Protein AF-A0A4Q4UHA7-F1 (afdb_monomer_lite)

pLDDT: mean 79.54, std 14.09, range [40.78, 98.38]

Secondary structure (DSSP, 8-state):
----GGG--EEEEEEES--HHHHHHHHHHHHH-TTSEEEEEEE-----SSSPPGGGTHHHHHHHHTTS-SHHHHHS-HHHHHHHH--HHHHHHH---GGGGT-HHHHHHHHHHHHHHHHHHHHHHHTTT--GGGEEEEE-GGGGGTSPPSS-GGGT-GGGGTT--HHHHHHHHTTTT--HHHHHHHHHHHHHHHHHHHHHHTT-SSGGGGEEEHHHHHHHHHTTTTT--EEEEESS-SHHHHHHHHHS----SEEEEE---SSTTSSSSSS-HHHHT-HHHHHHHHHHHHHTT--EEEE-GGGT--EEETTEEEE--TT---HHHHHHHHHHTT-HHHHHHHHHHHHHH-S-SS---STTHHHHTTTS-TTS-------HHHHHH-

Radius of gyration: 20.29 Å; chains: 1; bounding box: 49×55×53 Å

Sequence (386 aa):
MIFTLNDIKHVVVCVDTVDLDNIWESLWALVRAPNAHIHITLSPRVLDLRVPTFAELFGKFMAKVGSHYMFDVLEKNVEEVYNLLDDEDLQDYFARNAAFQTDPHTKTHITLYMALSALRFALKFSSKGHASSRYTFYWDPRSMKTIIPGIHHPTHVNNYLYACNNKDRQKSSKYLHLRGQEREKKMVAIMKRTANRLAEQLGYQKPADILHPIKELIELFKGPVAGTQSLVLGGGPFTEMVRLLAETDLVPLTIVTIARTWYADVNIFVNNYNDLMDLDVTMEIENIVKKRAIPTWFFPTECAKAKVKGGKVLRACPWDFATEELITIFKAAGDMESYKQAAAFTRKTITLAKMHIFDVLTVVLLTLPPSLPYRRAVSYWDQVNG

Foldseek 3Di:
DDDDLQQAAEEEEEAEFDDPLSLLLQLLVCVLNVNYAYEYEYFYDAADLQQFACLVVLVVVCVQCPLPDPPCLQPHDLVVVCVSSVDVSVSVQFPQPPCQLPPPVNLVLRLLRLLLRLLLSLVLCVVLVHDPRRYAYEYDSCSSVQFRGTGHPVHQAVSLCVQQDPVLVVQLVVLNPHGDPVSVVSSSVSSLVSQQVSCVVSVHPGSNVRYDYCVVVLVCCAPVCPPRAYEYAEHAACSSVLVSLVSHVDQHQEYFYAFFAPQCQQDSGNTDPNCSRGVPSNVSVVVSCVVSVRHYHYDYPLQFTFHDDPNDGPGDHVPDDDLVRVCVVCVVSVHVVSLVRQQVSCVSSVSGPGDTNRRSVSCVPSPDDPPDDDDDDDPPCNVVVD

Structure (mmCIF, N/CA/C/O backbone):
data_AF-A0A4Q4UHA7-F1
#
_entry.id   AF-A0A4Q4UHA7-F1
#
loop_
_atom_site.group_PDB
_atom_site.id
_atom_site.type_symbol
_atom_site.label_atom_id
_atom_site.label_alt_id
_atom_site.label_comp_id
_atom_site.label_asym_id
_atom_site.label_entity_id
_atom_site.label_seq_id
_atom_site.pdbx_PDB_ins_code
_atom_site.Cartn_x
_atom_site.Cartn_y
_atom_site.Cartn_z
_atom_site.occupancy
_atom_site.B_iso_or_equiv
_atom_site.auth_seq_id
_atom_site.auth_comp_id
_atom_site.auth_asym_id
_atom_site.auth_atom_id
_atom_site.pdbx_PDB_model_num
ATOM 1 N N . MET A 1 1 ? -22.263 -11.331 14.310 1.00 40.78 1 MET A N 1
ATOM 2 C CA . MET A 1 1 ? -22.172 -10.131 15.166 1.00 40.78 1 MET A CA 1
ATOM 3 C C . MET A 1 1 ? -22.159 -8.931 14.230 1.00 40.78 1 MET A C 1
ATOM 5 O O . MET A 1 1 ? -21.295 -8.891 13.366 1.00 40.78 1 MET A O 1
ATOM 9 N N . ILE A 1 2 ? -23.167 -8.056 14.281 1.00 41.66 2 ILE A N 1
ATOM 10 C CA . ILE A 1 2 ? -23.217 -6.841 13.451 1.00 41.66 2 ILE A CA 1
ATOM 11 C C . ILE A 1 2 ? -22.615 -5.732 14.311 1.00 41.66 2 ILE A C 1
ATOM 13 O O . ILE A 1 2 ? -23.267 -5.272 15.242 1.00 41.66 2 ILE A O 1
ATOM 17 N N . PHE A 1 3 ? -21.357 -5.370 14.070 1.00 55.81 3 PHE A N 1
ATOM 18 C CA . PHE A 1 3 ? -20.761 -4.194 14.702 1.00 55.81 3 PHE A CA 1
ATOM 19 C C . PHE A 1 3 ? -21.208 -2.948 13.943 1.00 55.81 3 PHE A C 1
ATOM 21 O O . PHE A 1 3 ? -21.210 -2.932 12.710 1.00 55.81 3 PHE A O 1
ATOM 28 N N . THR A 1 4 ? -21.584 -1.899 14.665 1.00 60.31 4 THR A N 1
ATOM 29 C CA . THR A 1 4 ? -21.772 -0.581 14.069 1.00 60.31 4 THR A CA 1
ATOM 30 C C . THR A 1 4 ? -20.405 0.032 13.799 1.00 60.31 4 THR A C 1
ATOM 32 O O . THR A 1 4 ? -19.581 0.158 14.698 1.00 60.31 4 THR A O 1
ATOM 35 N N . LEU A 1 5 ? -20.155 0.445 12.553 1.00 66.00 5 LEU A N 1
ATOM 36 C CA . LEU A 1 5 ? -18.879 1.047 12.125 1.00 66.00 5 LEU A CA 1
ATOM 37 C C . LEU A 1 5 ? -18.462 2.261 12.971 1.00 66.00 5 LEU A C 1
ATOM 39 O O . LEU A 1 5 ? -17.291 2.625 13.008 1.00 66.00 5 LEU A O 1
ATOM 43 N N . ASN A 1 6 ? -19.424 2.870 13.666 1.00 68.50 6 ASN A N 1
ATOM 44 C CA . ASN A 1 6 ? -19.224 4.000 14.566 1.00 68.50 6 ASN A CA 1
ATOM 45 C C . ASN A 1 6 ? -18.434 3.657 15.839 1.00 68.50 6 ASN A C 1
ATOM 47 O O . ASN A 1 6 ? -17.881 4.571 16.456 1.00 68.50 6 ASN A O 1
ATOM 51 N N . ASP A 1 7 ? -18.364 2.381 16.223 1.00 79.06 7 ASP A N 1
ATOM 52 C CA . ASP A 1 7 ? -17.688 1.950 17.452 1.00 79.06 7 ASP A CA 1
ATOM 53 C C . ASP A 1 7 ? -16.199 1.649 17.235 1.00 79.06 7 ASP A C 1
ATOM 55 O O . ASP A 1 7 ? -15.416 1.625 18.187 1.00 79.06 7 ASP A O 1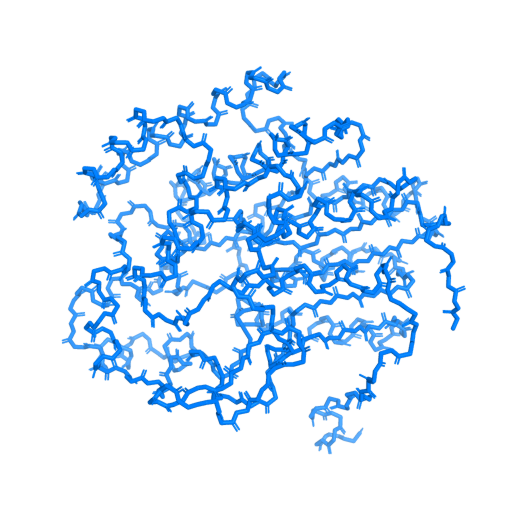
ATOM 59 N N . ILE A 1 8 ? -15.783 1.515 15.972 1.00 87.88 8 ILE A N 1
ATOM 60 C CA . ILE A 1 8 ? -14.387 1.304 15.593 1.00 87.88 8 ILE A CA 1
ATOM 61 C C . ILE A 1 8 ? -13.588 2.567 15.919 1.00 87.88 8 ILE A C 1
ATOM 63 O O . ILE A 1 8 ? -13.877 3.656 15.417 1.00 87.88 8 ILE A O 1
ATOM 67 N N . LYS A 1 9 ? -12.555 2.413 16.751 1.00 92.31 9 LYS A N 1
ATOM 68 C CA . LYS A 1 9 ? -11.651 3.508 17.142 1.00 92.31 9 LYS A CA 1
ATOM 69 C C . LYS A 1 9 ? -10.363 3.516 16.332 1.00 92.31 9 LYS A C 1
ATOM 71 O O . LYS A 1 9 ? -9.808 4.586 16.089 1.00 92.31 9 LYS A O 1
ATOM 76 N N . HIS A 1 10 ? -9.932 2.347 15.869 1.00 95.19 10 HIS A N 1
ATOM 77 C CA . HIS A 1 10 ? -8.695 2.191 15.116 1.00 95.19 10 HIS A CA 1
ATOM 78 C C . HIS A 1 10 ? -8.911 1.295 13.898 1.00 95.19 10 HIS A C 1
ATOM 80 O O . HIS A 1 10 ? -9.541 0.242 13.979 1.00 95.19 10 HIS A O 1
ATOM 86 N N . VAL A 1 11 ? -8.367 1.697 12.756 1.00 95.38 11 VAL A N 1
ATOM 87 C CA . VAL A 1 11 ? -8.260 0.835 11.575 1.00 95.38 11 VAL A CA 1
ATOM 88 C C . VAL A 1 11 ? -6.794 0.767 11.202 1.00 95.38 11 VAL A C 1
ATOM 90 O O . VAL A 1 11 ? -6.172 1.799 10.965 1.00 95.38 11 VAL A O 1
ATOM 93 N N . VAL A 1 12 ? -6.238 -0.436 11.162 1.00 96.88 12 VAL A N 1
ATOM 94 C CA . VAL A 1 12 ? -4.894 -0.689 10.655 1.00 96.88 12 VAL A CA 1
ATOM 95 C C . VAL A 1 12 ? -5.017 -1.123 9.202 1.00 96.88 12 VAL A C 1
ATOM 97 O O . VAL A 1 12 ? -5.763 -2.047 8.899 1.00 96.88 12 VAL A O 1
ATOM 100 N N . VAL A 1 13 ? -4.306 -0.456 8.304 1.00 96.06 13 VAL A N 1
ATOM 101 C CA . VAL A 1 13 ? -4.281 -0.747 6.872 1.00 96.06 13 VAL A CA 1
ATOM 102 C C . VAL A 1 13 ? -2.858 -1.157 6.510 1.00 96.06 13 VAL A C 1
ATOM 104 O O . VAL A 1 13 ? -1.937 -0.339 6.547 1.00 96.06 13 VAL A O 1
ATOM 107 N N . CYS A 1 14 ? -2.670 -2.440 6.222 1.00 94.75 14 CYS A N 1
ATOM 108 C CA . CYS A 1 14 ? -1.396 -3.034 5.849 1.00 94.75 14 CYS A CA 1
ATOM 109 C C . CYS A 1 14 ? -1.315 -3.143 4.332 1.00 94.75 14 CYS A C 1
ATOM 111 O O . CYS A 1 14 ? -1.968 -3.986 3.722 1.00 94.75 14 CYS A O 1
ATOM 113 N N . VAL A 1 15 ? -0.510 -2.277 3.729 1.00 91.88 15 VAL A N 1
ATOM 114 C CA . VAL A 1 15 ? -0.374 -2.164 2.275 1.00 91.88 15 VAL A CA 1
ATOM 115 C C . VAL A 1 15 ? 1.090 -2.200 1.896 1.00 91.88 15 VAL A C 1
ATOM 117 O O . VAL A 1 15 ? 1.971 -2.031 2.741 1.00 91.88 15 VAL A O 1
ATOM 120 N N . ASP A 1 16 ? 1.377 -2.414 0.623 1.00 84.50 16 ASP A N 1
ATOM 121 C CA . ASP A 1 16 ? 2.717 -2.172 0.120 1.00 84.50 16 ASP A CA 1
ATOM 122 C C . ASP A 1 16 ? 2.911 -0.714 -0.332 1.00 84.50 16 ASP A C 1
ATOM 124 O O . ASP A 1 16 ? 2.068 0.168 -0.144 1.00 84.50 16 ASP A O 1
ATOM 128 N N . THR A 1 17 ? 4.111 -0.405 -0.816 1.00 75.75 17 THR A N 1
ATOM 129 C CA . THR A 1 17 ? 4.441 0.918 -1.354 1.00 75.75 17 THR A CA 1
ATOM 130 C C . THR A 1 17 ? 3.540 1.317 -2.518 1.00 75.75 17 THR A C 1
ATOM 132 O O . THR A 1 17 ? 3.285 0.489 -3.379 1.00 75.75 17 THR A O 1
ATOM 135 N N . VAL A 1 18 ? 3.199 2.614 -2.611 1.00 69.88 18 VAL A N 1
ATOM 136 C CA . VAL A 1 18 ? 2.155 3.183 -3.494 1.00 69.88 18 VAL A CA 1
ATOM 137 C C . VAL A 1 18 ? 1.830 2.338 -4.727 1.00 69.88 18 VAL A C 1
ATOM 139 O O . VAL A 1 18 ? 2.533 2.398 -5.740 1.00 69.88 18 VAL A O 1
ATOM 142 N N . ASP A 1 19 ? 0.685 1.667 -4.651 1.00 75.69 19 ASP A N 1
ATOM 143 C CA . ASP A 1 19 ? -0.250 1.458 -5.749 1.00 75.69 19 ASP A CA 1
ATOM 144 C C . ASP A 1 19 ? -1.418 2.453 -5.620 1.00 75.69 19 ASP A C 1
ATOM 146 O O . ASP A 1 19 ? -1.740 2.940 -4.531 1.00 75.69 19 ASP A O 1
ATOM 150 N N . LEU A 1 20 ? -2.051 2.795 -6.742 1.00 76.88 20 LEU A N 1
ATOM 151 C CA . LEU A 1 20 ? -3.287 3.562 -6.713 1.00 76.88 20 LEU A CA 1
ATOM 152 C C . LEU A 1 20 ? -4.374 2.805 -5.940 1.00 76.88 20 LEU A C 1
ATOM 154 O O . LEU A 1 20 ? -5.146 3.437 -5.226 1.00 76.88 20 LEU A O 1
ATOM 158 N N . ASP A 1 21 ? -4.403 1.480 -6.056 1.00 81.69 21 ASP A N 1
ATOM 159 C CA . ASP A 1 21 ? -5.356 0.622 -5.354 1.00 81.69 21 ASP A CA 1
ATOM 160 C C . ASP A 1 21 ? -5.273 0.802 -3.827 1.00 81.69 21 ASP A C 1
ATOM 162 O O . ASP A 1 21 ? -6.247 1.212 -3.196 1.00 81.69 21 ASP A O 1
ATOM 166 N N . ASN A 1 22 ? -4.071 0.701 -3.247 1.00 88.06 22 ASN A N 1
ATOM 167 C CA . ASN A 1 22 ? -3.853 0.911 -1.809 1.00 88.06 22 ASN A CA 1
ATOM 168 C C . ASN A 1 22 ? -4.178 2.336 -1.335 1.00 88.06 22 ASN A C 1
ATOM 170 O O . ASN A 1 22 ? -4.676 2.533 -0.221 1.00 88.06 22 ASN A O 1
ATOM 174 N N . ILE A 1 23 ? -3.907 3.355 -2.165 1.00 88.06 23 ILE A N 1
ATOM 175 C CA . ILE A 1 23 ? -4.308 4.740 -1.865 1.00 88.06 23 ILE A CA 1
ATOM 176 C C . ILE A 1 23 ? -5.829 4.823 -1.727 1.00 88.06 23 ILE A C 1
ATOM 178 O O . ILE A 1 23 ? -6.336 5.500 -0.829 1.00 88.06 23 ILE A O 1
ATOM 182 N N . TRP A 1 24 ? -6.555 4.164 -2.628 1.00 86.25 24 TRP A N 1
ATOM 183 C CA . TRP A 1 24 ? -8.009 4.159 -2.627 1.00 86.25 24 TRP A CA 1
ATOM 184 C C . TRP A 1 24 ? -8.587 3.321 -1.491 1.00 86.25 24 TRP A C 1
ATOM 186 O O . TRP A 1 24 ? -9.517 3.795 -0.843 1.00 86.25 24 TRP A O 1
ATOM 196 N N . GLU A 1 25 ? -8.002 2.164 -1.183 1.00 90.06 25 GLU A N 1
ATOM 197 C CA . GLU A 1 25 ? -8.335 1.359 -0.004 1.00 90.06 25 GLU A CA 1
ATOM 198 C C . GLU A 1 25 ? -8.249 2.219 1.266 1.00 90.06 25 GLU A C 1
ATOM 200 O O . GLU A 1 25 ? -9.221 2.387 2.005 1.00 90.06 25 GLU A O 1
ATOM 205 N N . SER A 1 26 ? -7.108 2.877 1.472 1.00 93.25 26 SER A N 1
ATOM 206 C CA . SER A 1 26 ? -6.881 3.697 2.663 1.00 93.25 26 SER A CA 1
ATOM 207 C C . SER A 1 26 ? -7.768 4.951 2.701 1.00 93.25 26 SER A C 1
ATOM 209 O O . SER A 1 26 ? -8.251 5.346 3.764 1.00 93.25 26 SER A O 1
ATOM 211 N N . LEU A 1 27 ? -8.035 5.575 1.546 1.00 91.38 27 LEU A N 1
ATOM 212 C CA . LEU A 1 27 ? -8.975 6.696 1.445 1.00 91.38 27 LEU A CA 1
ATOM 213 C C . LEU A 1 27 ? -10.400 6.255 1.800 1.00 91.38 27 LEU A C 1
ATOM 215 O O . LEU A 1 27 ? -11.119 6.971 2.491 1.00 91.38 27 LEU A O 1
ATOM 219 N N . TRP A 1 28 ? -10.822 5.077 1.347 1.00 88.69 28 TRP A N 1
ATOM 220 C CA . TRP A 1 28 ? -12.140 4.548 1.673 1.00 88.69 28 TRP A CA 1
ATOM 221 C C . TRP A 1 28 ? -12.243 4.182 3.151 1.00 88.69 28 TRP A C 1
ATOM 223 O O . TRP A 1 28 ? -13.272 4.474 3.756 1.00 88.69 28 TRP A O 1
ATOM 233 N N . ALA A 1 29 ? -11.184 3.646 3.763 1.00 91.12 29 ALA A N 1
ATOM 234 C CA . ALA A 1 29 ? -11.138 3.437 5.208 1.00 91.12 29 ALA A CA 1
ATOM 235 C C . ALA A 1 29 ? -11.351 4.759 5.976 1.00 91.12 29 ALA A C 1
ATOM 237 O O . ALA A 1 29 ? -12.183 4.812 6.882 1.00 91.12 29 ALA A O 1
ATOM 238 N N . LEU A 1 30 ? -10.698 5.853 5.555 1.00 91.81 30 LEU A N 1
ATOM 239 C CA . LEU A 1 30 ? -10.901 7.196 6.127 1.00 91.81 30 LEU A CA 1
ATOM 240 C C . LEU A 1 30 ? -12.352 7.688 6.010 1.00 91.81 30 LEU A C 1
ATOM 242 O O . LEU A 1 30 ? -12.886 8.268 6.958 1.00 91.81 30 LEU A O 1
ATOM 246 N N . VAL A 1 31 ? -12.987 7.470 4.855 1.00 88.31 31 VAL A N 1
ATOM 247 C CA . VAL A 1 31 ? -14.375 7.888 4.593 1.00 88.31 31 VAL A CA 1
ATOM 248 C C . VAL A 1 31 ? -15.377 7.050 5.391 1.00 88.31 31 VAL A C 1
ATOM 250 O O . VAL A 1 31 ? -16.352 7.588 5.912 1.00 88.31 31 VAL A O 1
ATOM 253 N N . ARG A 1 32 ? -15.164 5.733 5.477 1.00 85.94 32 ARG A N 1
ATOM 254 C CA . ARG A 1 32 ? -16.127 4.780 6.055 1.00 85.94 32 ARG A CA 1
ATOM 255 C C . ARG A 1 32 ? -15.996 4.600 7.560 1.00 85.94 32 ARG A C 1
ATOM 257 O O . ARG A 1 32 ? -16.977 4.225 8.194 1.00 85.94 32 ARG A O 1
ATOM 264 N N . ALA A 1 33 ? -14.840 4.920 8.132 1.00 88.56 33 ALA A N 1
ATOM 265 C CA . ALA A 1 33 ? -14.625 4.944 9.573 1.00 88.56 33 ALA A CA 1
ATOM 266 C C . ALA A 1 33 ? -14.376 6.390 10.050 1.00 88.56 33 ALA A C 1
ATOM 268 O O . ALA A 1 33 ? -13.267 6.725 10.470 1.00 88.56 33 ALA A O 1
ATOM 269 N N . PRO A 1 34 ? -15.385 7.288 9.999 1.00 87.50 34 PRO A N 1
ATOM 270 C CA . PRO A 1 34 ? -15.213 8.722 10.246 1.00 87.50 34 PRO A CA 1
ATOM 271 C C . PRO A 1 34 ? -14.832 9.071 11.691 1.00 87.50 34 PRO A C 1
ATOM 273 O O . PRO A 1 34 ? -14.440 10.206 11.930 1.00 87.50 34 PRO A O 1
ATOM 276 N N . ASN A 1 35 ? -14.902 8.130 12.633 1.00 89.50 35 ASN A N 1
ATOM 277 C CA . ASN A 1 35 ? -14.488 8.335 14.024 1.00 89.50 35 ASN A CA 1
ATOM 278 C C . ASN A 1 35 ? -13.204 7.580 14.388 1.00 89.50 35 ASN A C 1
ATOM 280 O O . ASN A 1 35 ? -12.738 7.697 15.519 1.00 89.50 35 ASN A O 1
ATOM 284 N N . ALA A 1 36 ? -12.643 6.811 13.451 1.00 92.81 36 ALA A N 1
ATOM 285 C CA . ALA A 1 36 ? -11.441 6.032 13.687 1.00 92.81 36 ALA A CA 1
ATOM 286 C C . ALA A 1 36 ? -10.177 6.804 13.298 1.00 92.81 36 ALA A C 1
ATOM 288 O O . ALA A 1 36 ? -10.174 7.605 12.348 1.00 92.81 36 ALA A O 1
ATOM 289 N N . HIS A 1 37 ? -9.088 6.498 13.998 1.00 96.94 37 HIS A N 1
ATOM 290 C CA . HIS A 1 37 ? -7.740 6.791 13.528 1.00 96.94 37 HIS A CA 1
ATOM 291 C C . HIS A 1 37 ? -7.277 5.694 12.569 1.00 96.94 37 HIS A C 1
ATOM 293 O O . HIS A 1 37 ? -7.430 4.505 12.861 1.00 96.94 37 HIS A O 1
ATOM 299 N N . ILE A 1 38 ? -6.716 6.085 11.425 1.00 97.38 38 ILE A N 1
ATOM 300 C CA . ILE A 1 38 ? -6.263 5.150 10.391 1.00 97.38 38 ILE A CA 1
ATOM 301 C C . ILE A 1 38 ? -4.739 5.000 10.466 1.00 97.38 38 ILE A C 1
ATOM 303 O O . ILE A 1 38 ? -3.981 5.909 10.131 1.00 97.38 38 ILE A O 1
ATOM 307 N N . HIS A 1 39 ? -4.276 3.840 10.913 1.00 97.81 39 HIS A N 1
ATOM 308 C CA . HIS A 1 39 ? -2.862 3.490 10.988 1.00 97.81 39 HIS A CA 1
ATOM 309 C C . HIS A 1 39 ? -2.462 2.766 9.704 1.00 97.81 39 HIS A C 1
ATOM 311 O O . HIS A 1 39 ? -2.961 1.681 9.440 1.00 97.81 39 HIS A O 1
ATOM 317 N N . ILE A 1 40 ? -1.575 3.340 8.897 1.00 97.62 40 ILE A N 1
ATOM 318 C CA . ILE A 1 40 ? -1.202 2.777 7.594 1.00 97.62 40 ILE A CA 1
ATOM 319 C C . ILE A 1 40 ? 0.226 2.254 7.689 1.00 97.62 40 ILE A C 1
ATOM 321 O O . ILE A 1 40 ? 1.157 3.041 7.846 1.00 97.62 40 ILE A O 1
ATOM 325 N N . THR A 1 41 ? 0.419 0.942 7.602 1.00 95.88 41 THR A N 1
ATOM 326 C CA . THR A 1 41 ? 1.758 0.338 7.566 1.00 95.88 41 THR A CA 1
ATOM 327 C C . THR A 1 41 ? 2.154 0.079 6.121 1.00 95.88 41 THR A C 1
ATOM 329 O O . THR A 1 41 ? 1.375 -0.514 5.375 1.00 95.88 41 THR A O 1
ATOM 332 N N . LEU A 1 42 ? 3.360 0.491 5.736 1.00 93.06 42 LEU A N 1
ATOM 333 C CA . LEU A 1 42 ? 3.874 0.311 4.383 1.00 93.06 42 LEU A CA 1
ATOM 334 C C . LEU A 1 42 ? 4.919 -0.809 4.344 1.00 93.06 42 LEU A C 1
ATOM 336 O O . LEU A 1 42 ? 5.987 -0.680 4.943 1.00 93.06 42 LEU A O 1
ATOM 340 N N . SER A 1 43 ? 4.654 -1.853 3.566 1.00 89.38 43 SER A N 1
ATOM 341 C CA . SER A 1 43 ? 5.621 -2.906 3.250 1.00 89.38 43 SER A CA 1
ATOM 342 C C . SER A 1 43 ? 6.482 -2.493 2.049 1.00 89.38 43 SER A C 1
ATOM 344 O O . SER A 1 43 ? 5.937 -2.019 1.045 1.00 89.38 43 SER A O 1
ATOM 346 N N . PRO A 1 44 ? 7.819 -2.647 2.098 1.00 85.31 44 PRO A N 1
ATOM 347 C CA . PRO A 1 44 ? 8.644 -2.386 0.927 1.00 85.31 44 PRO A CA 1
ATOM 348 C C . PRO A 1 44 ? 8.304 -3.341 -0.226 1.00 85.31 44 PRO A C 1
ATOM 350 O O . PRO A 1 44 ? 7.861 -4.465 -0.025 1.00 85.31 44 PRO A O 1
ATOM 353 N N . ARG A 1 45 ? 8.596 -2.919 -1.454 1.00 78.44 45 ARG A N 1
ATOM 354 C CA . ARG A 1 45 ? 8.778 -3.834 -2.589 1.00 78.44 45 ARG A CA 1
ATOM 355 C C . ARG A 1 45 ? 10.218 -3.723 -3.094 1.00 78.44 45 ARG A C 1
ATOM 357 O O . ARG A 1 45 ? 10.917 -2.752 -2.787 1.00 78.44 45 ARG A O 1
ATOM 364 N N . VAL A 1 46 ? 10.655 -4.685 -3.906 1.00 75.56 46 VAL A N 1
ATOM 365 C CA . VAL A 1 46 ? 12.018 -4.714 -4.459 1.00 75.56 46 VAL A CA 1
ATOM 366 C C . VAL A 1 46 ? 12.249 -3.520 -5.390 1.00 75.56 46 VAL A C 1
ATOM 368 O O . VAL A 1 46 ? 11.804 -3.519 -6.531 1.00 75.56 46 VAL A O 1
ATOM 371 N N . LEU A 1 47 ? 12.935 -2.472 -4.936 1.00 78.56 47 LEU A N 1
ATOM 372 C CA . LEU A 1 47 ? 13.183 -1.272 -5.740 1.00 78.56 47 LEU A CA 1
ATOM 373 C C . LEU A 1 47 ? 14.561 -1.337 -6.402 1.00 78.56 47 LEU A C 1
ATOM 375 O O . LEU A 1 47 ? 15.567 -1.108 -5.739 1.00 78.56 47 LEU A O 1
ATOM 379 N N . ASP A 1 48 ? 14.603 -1.565 -7.717 1.00 77.88 48 ASP A N 1
ATOM 380 C CA . ASP A 1 48 ? 15.828 -1.404 -8.509 1.00 77.88 48 ASP A CA 1
ATOM 381 C C . ASP A 1 48 ? 15.653 -0.344 -9.600 1.00 77.88 48 ASP A C 1
ATOM 383 O O . ASP A 1 48 ? 14.960 -0.527 -10.601 1.00 77.88 48 ASP A O 1
ATOM 387 N N . LEU A 1 49 ? 16.285 0.809 -9.393 1.00 80.62 49 LEU A N 1
ATOM 388 C CA . LEU A 1 49 ? 16.196 1.939 -10.311 1.00 80.62 49 LEU A CA 1
ATOM 389 C C . LEU A 1 49 ? 17.175 1.841 -11.490 1.00 80.62 49 LEU A C 1
ATOM 391 O O . LEU A 1 49 ? 17.198 2.761 -12.310 1.00 80.62 49 LEU A O 1
ATOM 395 N N . ARG A 1 50 ? 17.938 0.753 -11.611 1.00 79.62 50 ARG A N 1
ATOM 396 C CA . ARG A 1 50 ? 18.882 0.496 -12.709 1.00 79.62 50 ARG A CA 1
ATOM 397 C C . ARG A 1 50 ? 18.226 -0.248 -13.871 1.00 79.62 50 ARG A C 1
ATOM 399 O O . ARG A 1 50 ? 18.631 -0.046 -15.011 1.00 79.62 50 ARG A O 1
ATOM 406 N N . VAL A 1 51 ? 17.194 -1.044 -13.597 1.00 74.62 51 VAL A N 1
ATOM 407 C CA . VAL A 1 51 ? 16.477 -1.858 -14.593 1.00 74.62 51 VAL A CA 1
ATOM 408 C C . VAL A 1 51 ? 15.418 -1.006 -15.320 1.00 74.62 51 VAL A C 1
ATOM 410 O O . VAL A 1 51 ? 14.734 -0.208 -14.664 1.00 74.62 51 VAL A O 1
ATOM 413 N N . PRO A 1 52 ? 15.278 -1.108 -16.659 1.00 71.06 52 PRO A N 1
ATOM 414 C CA . PRO A 1 52 ? 14.288 -0.352 -17.432 1.00 71.06 52 PRO A CA 1
ATOM 415 C C . PRO A 1 52 ? 12.846 -0.801 -17.135 1.00 71.06 52 PRO A C 1
ATOM 417 O O . PRO A 1 52 ? 12.592 -1.750 -16.395 1.00 71.06 52 PRO A O 1
ATOM 420 N N . THR A 1 53 ? 11.857 -0.084 -17.676 1.00 67.94 53 THR A N 1
ATOM 421 C CA . THR A 1 53 ? 10.441 -0.430 -17.454 1.00 67.94 53 THR A CA 1
ATOM 422 C C . THR A 1 53 ? 10.018 -1.696 -18.198 1.00 67.94 53 THR A C 1
ATOM 424 O O . THR A 1 53 ? 10.287 -1.826 -19.388 1.00 67.94 53 THR A O 1
ATOM 427 N N . PHE A 1 54 ? 9.239 -2.561 -17.539 1.00 63.66 54 PHE A N 1
ATOM 428 C CA . PHE A 1 54 ? 8.799 -3.853 -18.085 1.00 63.66 54 PHE A CA 1
ATOM 429 C C . PHE A 1 54 ? 7.958 -3.779 -19.350 1.00 63.66 54 PHE A C 1
ATOM 431 O O . PHE A 1 54 ? 7.926 -4.740 -20.103 1.00 63.66 54 PHE A O 1
ATOM 438 N N . ALA A 1 55 ? 7.249 -2.670 -19.580 1.00 62.91 55 ALA A N 1
ATOM 439 C CA . ALA A 1 55 ? 6.282 -2.571 -20.673 1.00 62.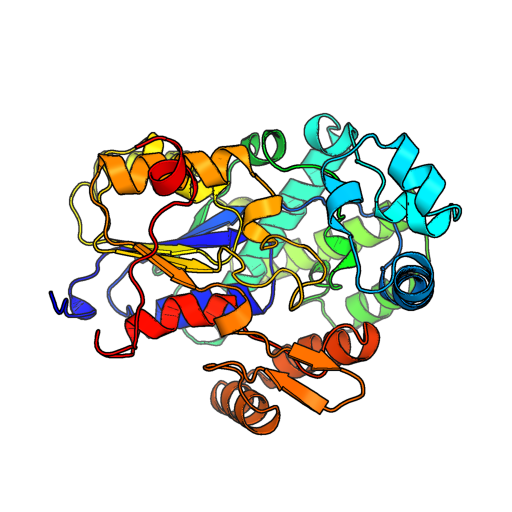91 55 ALA A CA 1
ATOM 440 C C . ALA A 1 55 ? 6.894 -2.914 -22.045 1.00 62.91 55 ALA A C 1
ATOM 442 O O . ALA A 1 55 ? 6.222 -3.512 -22.877 1.00 62.91 55 ALA A O 1
ATOM 443 N N . GLU A 1 56 ? 8.170 -2.587 -22.262 1.00 62.09 56 GLU A N 1
ATOM 444 C CA . GLU A 1 56 ? 8.887 -2.890 -23.509 1.00 62.09 56 GLU A CA 1
ATOM 445 C C . GLU A 1 56 ? 9.316 -4.364 -23.606 1.00 62.09 56 GLU A C 1
ATOM 447 O O . GLU A 1 56 ? 9.434 -4.910 -24.701 1.00 62.09 56 GLU A O 1
ATOM 452 N N . LEU A 1 57 ? 9.499 -5.028 -22.463 1.00 65.06 57 LEU A N 1
ATOM 453 C CA . LEU A 1 57 ? 9.936 -6.420 -22.358 1.00 65.06 57 LEU A CA 1
ATOM 454 C C . LEU A 1 57 ? 8.768 -7.400 -22.191 1.00 65.06 57 LEU A C 1
ATOM 456 O O . LEU A 1 57 ? 8.926 -8.592 -22.436 1.00 65.06 57 LEU A O 1
ATOM 460 N N . PHE A 1 58 ? 7.578 -6.912 -21.840 1.00 67.69 58 PHE A N 1
ATOM 461 C CA . PHE A 1 58 ? 6.424 -7.747 -21.522 1.00 67.69 58 PHE A CA 1
ATOM 462 C C . PHE A 1 58 ? 5.958 -8.612 -22.699 1.00 67.69 58 PHE A C 1
ATOM 464 O O . PHE A 1 58 ? 5.640 -9.784 -22.520 1.00 67.69 58 PHE A O 1
ATOM 471 N N . GLY A 1 59 ? 5.940 -8.059 -23.916 1.00 65.69 59 GLY A N 1
ATOM 472 C CA . GLY A 1 59 ? 5.576 -8.824 -25.112 1.00 65.69 59 GLY A CA 1
ATOM 473 C C . GLY A 1 59 ? 6.535 -9.992 -25.363 1.00 65.69 59 GLY A C 1
ATOM 474 O O . GLY A 1 59 ? 6.085 -11.111 -25.605 1.00 65.69 59 GLY A O 1
ATOM 475 N N . LYS A 1 60 ? 7.848 -9.746 -25.229 1.00 69.00 60 LYS A N 1
ATOM 476 C CA . LYS A 1 60 ? 8.883 -10.790 -25.311 1.00 69.00 60 LYS A CA 1
ATOM 477 C C . LYS A 1 60 ? 8.700 -11.829 -24.204 1.00 69.00 60 LYS A C 1
ATOM 479 O O . LYS A 1 60 ? 8.741 -13.027 -24.462 1.00 69.00 60 LYS A O 1
ATOM 484 N N . PHE A 1 61 ? 8.435 -11.358 -22.990 1.00 67.56 61 PHE A N 1
ATOM 485 C CA . PHE A 1 61 ? 8.229 -12.195 -21.822 1.00 67.56 61 PHE A CA 1
ATOM 486 C C . PHE A 1 61 ? 7.040 -13.155 -21.989 1.00 67.56 61 PHE A C 1
ATOM 488 O O . PHE A 1 61 ? 7.200 -14.368 -21.870 1.00 67.56 61 PHE A O 1
ATOM 495 N N . MET A 1 62 ? 5.860 -12.636 -22.342 1.00 66.06 62 MET A N 1
ATOM 496 C CA . MET A 1 62 ? 4.663 -13.455 -22.569 1.00 66.06 62 MET A CA 1
ATOM 497 C C . MET A 1 62 ? 4.831 -14.435 -23.728 1.00 66.06 62 MET A C 1
ATOM 499 O O . MET A 1 62 ? 4.249 -15.515 -23.689 1.00 66.06 62 MET A O 1
ATOM 503 N N . ALA A 1 63 ? 5.611 -14.083 -24.753 1.00 69.44 63 ALA A N 1
ATOM 504 C CA . ALA A 1 63 ? 5.916 -14.998 -25.848 1.00 69.44 63 ALA A CA 1
ATOM 505 C C . ALA A 1 63 ? 6.780 -16.185 -25.393 1.00 69.44 63 ALA A C 1
ATOM 507 O O . ALA A 1 63 ? 6.640 -17.274 -25.945 1.00 69.44 63 ALA A O 1
ATOM 508 N N . LYS A 1 64 ? 7.649 -15.981 -24.394 1.00 67.38 64 LYS A N 1
ATOM 509 C CA . LYS A 1 64 ? 8.619 -16.983 -23.939 1.00 67.38 64 LYS A CA 1
ATOM 510 C C . LYS A 1 64 ? 8.091 -17.872 -22.816 1.00 67.38 64 LYS A C 1
ATOM 512 O O . LYS A 1 64 ? 8.239 -19.085 -22.884 1.00 67.38 64 LYS A O 1
ATOM 517 N N . VAL A 1 65 ? 7.434 -17.284 -21.818 1.00 59.19 65 VAL A N 1
ATOM 518 C CA . VAL A 1 65 ? 6.931 -18.012 -20.635 1.00 59.19 65 VAL A CA 1
ATOM 519 C C . VAL A 1 65 ? 5.445 -18.374 -20.778 1.00 59.19 65 VAL A C 1
ATOM 521 O O . VAL A 1 65 ? 4.917 -19.233 -20.075 1.00 59.19 65 VAL A O 1
ATOM 524 N N . GLY A 1 66 ? 4.737 -17.751 -21.727 1.00 59.00 66 GLY A N 1
ATOM 525 C CA . GLY A 1 66 ? 3.293 -17.911 -21.852 1.00 59.00 66 GLY A CA 1
ATOM 526 C C . GLY A 1 66 ? 2.554 -17.455 -20.590 1.00 59.00 66 GLY A C 1
ATOM 527 O O . GLY A 1 66 ? 3.087 -16.769 -19.723 1.00 59.00 66 GLY A O 1
ATOM 528 N N . SER A 1 67 ? 1.291 -17.859 -20.463 1.00 53.56 67 SER A N 1
ATOM 529 C CA . SER A 1 67 ? 0.530 -17.717 -19.213 1.00 53.56 67 SER A CA 1
ATOM 530 C C . SER A 1 67 ? 0.794 -18.859 -18.223 1.00 53.56 67 SER A C 1
ATOM 532 O O . SER A 1 67 ? 0.030 -19.023 -17.274 1.00 53.56 67 SER A O 1
ATOM 534 N N . HIS A 1 68 ? 1.758 -19.743 -18.492 1.00 52.59 68 HIS A N 1
ATOM 535 C CA . HIS A 1 68 ? 1.960 -20.973 -17.730 1.00 52.59 68 HIS A CA 1
ATOM 536 C C . HIS A 1 68 ? 3.345 -20.956 -17.082 1.00 52.59 68 HIS A C 1
ATOM 538 O O . HIS A 1 68 ? 4.349 -21.219 -17.726 1.00 52.59 68 HIS A O 1
ATOM 544 N N . TYR A 1 69 ? 3.314 -20.684 -15.773 1.00 54.53 69 TYR A N 1
ATOM 545 C CA . TYR A 1 69 ? 4.390 -20.795 -14.784 1.00 54.53 69 TYR A CA 1
ATOM 546 C C . TYR A 1 69 ? 5.437 -19.670 -14.751 1.00 54.53 69 TYR A C 1
ATOM 548 O O . TYR A 1 69 ? 6.596 -19.851 -15.093 1.00 54.53 69 TYR A O 1
ATOM 556 N N . MET A 1 70 ? 5.047 -18.535 -14.153 1.00 53.38 70 MET A N 1
ATOM 557 C CA . MET A 1 70 ? 5.994 -17.589 -13.528 1.00 53.38 70 MET A CA 1
ATOM 558 C C . MET A 1 70 ? 6.445 -17.997 -12.119 1.00 53.38 70 MET A C 1
ATOM 560 O O . MET A 1 70 ? 7.314 -17.364 -11.531 1.00 53.38 70 MET A O 1
ATOM 564 N N . PHE A 1 71 ? 5.830 -19.036 -11.560 1.00 46.59 71 PHE A N 1
ATOM 565 C CA . PHE A 1 71 ? 6.045 -19.482 -10.187 1.00 46.59 71 PHE A CA 1
ATOM 566 C C . PHE A 1 71 ? 7.436 -20.094 -9.972 1.00 46.59 71 PHE A C 1
ATOM 568 O O . PHE A 1 71 ? 8.113 -19.767 -8.999 1.00 46.59 71 PHE A O 1
ATOM 575 N N . ASP A 1 72 ? 7.912 -20.871 -10.948 1.00 47.09 72 ASP A N 1
ATOM 576 C CA . ASP A 1 72 ? 9.244 -21.482 -10.918 1.00 47.09 72 ASP A CA 1
ATOM 577 C C . ASP A 1 72 ? 10.359 -20.428 -10.844 1.00 47.09 72 ASP A C 1
ATOM 579 O O . ASP A 1 72 ? 11.427 -20.694 -10.305 1.00 47.09 72 ASP A O 1
ATOM 583 N N . VAL A 1 73 ? 10.088 -19.198 -11.288 1.00 49.56 73 VAL A N 1
ATOM 584 C CA . VAL A 1 73 ? 11.064 -18.108 -11.284 1.00 49.56 73 VAL A CA 1
ATOM 585 C C . VAL A 1 73 ? 11.313 -17.495 -9.907 1.00 49.56 73 VAL A C 1
ATOM 587 O O . VAL A 1 73 ? 12.421 -17.056 -9.601 1.00 49.56 73 VAL A O 1
ATOM 590 N N . LEU A 1 74 ? 10.289 -17.476 -9.057 1.00 51.44 74 LEU A N 1
ATOM 591 C CA . LEU A 1 74 ? 10.392 -16.920 -7.711 1.00 51.44 74 LEU A CA 1
ATOM 592 C C . LEU A 1 74 ? 10.872 -17.963 -6.701 1.00 51.44 74 LEU A C 1
ATOM 594 O O . LEU A 1 74 ? 11.596 -17.605 -5.771 1.00 51.44 74 LEU A O 1
ATOM 598 N N . GLU A 1 75 ? 10.537 -19.240 -6.904 1.00 46.88 75 GLU A N 1
ATOM 599 C CA . GLU A 1 75 ? 10.829 -20.314 -5.948 1.00 46.88 75 GLU A CA 1
ATOM 600 C C . GLU A 1 75 ? 12.041 -21.194 -6.315 1.00 46.88 75 GLU A C 1
ATOM 602 O O . GLU A 1 75 ? 12.743 -21.631 -5.399 1.00 46.88 75 GLU A O 1
ATOM 607 N N . LYS A 1 76 ? 12.360 -21.423 -7.603 1.00 45.50 76 LYS A N 1
ATOM 608 C CA . LYS A 1 76 ? 13.456 -22.327 -8.020 1.00 45.50 76 LYS A CA 1
ATOM 609 C C . LYS A 1 76 ? 14.782 -21.610 -8.300 1.00 45.50 76 LYS A C 1
ATOM 611 O O . LYS A 1 76 ? 14.877 -20.384 -8.333 1.00 45.50 76 LYS A O 1
ATOM 616 N N . ASN A 1 77 ? 15.835 -22.423 -8.425 1.00 53.16 77 ASN A N 1
ATOM 617 C CA . ASN A 1 77 ? 17.225 -22.025 -8.647 1.00 53.16 77 ASN A CA 1
ATOM 618 C C . ASN A 1 77 ? 17.335 -20.975 -9.764 1.00 53.16 77 ASN A C 1
ATOM 620 O O . ASN A 1 77 ? 16.815 -21.179 -10.859 1.00 53.16 77 ASN A O 1
ATOM 624 N N . VAL A 1 78 ? 18.062 -19.884 -9.499 1.00 54.22 78 VAL A N 1
ATOM 625 C CA . VAL A 1 78 ? 18.312 -18.777 -10.444 1.00 54.22 78 VAL A CA 1
ATOM 626 C C . VAL A 1 78 ? 18.759 -19.298 -11.818 1.00 54.22 78 VAL A C 1
ATOM 628 O O . VAL A 1 78 ? 18.355 -18.765 -12.842 1.00 54.22 78 VAL A O 1
ATOM 631 N N . GLU A 1 79 ? 19.512 -20.395 -11.864 1.00 58.88 79 GLU A N 1
ATOM 632 C CA . GLU A 1 79 ? 19.966 -21.019 -13.111 1.00 58.88 79 GLU A CA 1
ATOM 633 C C . GLU A 1 79 ? 18.831 -21.568 -13.993 1.00 58.88 79 GLU A C 1
ATOM 635 O O . GLU A 1 79 ? 18.877 -21.393 -15.208 1.00 58.88 79 GLU A O 1
ATOM 640 N N . GLU A 1 80 ? 17.785 -22.182 -13.429 1.00 56.47 80 GLU A N 1
ATOM 641 C CA . GLU A 1 80 ? 16.656 -22.704 -14.220 1.00 56.47 80 GLU A CA 1
ATOM 642 C C . GLU A 1 80 ? 15.865 -21.570 -14.876 1.00 56.47 80 GLU A C 1
ATOM 644 O O . GLU A 1 80 ? 15.449 -21.677 -16.028 1.00 56.47 80 GLU A O 1
ATOM 649 N N . VAL A 1 81 ? 15.730 -20.450 -14.167 1.00 57.25 81 VAL A N 1
ATOM 650 C CA . VAL A 1 81 ? 15.120 -19.214 -14.670 1.00 57.25 81 VAL A CA 1
ATOM 651 C C . VAL A 1 81 ? 15.938 -18.629 -15.804 1.00 57.25 81 VAL A C 1
ATOM 653 O O . VAL A 1 81 ? 15.392 -18.269 -16.843 1.00 57.25 81 VAL A O 1
ATOM 656 N N . TYR A 1 82 ? 17.251 -18.527 -15.611 1.00 62.84 82 TYR A N 1
ATOM 657 C CA . TYR A 1 82 ? 18.144 -17.947 -16.604 1.00 62.84 82 TYR A CA 1
ATOM 658 C C . TYR A 1 82 ? 18.152 -18.787 -17.885 1.00 62.84 82 TYR A C 1
ATOM 660 O O . TYR A 1 82 ? 18.070 -18.218 -18.975 1.00 62.84 82 TYR A O 1
ATOM 668 N N . ASN A 1 83 ? 18.139 -20.117 -17.746 1.00 64.81 83 ASN A N 1
ATOM 669 C CA . ASN A 1 83 ? 18.036 -21.065 -18.854 1.00 64.81 83 ASN A CA 1
ATOM 670 C C . ASN A 1 83 ? 16.663 -21.024 -19.548 1.00 64.81 83 ASN A C 1
ATOM 672 O O . ASN A 1 83 ? 16.595 -21.133 -20.769 1.00 64.81 83 ASN A O 1
ATOM 676 N N . LEU A 1 84 ? 15.569 -20.849 -18.796 1.00 61.47 84 LEU A N 1
ATOM 677 C CA . LEU A 1 84 ? 14.216 -20.722 -19.351 1.00 61.47 84 LEU A CA 1
ATOM 678 C C . LEU A 1 84 ? 14.050 -19.416 -20.140 1.00 61.47 84 LEU A C 1
ATOM 680 O O . LEU A 1 84 ? 13.413 -19.384 -21.196 1.00 61.47 84 LEU A O 1
ATOM 684 N N . LEU A 1 85 ? 14.600 -18.325 -19.605 1.00 67.44 85 LEU A N 1
ATOM 685 C CA . LEU A 1 85 ? 14.455 -16.997 -20.182 1.00 67.44 85 LEU A CA 1
ATOM 686 C C . LEU A 1 85 ? 15.372 -16.764 -21.369 1.00 67.44 85 LEU A C 1
ATOM 688 O O . LEU A 1 85 ? 14.939 -16.022 -22.240 1.00 67.44 85 LEU A O 1
ATOM 692 N N . ASP A 1 86 ? 16.577 -17.352 -21.419 1.00 69.75 86 ASP A N 1
ATOM 693 C CA . ASP A 1 86 ? 17.530 -17.309 -22.550 1.00 69.75 86 ASP A CA 1
ATOM 694 C C . ASP A 1 86 ? 17.519 -15.955 -23.311 1.00 69.75 86 ASP A C 1
ATOM 696 O O . ASP A 1 86 ? 17.346 -15.878 -24.526 1.00 69.75 86 ASP A O 1
ATOM 700 N N . ASP A 1 87 ? 17.484 -14.860 -22.550 1.00 69.56 87 ASP A N 1
ATOM 701 C CA . ASP A 1 87 ? 17.341 -13.472 -23.001 1.00 69.56 87 ASP A CA 1
ATOM 702 C C . ASP A 1 87 ? 17.843 -12.590 -21.853 1.00 69.56 87 ASP A C 1
ATOM 704 O O . ASP A 1 87 ? 17.211 -12.515 -20.794 1.00 69.56 87 ASP A O 1
ATOM 708 N N . GLU A 1 88 ? 18.996 -11.952 -22.052 1.00 71.75 88 GLU A N 1
ATOM 709 C CA . GLU A 1 88 ? 19.659 -11.123 -21.039 1.00 71.75 88 GLU A CA 1
ATOM 710 C C . GLU A 1 88 ? 18.755 -9.978 -20.542 1.00 71.75 88 GLU A C 1
ATOM 712 O O . GLU A 1 88 ? 18.765 -9.651 -19.355 1.00 71.75 88 GLU A O 1
ATOM 717 N N . ASP A 1 89 ? 17.900 -9.415 -21.409 1.00 66.75 89 ASP A N 1
ATOM 718 C CA . ASP A 1 89 ? 16.980 -8.339 -21.024 1.00 66.75 89 ASP A CA 1
ATOM 719 C C . ASP A 1 89 ? 15.912 -8.832 -20.038 1.00 66.75 89 ASP A C 1
ATOM 721 O O . ASP A 1 89 ? 15.485 -8.090 -19.150 1.00 66.75 89 ASP A O 1
ATOM 725 N N . LEU A 1 90 ? 15.443 -10.072 -20.213 1.00 65.62 90 LEU A N 1
ATOM 726 C CA . LEU A 1 90 ? 14.468 -10.699 -19.321 1.00 65.62 90 LEU A CA 1
ATOM 727 C C . LEU A 1 90 ? 15.129 -11.223 -18.046 1.00 65.62 90 LEU A C 1
ATOM 729 O O . LEU A 1 90 ? 14.515 -11.172 -16.982 1.00 65.62 90 LEU A O 1
ATOM 733 N N . GLN A 1 91 ? 16.373 -11.688 -18.130 1.00 67.75 91 GLN A N 1
ATOM 734 C CA . GLN A 1 91 ? 17.139 -12.117 -16.963 1.00 67.75 91 GLN A CA 1
ATOM 735 C C . GLN A 1 91 ? 17.324 -10.967 -15.969 1.00 67.75 91 GLN A C 1
ATOM 737 O O . GLN A 1 91 ? 17.056 -11.159 -14.787 1.00 67.75 91 GLN A O 1
ATOM 742 N N . ASP A 1 92 ? 17.639 -9.752 -16.431 1.00 64.81 92 ASP A N 1
ATOM 743 C CA . ASP A 1 92 ? 17.729 -8.554 -15.578 1.00 64.81 92 ASP A CA 1
ATOM 744 C C . ASP A 1 92 ? 16.418 -8.233 -14.826 1.00 64.81 92 ASP A C 1
ATOM 746 O O . ASP A 1 92 ? 16.440 -7.600 -13.770 1.00 64.81 92 ASP A O 1
ATOM 750 N N . TYR A 1 93 ? 15.261 -8.649 -15.355 1.00 64.44 93 TYR A N 1
ATOM 751 C CA . TYR A 1 93 ? 13.957 -8.425 -14.724 1.00 64.44 93 TYR A CA 1
ATOM 752 C C . TYR A 1 93 ? 13.679 -9.394 -13.569 1.00 64.44 93 TYR A C 1
ATOM 754 O O . TYR A 1 93 ? 13.035 -9.008 -12.592 1.00 64.44 93 TYR A O 1
ATOM 762 N N . PHE A 1 94 ? 14.123 -10.643 -13.709 1.00 62.72 94 PHE A N 1
ATOM 763 C CA . PHE A 1 94 ? 13.876 -11.729 -12.755 1.00 62.72 94 PHE A CA 1
ATOM 764 C C . PHE A 1 94 ? 15.089 -12.069 -11.896 1.00 62.72 94 PHE A C 1
ATOM 766 O O . PHE A 1 94 ? 15.009 -12.941 -11.027 1.00 62.72 94 PHE A O 1
ATOM 773 N N . ALA A 1 95 ? 16.213 -11.393 -12.130 1.00 61.41 95 ALA A N 1
ATOM 774 C CA . ALA A 1 95 ? 17.400 -11.521 -11.320 1.00 61.41 95 ALA A CA 1
ATOM 775 C C . ALA A 1 95 ? 17.019 -11.267 -9.862 1.00 61.41 95 ALA A C 1
ATOM 777 O O . ALA A 1 95 ? 16.585 -10.176 -9.479 1.00 61.41 95 ALA A O 1
ATOM 778 N N . ARG A 1 96 ? 17.206 -12.280 -9.011 1.00 61.72 96 ARG A N 1
ATOM 779 C CA . ARG A 1 96 ? 17.146 -12.070 -7.568 1.00 61.72 96 ARG A CA 1
ATOM 780 C C . ARG A 1 96 ? 18.201 -11.024 -7.236 1.00 61.72 96 ARG A C 1
ATOM 782 O O . ARG A 1 96 ? 19.396 -11.314 -7.257 1.00 61.72 96 ARG A O 1
ATOM 789 N N . ASN A 1 97 ? 17.780 -9.803 -6.922 1.00 63.94 97 ASN A N 1
ATOM 790 C CA . ASN A 1 97 ? 18.704 -8.791 -6.436 1.00 63.94 97 ASN A CA 1
ATOM 791 C C . ASN A 1 97 ? 19.119 -9.168 -5.014 1.00 63.94 97 ASN A C 1
ATOM 793 O O . ASN A 1 97 ? 18.547 -8.687 -4.043 1.00 63.94 97 ASN A O 1
ATOM 797 N N . ALA A 1 98 ? 20.111 -10.051 -4.896 1.00 61.06 98 ALA A N 1
ATOM 798 C CA . ALA A 1 98 ? 20.673 -10.497 -3.622 1.00 61.06 98 ALA A CA 1
ATOM 799 C C . ALA A 1 98 ? 21.204 -9.317 -2.788 1.00 61.06 98 ALA A C 1
ATOM 801 O O . ALA A 1 98 ? 21.237 -9.367 -1.558 1.00 61.06 98 ALA A O 1
ATOM 802 N N . ALA A 1 99 ? 21.557 -8.217 -3.459 1.00 65.12 99 ALA A N 1
ATOM 803 C CA . ALA A 1 99 ? 21.964 -6.980 -2.820 1.00 65.12 99 ALA A CA 1
ATOM 804 C C . ALA A 1 99 ? 20.775 -6.194 -2.227 1.00 65.12 99 ALA A C 1
ATOM 806 O O . ALA A 1 99 ? 20.995 -5.340 -1.380 1.00 65.12 99 ALA A O 1
ATOM 807 N N . PHE A 1 100 ? 19.516 -6.502 -2.567 1.00 72.12 100 PHE A N 1
ATOM 808 C CA . PHE A 1 100 ? 18.329 -5.828 -2.015 1.00 72.12 100 PHE A CA 1
ATOM 809 C C . PHE A 1 100 ? 18.319 -5.806 -0.482 1.00 72.12 100 PHE A C 1
ATOM 811 O O . PHE A 1 100 ? 17.984 -4.792 0.129 1.00 72.12 100 PHE A O 1
ATOM 818 N N . GLN A 1 101 ? 18.731 -6.914 0.136 1.00 72.62 101 GLN A N 1
ATOM 819 C CA . GLN A 1 101 ? 18.710 -7.079 1.587 1.00 72.62 101 GLN A CA 1
ATOM 820 C C . GLN A 1 101 ? 19.956 -6.503 2.283 1.00 72.62 101 GLN A C 1
ATOM 822 O O . GLN A 1 101 ? 19.934 -6.289 3.497 1.00 72.62 101 GLN A O 1
ATOM 827 N N . THR A 1 102 ? 21.045 -6.263 1.544 1.00 72.50 102 THR A N 1
ATOM 828 C CA . THR A 1 102 ? 22.382 -6.018 2.118 1.00 72.50 102 THR A CA 1
ATOM 829 C C . THR A 1 102 ? 23.061 -4.733 1.637 1.00 72.50 102 THR A C 1
ATOM 831 O O . THR A 1 102 ? 23.913 -4.210 2.353 1.00 72.50 102 THR A O 1
ATOM 834 N N . ASP A 1 103 ? 22.674 -4.172 0.490 1.00 79.31 103 ASP A N 1
ATOM 835 C CA . ASP A 1 103 ? 23.294 -2.984 -0.099 1.00 79.31 103 ASP A CA 1
ATOM 836 C C . ASP A 1 103 ? 22.813 -1.675 0.566 1.00 79.31 103 ASP A C 1
ATOM 838 O O . ASP A 1 103 ? 21.620 -1.333 0.520 1.00 79.31 103 ASP A O 1
ATOM 842 N N . PRO A 1 104 ? 23.733 -0.879 1.146 1.00 79.12 104 PRO A N 1
ATOM 843 C CA . PRO A 1 104 ? 23.409 0.420 1.732 1.00 79.12 104 PRO A CA 1
ATOM 844 C C . PRO A 1 104 ? 22.773 1.417 0.748 1.00 79.12 104 PRO A C 1
ATOM 846 O O . PRO A 1 104 ? 21.938 2.238 1.157 1.00 79.12 104 PRO A O 1
ATOM 849 N N . HIS A 1 105 ? 23.134 1.364 -0.540 1.00 80.62 105 HIS A N 1
ATOM 850 C CA . HIS A 1 105 ? 22.552 2.248 -1.554 1.00 80.62 105 HIS A CA 1
ATOM 851 C C . HIS A 1 105 ? 21.078 1.912 -1.791 1.00 80.62 105 HIS A C 1
ATOM 853 O O . HIS A 1 105 ? 20.219 2.797 -1.704 1.00 80.62 105 HIS A O 1
ATOM 859 N N . THR A 1 106 ? 20.770 0.629 -1.969 1.00 79.62 106 THR A N 1
ATOM 860 C CA . THR A 1 106 ? 19.402 0.118 -2.100 1.00 79.62 106 THR A CA 1
ATOM 861 C C . THR A 1 106 ? 18.538 0.502 -0.896 1.00 79.62 106 THR A C 1
ATOM 863 O O . THR A 1 106 ? 17.458 1.074 -1.072 1.00 79.62 106 THR A O 1
ATOM 866 N N . LYS A 1 107 ? 19.044 0.338 0.334 1.00 84.12 107 LYS A N 1
ATOM 867 C CA . LYS A 1 107 ? 18.344 0.770 1.559 1.00 84.12 107 LYS A CA 1
ATOM 868 C C . LYS A 1 107 ? 17.993 2.261 1.552 1.00 84.12 107 LYS A C 1
ATOM 870 O O . LYS A 1 107 ? 16.890 2.647 1.951 1.00 84.12 107 LYS A O 1
ATOM 875 N N . THR A 1 108 ? 18.907 3.108 1.083 1.00 88.12 108 THR A N 1
ATOM 876 C CA . THR A 1 108 ? 18.681 4.559 0.993 1.00 88.12 108 THR A CA 1
ATOM 877 C C . THR A 1 108 ? 17.584 4.888 -0.023 1.00 88.12 108 THR A C 1
ATOM 879 O O . THR A 1 108 ? 16.719 5.730 0.238 1.00 88.12 108 THR A O 1
ATOM 882 N N . HIS A 1 109 ? 17.583 4.215 -1.174 1.00 88.31 109 HIS A N 1
ATOM 883 C CA . HIS A 1 109 ? 16.578 4.419 -2.218 1.00 88.31 109 HIS A CA 1
ATOM 884 C C . HIS A 1 109 ? 15.192 3.935 -1.790 1.00 88.31 109 HIS A C 1
ATOM 886 O O . HIS A 1 109 ? 14.214 4.653 -2.001 1.00 88.31 109 HIS A O 1
ATOM 892 N N . ILE A 1 110 ? 15.112 2.782 -1.124 1.00 87.50 110 ILE A N 1
ATOM 893 C CA . ILE A 1 110 ? 13.868 2.267 -0.541 1.00 87.50 110 ILE A CA 1
ATOM 894 C C . ILE A 1 110 ? 13.337 3.245 0.499 1.00 87.50 110 ILE A C 1
ATOM 896 O O . ILE A 1 110 ? 12.187 3.645 0.399 1.00 87.50 110 ILE A O 1
ATOM 900 N N . THR A 1 111 ? 14.173 3.718 1.428 1.00 90.94 111 THR A N 1
ATOM 901 C CA . THR A 1 111 ? 13.774 4.717 2.438 1.00 90.94 111 THR A CA 1
ATOM 902 C C . THR A 1 111 ? 13.125 5.949 1.802 1.00 90.94 111 THR A C 1
ATOM 904 O O . THR A 1 111 ? 12.033 6.366 2.189 1.00 90.94 111 THR A O 1
ATOM 907 N N . LEU A 1 112 ? 13.773 6.514 0.777 1.00 92.31 112 LEU A N 1
ATOM 908 C CA . LEU A 1 112 ? 13.221 7.634 0.015 1.00 92.31 112 LEU A CA 1
ATOM 909 C C . LEU A 1 112 ? 11.879 7.268 -0.631 1.00 92.31 112 LEU A C 1
ATOM 911 O O . LEU A 1 112 ? 10.970 8.095 -0.683 1.00 92.31 112 LEU A O 1
ATOM 915 N N . TYR A 1 113 ? 11.761 6.050 -1.145 1.00 90.38 113 TYR A N 1
ATOM 916 C CA . TYR A 1 113 ? 10.558 5.583 -1.808 1.00 90.38 113 TYR A CA 1
ATOM 917 C C . TYR A 1 113 ? 9.391 5.330 -0.850 1.00 90.38 113 TYR A C 1
ATOM 919 O O . TYR A 1 113 ? 8.262 5.687 -1.186 1.00 90.38 113 TYR A O 1
ATOM 927 N N . MET A 1 114 ? 9.647 4.808 0.352 1.00 92.12 114 MET A N 1
ATOM 928 C CA . MET A 1 114 ? 8.649 4.695 1.420 1.00 92.12 114 MET A CA 1
ATOM 929 C C . MET A 1 114 ? 8.120 6.080 1.805 1.00 92.12 114 MET A C 1
ATOM 931 O O . MET A 1 114 ? 6.912 6.288 1.887 1.00 92.12 114 MET A O 1
ATOM 935 N N . ALA A 1 115 ? 9.018 7.058 1.969 1.00 94.69 115 ALA A N 1
ATOM 936 C CA . ALA A 1 115 ? 8.642 8.422 2.337 1.00 94.69 115 ALA A CA 1
ATOM 937 C C . ALA A 1 115 ? 7.822 9.091 1.227 1.00 94.69 115 ALA A C 1
ATOM 939 O O . ALA A 1 115 ? 6.749 9.642 1.468 1.00 94.69 115 ALA A O 1
ATOM 940 N N . LEU A 1 116 ? 8.288 8.980 -0.021 1.00 93.31 116 LEU A N 1
ATOM 941 C CA . LEU A 1 116 ? 7.547 9.442 -1.191 1.00 93.31 116 LEU A CA 1
ATOM 942 C C . LEU A 1 116 ? 6.175 8.760 -1.296 1.00 93.31 116 LEU A C 1
ATOM 944 O O . LEU A 1 116 ? 5.208 9.403 -1.700 1.00 93.31 116 LEU A O 1
ATOM 948 N N . SER A 1 117 ? 6.090 7.482 -0.926 1.00 92.12 117 SER A N 1
ATOM 949 C CA . SER A 1 117 ? 4.844 6.726 -0.899 1.00 92.12 117 SER A CA 1
ATOM 950 C C . SER A 1 117 ? 3.856 7.322 0.101 1.00 92.12 117 SER A C 1
ATOM 952 O O . SER A 1 117 ? 2.792 7.779 -0.310 1.00 92.12 117 SER A O 1
ATOM 954 N N . ALA A 1 118 ? 4.234 7.449 1.373 1.00 95.50 118 ALA A N 1
ATOM 955 C CA . ALA A 1 118 ? 3.399 8.073 2.402 1.00 95.50 118 ALA A CA 1
ATOM 956 C C . ALA A 1 118 ? 2.950 9.500 2.027 1.00 95.50 118 ALA A C 1
ATOM 958 O O . ALA A 1 118 ? 1.775 9.844 2.155 1.00 95.50 118 ALA A O 1
ATOM 959 N N . LEU A 1 119 ? 3.850 10.314 1.459 1.00 95.62 119 LEU A N 1
ATOM 960 C CA . LEU A 1 119 ? 3.529 11.676 1.005 1.00 95.62 119 LEU A CA 1
ATOM 961 C C . LEU A 1 119 ? 2.430 11.706 -0.063 1.00 95.62 119 LEU A C 1
ATOM 963 O O . LEU A 1 119 ? 1.654 12.656 -0.133 1.00 95.62 119 LEU A O 1
ATOM 967 N N . ARG A 1 120 ? 2.331 10.675 -0.904 1.00 91.94 120 ARG A N 1
ATOM 968 C CA . ARG A 1 120 ? 1.294 10.581 -1.942 1.00 91.94 120 ARG A CA 1
ATOM 969 C C . ARG A 1 120 ? -0.064 10.206 -1.383 1.00 91.94 120 ARG A C 1
ATOM 971 O O . ARG A 1 120 ? -1.058 10.771 -1.837 1.00 91.94 120 ARG A O 1
ATOM 978 N N . PHE A 1 121 ? -0.098 9.296 -0.413 1.00 93.69 121 PHE A N 1
ATOM 979 C CA . PHE A 1 121 ? -1.315 9.007 0.339 1.00 93.69 121 PHE A CA 1
ATOM 980 C C . PHE A 1 121 ? -1.789 10.282 1.047 1.00 93.69 121 PHE A C 1
ATOM 982 O O . PHE A 1 121 ? -2.912 10.721 0.821 1.00 93.69 121 PHE A O 1
ATOM 989 N N . ALA A 1 122 ? -0.908 10.957 1.793 1.00 95.81 122 ALA A N 1
ATOM 990 C CA . ALA A 1 122 ? -1.237 12.204 2.484 1.00 95.81 122 ALA A CA 1
ATOM 991 C C . ALA A 1 122 ? -1.718 13.313 1.536 1.00 95.81 122 ALA A C 1
ATOM 993 O O . ALA A 1 122 ? -2.740 13.944 1.801 1.00 95.81 122 ALA A O 1
ATOM 994 N N . LEU A 1 123 ? -1.044 13.518 0.396 1.00 93.31 123 LEU A N 1
ATOM 995 C CA . LEU A 1 123 ? -1.497 14.453 -0.639 1.00 93.31 123 LEU A CA 1
ATOM 996 C C . LEU A 1 123 ? -2.912 14.109 -1.103 1.00 93.31 123 LEU A C 1
ATOM 998 O O . LEU A 1 123 ? -3.759 14.995 -1.243 1.00 93.31 123 LEU A O 1
ATOM 1002 N N . LYS A 1 124 ? -3.176 12.820 -1.342 1.00 90.50 124 LYS A N 1
ATOM 1003 C CA . LYS A 1 124 ? -4.487 12.366 -1.781 1.00 90.50 124 LYS A CA 1
ATOM 1004 C C . LYS A 1 124 ? -5.552 12.634 -0.721 1.00 90.50 124 LYS A C 1
ATOM 1006 O O . LYS A 1 124 ? -6.593 13.194 -1.059 1.00 90.50 124 LYS A O 1
ATOM 1011 N N . PHE A 1 125 ? -5.290 12.282 0.530 1.00 94.19 125 PHE A N 1
ATOM 1012 C CA . PHE A 1 125 ? -6.214 12.464 1.648 1.00 94.19 125 PHE A CA 1
ATOM 1013 C C . PHE A 1 125 ? -6.519 13.941 1.892 1.00 94.19 125 PHE A C 1
ATOM 1015 O O . PHE A 1 125 ? -7.687 14.328 1.948 1.00 94.19 125 PHE A O 1
ATOM 1022 N N . SER A 1 126 ? -5.480 14.779 1.908 1.00 94.38 126 SER A N 1
ATOM 1023 C CA . SER A 1 126 ? -5.603 16.232 2.021 1.00 94.38 126 SER A CA 1
ATOM 1024 C C . SER A 1 126 ? -6.443 16.818 0.880 1.00 94.38 126 SER A C 1
ATOM 1026 O O . SER A 1 126 ? -7.369 17.587 1.132 1.00 94.38 126 SER A O 1
ATOM 1028 N N . SER A 1 127 ? -6.234 16.371 -0.368 1.00 90.69 127 SER A N 1
ATOM 1029 C CA . SER A 1 127 ? -7.043 16.807 -1.524 1.00 90.69 127 SER A CA 1
ATOM 1030 C C . SER A 1 127 ? -8.532 16.437 -1.434 1.00 90.69 127 SER A C 1
ATOM 1032 O O . SER A 1 127 ? -9.341 16.941 -2.213 1.00 90.69 127 SER A O 1
ATOM 1034 N N . LYS A 1 128 ? -8.894 15.534 -0.515 1.00 90.50 128 LYS A N 1
ATOM 1035 C CA . LYS A 1 128 ? -10.270 15.110 -0.224 1.00 90.50 128 LYS A CA 1
ATOM 1036 C C . LYS A 1 128 ? -10.787 15.642 1.114 1.00 90.50 128 LYS A C 1
ATOM 1038 O O . LYS A 1 128 ? -11.866 15.251 1.537 1.00 90.50 128 LYS A O 1
ATOM 1043 N N . GLY A 1 129 ? -10.056 16.562 1.744 1.00 93.19 129 GLY A N 1
ATOM 1044 C CA . GLY A 1 129 ? -10.477 17.231 2.974 1.00 93.19 129 GLY A CA 1
ATOM 1045 C C . GLY A 1 129 ? -10.249 16.418 4.249 1.00 93.19 129 GLY A C 1
ATOM 1046 O O . GLY A 1 129 ? -10.760 16.793 5.301 1.00 93.19 129 GLY A O 1
ATOM 1047 N N . HIS A 1 130 ? -9.484 15.324 4.194 1.00 95.19 130 HIS A N 1
ATOM 1048 C CA . HIS A 1 130 ? -9.129 14.576 5.398 1.00 95.19 130 HIS A CA 1
ATOM 1049 C C . HIS A 1 130 ? -7.936 15.231 6.102 1.00 95.19 130 HIS A C 1
ATOM 1051 O O . HIS A 1 130 ? -6.876 15.424 5.505 1.00 95.19 130 HIS A O 1
ATOM 1057 N N . ALA A 1 131 ? -8.118 15.563 7.381 1.00 95.06 131 ALA A N 1
ATOM 1058 C CA . ALA A 1 131 ? -7.075 16.147 8.216 1.00 95.06 131 ALA A CA 1
ATOM 1059 C C . ALA A 1 131 ? -5.945 15.143 8.495 1.00 95.06 131 ALA A C 1
ATOM 1061 O O . ALA A 1 131 ? -6.202 13.956 8.694 1.00 95.06 131 ALA A O 1
ATOM 1062 N N . SER A 1 132 ? -4.705 15.629 8.588 1.00 95.94 132 SER A N 1
ATOM 1063 C CA . SER A 1 132 ? -3.532 14.800 8.906 1.00 95.94 132 SER A CA 1
ATOM 1064 C C . SER A 1 132 ? -3.606 14.139 10.282 1.00 95.94 132 SER A C 1
ATOM 1066 O O . SER A 1 132 ? -3.020 13.084 10.482 1.00 95.94 132 SER A O 1
ATOM 1068 N N . SER A 1 133 ? -4.386 14.694 11.212 1.00 96.56 133 SER A N 1
ATOM 1069 C CA . SER A 1 133 ? -4.644 14.096 12.527 1.00 96.56 133 SER A CA 1
ATOM 1070 C C . SER A 1 133 ? -5.444 12.791 12.477 1.00 96.56 133 SER A C 1
ATOM 1072 O O . SER A 1 133 ? -5.552 12.118 13.494 1.00 96.56 133 SER A O 1
ATOM 1074 N N . ARG A 1 134 ? -6.025 12.430 11.325 1.00 96.31 134 ARG A N 1
ATOM 1075 C CA . ARG A 1 134 ? -6.843 11.219 11.155 1.00 96.31 134 ARG A CA 1
ATOM 1076 C C . ARG A 1 134 ? -6.051 9.984 10.753 1.00 96.31 134 ARG A C 1
ATOM 1078 O O . ARG A 1 134 ? -6.636 8.901 10.712 1.00 96.31 134 ARG A O 1
ATOM 1085 N N . TYR A 1 135 ? -4.775 10.135 10.409 1.00 98.12 135 TYR A N 1
ATOM 1086 C CA . TYR A 1 135 ? -3.965 9.027 9.931 1.00 98.12 135 TYR A CA 1
ATOM 1087 C C . TYR A 1 135 ? -2.501 9.141 10.346 1.00 98.12 135 TYR A C 1
ATOM 1089 O O . TYR A 1 135 ? -1.983 10.223 10.610 1.00 98.12 135 TYR A O 1
ATOM 1097 N N . THR A 1 136 ? -1.810 8.005 10.373 1.00 98.38 136 THR A N 1
ATOM 1098 C CA . THR A 1 136 ? -0.364 7.945 10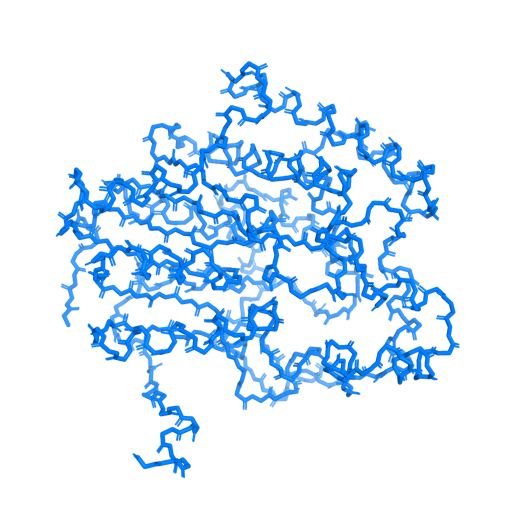.623 1.00 98.38 136 THR A CA 1
ATOM 1099 C C . THR A 1 136 ? 0.258 6.854 9.766 1.00 98.38 136 THR A C 1
ATOM 1101 O O . THR A 1 136 ? -0.316 5.772 9.650 1.00 98.38 136 THR A O 1
ATOM 1104 N N . PHE A 1 137 ? 1.415 7.137 9.163 1.00 98.00 137 PHE A N 1
ATOM 1105 C CA . PHE A 1 137 ? 2.149 6.168 8.350 1.00 98.00 137 PHE A CA 1
ATOM 1106 C C . PHE A 1 137 ? 3.269 5.528 9.151 1.00 98.00 137 PHE A C 1
ATOM 1108 O O . PHE A 1 137 ? 4.049 6.228 9.794 1.00 98.00 137 PHE A O 1
ATOM 1115 N N . TYR A 1 138 ? 3.385 4.211 9.045 1.00 97.06 138 TYR A N 1
ATOM 1116 C CA . TYR A 1 138 ? 4.391 3.417 9.729 1.00 97.06 138 TYR A CA 1
ATOM 1117 C C . TYR A 1 138 ? 5.197 2.581 8.743 1.00 97.06 138 TYR A C 1
ATOM 1119 O O . TYR A 1 138 ? 4.677 2.109 7.731 1.00 97.06 138 TYR A O 1
ATOM 1127 N N . TRP A 1 139 ? 6.468 2.367 9.058 1.00 93.25 139 TRP A N 1
ATOM 1128 C CA . TRP A 1 139 ? 7.349 1.484 8.303 1.00 93.25 139 TRP A CA 1
ATOM 1129 C C . TRP A 1 139 ? 8.444 0.907 9.208 1.00 93.25 139 TRP A C 1
ATOM 1131 O O . TRP A 1 139 ? 8.848 1.539 10.188 1.00 93.25 139 TRP A O 1
ATOM 1141 N N . ASP A 1 140 ? 8.954 -0.280 8.874 1.00 89.94 140 ASP A N 1
ATOM 1142 C CA . ASP A 1 140 ? 10.181 -0.812 9.458 1.00 89.94 140 ASP A CA 1
ATOM 1143 C C . ASP A 1 140 ? 11.225 -1.199 8.397 1.00 89.94 140 ASP A C 1
ATOM 1145 O O . ASP A 1 140 ? 10.967 -2.024 7.517 1.00 89.94 140 ASP A O 1
ATOM 1149 N N . PRO A 1 141 ? 12.462 -0.689 8.502 1.00 87.06 141 PRO A N 1
ATOM 1150 C CA . PRO A 1 141 ? 13.558 -1.129 7.646 1.00 87.06 141 PRO A CA 1
ATOM 1151 C C . PRO A 1 141 ? 13.872 -2.635 7.730 1.00 87.06 141 PRO A C 1
ATOM 1153 O O . PRO A 1 141 ? 14.496 -3.168 6.814 1.00 87.06 141 PRO A O 1
ATOM 1156 N N . ARG A 1 142 ? 13.490 -3.335 8.808 1.00 86.56 142 ARG A N 1
ATOM 1157 C CA . ARG A 1 142 ? 13.683 -4.789 8.950 1.00 86.56 142 ARG A CA 1
ATOM 1158 C C . ARG A 1 142 ? 12.873 -5.599 7.949 1.00 86.56 142 ARG A C 1
ATOM 1160 O O . ARG A 1 142 ? 13.332 -6.676 7.586 1.00 86.56 142 ARG A O 1
ATOM 1167 N N . SER A 1 143 ? 11.752 -5.079 7.464 1.00 84.06 143 SER A N 1
ATOM 1168 C CA . SER A 1 143 ? 10.864 -5.777 6.527 1.00 84.06 143 SER A CA 1
ATOM 1169 C C . SER A 1 143 ? 11.545 -6.076 5.188 1.00 84.06 143 SER A C 1
ATOM 1171 O O . SER A 1 143 ? 11.189 -7.020 4.497 1.00 84.06 143 SER A O 1
ATOM 1173 N N . MET A 1 144 ? 12.621 -5.355 4.852 1.00 81.12 144 MET A N 1
ATOM 1174 C CA . MET A 1 144 ? 13.457 -5.679 3.690 1.00 81.12 144 MET A CA 1
ATOM 1175 C C . MET A 1 144 ? 14.142 -7.051 3.793 1.00 81.12 144 MET A C 1
ATOM 1177 O O . MET A 1 144 ? 14.555 -7.584 2.771 1.00 81.12 144 MET A O 1
ATOM 1181 N N . LYS A 1 145 ? 14.304 -7.611 5.001 1.00 78.31 145 LYS A N 1
ATOM 1182 C CA . LYS A 1 145 ? 14.973 -8.904 5.215 1.00 78.31 145 LYS A CA 1
ATOM 1183 C C . LYS A 1 145 ? 14.079 -10.109 4.922 1.00 78.31 145 LYS A C 1
ATOM 1185 O O . LYS A 1 145 ? 14.618 -11.186 4.707 1.00 78.31 145 LYS A O 1
ATOM 1190 N N . THR A 1 146 ? 12.758 -9.941 4.964 1.00 75.31 146 THR A N 1
ATOM 1191 C CA . THR A 1 146 ? 11.799 -11.047 4.790 1.00 75.31 146 THR A CA 1
ATOM 1192 C C . THR A 1 146 ? 11.220 -11.082 3.381 1.00 75.31 146 THR A C 1
ATOM 1194 O O . THR A 1 146 ? 10.922 -12.150 2.865 1.00 75.31 146 THR A O 1
ATOM 1197 N N . ILE A 1 147 ? 11.150 -9.925 2.717 1.00 73.94 147 ILE A N 1
ATOM 1198 C CA . ILE A 1 147 ? 10.701 -9.826 1.329 1.00 73.94 147 ILE A CA 1
ATOM 1199 C C . ILE A 1 147 ? 11.606 -10.640 0.404 1.00 73.94 147 ILE A C 1
ATOM 1201 O O . ILE A 1 147 ? 12.820 -10.404 0.343 1.00 73.94 147 ILE A O 1
ATOM 1205 N N . ILE A 1 148 ? 10.984 -11.531 -0.370 1.00 68.88 148 ILE A N 1
ATOM 1206 C CA . ILE A 1 148 ? 11.649 -12.341 -1.391 1.00 68.88 148 ILE A CA 1
ATOM 1207 C C . ILE A 1 148 ? 12.084 -11.433 -2.559 1.00 68.88 148 ILE A C 1
ATOM 1209 O O . ILE A 1 148 ? 11.240 -10.824 -3.226 1.00 68.88 148 ILE A O 1
ATOM 1213 N N . PRO A 1 149 ? 13.397 -11.314 -2.844 1.00 62.59 149 PRO A N 1
ATOM 1214 C CA . PRO A 1 149 ? 13.881 -10.593 -4.016 1.00 62.59 149 PRO A CA 1
ATOM 1215 C C . PRO A 1 149 ? 13.563 -11.386 -5.288 1.00 62.59 149 PRO A C 1
ATOM 1217 O O . PRO A 1 149 ? 13.867 -12.573 -5.350 1.00 62.59 149 PRO A O 1
ATOM 1220 N N . GLY A 1 150 ? 13.016 -10.747 -6.323 1.00 61.00 150 GLY A N 1
ATOM 1221 C CA . GLY A 1 150 ? 12.802 -11.419 -7.612 1.00 61.00 150 GLY A CA 1
ATOM 1222 C C . GLY A 1 150 ? 12.066 -10.573 -8.643 1.00 61.00 150 GLY A C 1
ATOM 1223 O O . GLY A 1 150 ? 12.562 -10.397 -9.745 1.00 61.00 150 GLY A O 1
ATOM 1224 N N . ILE A 1 151 ? 10.923 -9.979 -8.280 1.00 60.84 151 ILE A N 1
ATOM 1225 C CA . ILE A 1 151 ? 10.203 -9.053 -9.171 1.00 60.84 151 ILE A CA 1
ATOM 1226 C C . ILE A 1 151 ? 10.389 -7.625 -8.686 1.00 60.84 151 ILE A C 1
ATOM 1228 O O . ILE A 1 151 ? 9.921 -7.218 -7.621 1.00 60.84 151 ILE A O 1
ATOM 1232 N N . HIS A 1 152 ? 11.085 -6.840 -9.496 1.00 63.62 152 HIS A N 1
ATOM 1233 C CA . HIS A 1 152 ? 11.392 -5.456 -9.188 1.00 63.62 152 HIS A CA 1
ATOM 1234 C C . HIS A 1 152 ? 10.145 -4.559 -9.292 1.00 63.62 152 HIS A C 1
ATOM 1236 O O . HIS A 1 152 ? 9.562 -4.392 -10.352 1.00 63.62 152 HIS A O 1
ATOM 1242 N N . HIS A 1 153 ? 9.754 -3.864 -8.230 1.00 54.34 153 HIS A N 1
ATOM 1243 C CA . HIS A 1 153 ? 8.638 -2.913 -8.200 1.00 54.34 153 HIS A CA 1
ATOM 1244 C C . HIS A 1 153 ? 8.595 -1.852 -9.319 1.00 54.34 153 HIS A C 1
ATOM 1246 O O . HIS A 1 153 ? 7.504 -1.640 -9.863 1.00 54.34 153 HIS A O 1
ATOM 1252 N N . PRO A 1 154 ? 9.697 -1.167 -9.710 1.00 47.69 154 PRO A N 1
ATOM 1253 C CA . PRO A 1 154 ? 9.641 -0.140 -10.761 1.00 47.69 154 PRO A CA 1
ATOM 1254 C C . PRO A 1 154 ? 9.251 -0.699 -12.134 1.00 47.69 154 PRO A C 1
ATOM 1256 O O . PRO A 1 154 ? 9.096 0.058 -13.094 1.00 47.69 154 PRO A O 1
ATOM 1259 N N . THR A 1 155 ? 9.081 -2.012 -12.218 1.00 51.28 155 THR A N 1
ATOM 1260 C CA . THR A 1 155 ? 8.697 -2.739 -13.408 1.00 51.28 155 THR A CA 1
ATOM 1261 C C . THR A 1 155 ? 7.187 -3.016 -13.480 1.00 51.28 155 THR A C 1
ATOM 1263 O O . THR A 1 155 ? 6.680 -3.308 -14.557 1.00 51.28 155 THR A O 1
ATOM 1266 N N . HIS A 1 156 ? 6.438 -2.826 -12.386 1.00 53.78 156 HIS A N 1
ATOM 1267 C CA . HIS A 1 156 ? 4.985 -3.002 -12.385 1.00 53.78 156 HIS A CA 1
ATOM 1268 C C . HIS A 1 156 ? 4.225 -1.754 -12.807 1.00 53.78 156 HIS A C 1
ATOM 1270 O O . HIS A 1 156 ? 3.241 -1.906 -13.488 1.00 53.78 156 HIS A O 1
ATOM 1276 N N . VAL A 1 157 ? 4.651 -0.537 -12.467 1.00 56.44 157 VAL A N 1
ATOM 1277 C CA . VAL A 1 157 ? 4.052 0.731 -12.926 1.00 56.44 157 VAL A CA 1
ATOM 1278 C C . VAL A 1 157 ? 5.105 1.814 -12.693 1.00 56.44 157 VAL A C 1
ATOM 1280 O O . VAL A 1 157 ? 5.923 1.714 -11.776 1.00 56.44 157 VAL A O 1
ATOM 1283 N N . ASN A 1 158 ? 5.046 2.922 -13.426 1.00 60.16 158 ASN A N 1
ATOM 1284 C CA . ASN A 1 158 ? 5.714 4.154 -13.011 1.00 60.16 158 ASN A CA 1
ATOM 1285 C C . ASN A 1 158 ? 5.033 4.770 -11.765 1.00 60.16 158 ASN A C 1
ATOM 1287 O O . ASN A 1 158 ? 4.768 5.970 -11.740 1.00 60.16 158 ASN A O 1
ATOM 1291 N N . ASN A 1 159 ? 4.734 3.982 -10.727 1.00 64.19 159 ASN A N 1
ATOM 1292 C CA . ASN A 1 159 ? 4.135 4.465 -9.483 1.00 64.19 159 ASN A CA 1
ATOM 1293 C C . ASN A 1 159 ? 5.054 5.485 -8.816 1.00 64.19 159 ASN A C 1
ATOM 1295 O O . ASN A 1 159 ? 4.583 6.470 -8.259 1.00 64.19 159 ASN A O 1
ATOM 1299 N N . TYR A 1 160 ? 6.375 5.371 -8.990 1.00 63.03 160 TYR A N 1
ATOM 1300 C CA . TYR A 1 160 ? 7.339 6.415 -8.629 1.00 63.03 160 TYR A CA 1
ATOM 1301 C C . TYR A 1 160 ? 7.177 7.737 -9.414 1.00 63.03 160 TYR A C 1
ATOM 1303 O O . TYR A 1 160 ? 7.783 8.727 -9.010 1.00 63.03 160 TYR A O 1
ATOM 1311 N N . LEU A 1 161 ? 6.345 7.812 -10.460 1.00 69.81 161 LEU A N 1
ATOM 1312 C CA . LEU A 1 161 ? 5.942 9.054 -11.141 1.00 69.81 161 LEU A CA 1
ATOM 1313 C C . LEU A 1 161 ? 4.572 9.587 -10.714 1.00 69.81 161 LEU A C 1
ATOM 1315 O O . LEU A 1 161 ? 4.215 10.706 -11.096 1.00 69.81 161 LEU A O 1
ATOM 1319 N N . TYR A 1 162 ? 3.801 8.833 -9.928 1.00 74.56 162 TYR A N 1
ATOM 1320 C CA . TYR A 1 162 ? 2.538 9.329 -9.395 1.00 74.56 162 TYR A CA 1
ATOM 1321 C C . TYR A 1 162 ? 2.776 10.632 -8.615 1.00 74.56 162 TYR A C 1
ATOM 1323 O O . TYR A 1 162 ? 3.780 10.791 -7.913 1.00 74.56 162 TYR A O 1
ATOM 1331 N N . ALA A 1 163 ? 1.887 11.609 -8.786 1.00 75.25 163 ALA A N 1
ATOM 1332 C CA . ALA A 1 163 ? 2.029 12.959 -8.232 1.00 75.25 163 ALA A CA 1
ATOM 1333 C C . ALA A 1 163 ? 3.327 13.721 -8.611 1.00 75.25 163 ALA A C 1
ATOM 1335 O O . ALA A 1 163 ? 3.584 14.794 -8.056 1.00 75.25 163 ALA A O 1
ATOM 1336 N N . CYS A 1 164 ? 4.135 13.251 -9.575 1.00 81.38 164 CYS A N 1
ATOM 1337 C CA . CYS A 1 164 ? 5.145 14.100 -10.211 1.00 81.38 164 CYS A CA 1
ATOM 1338 C C . CYS A 1 164 ? 4.451 15.220 -10.992 1.00 81.38 164 CYS A C 1
ATOM 1340 O O . CYS A 1 164 ? 3.399 15.002 -11.601 1.00 81.38 164 CYS A O 1
ATOM 1342 N N . ASN A 1 165 ? 5.061 16.406 -11.009 1.00 82.06 165 ASN A N 1
ATOM 1343 C CA . ASN A 1 165 ? 4.613 17.501 -11.867 1.00 82.06 165 ASN A CA 1
ATOM 1344 C C . ASN A 1 165 ? 4.874 17.167 -13.353 1.00 82.06 165 ASN A C 1
ATOM 1346 O O . ASN A 1 165 ? 5.643 16.258 -13.678 1.00 82.06 165 ASN A O 1
ATOM 1350 N N . ASN A 1 166 ? 4.264 17.929 -14.263 1.00 82.69 166 ASN A N 1
ATOM 1351 C CA . ASN A 1 166 ? 4.378 17.690 -15.706 1.00 82.69 166 ASN A CA 1
ATOM 1352 C C . ASN A 1 166 ? 5.832 17.693 -16.203 1.00 82.69 166 ASN A C 1
ATOM 1354 O O . ASN A 1 166 ? 6.197 16.857 -17.026 1.00 82.69 166 ASN A O 1
ATOM 1358 N N . LYS A 1 167 ? 6.678 18.580 -15.668 1.00 86.19 167 LYS A N 1
ATOM 1359 C CA . LYS A 1 167 ? 8.095 18.685 -16.045 1.00 86.19 167 LYS A CA 1
ATOM 1360 C C . LYS A 1 167 ? 8.881 17.432 -15.657 1.00 86.19 167 LYS A C 1
ATOM 1362 O O . LYS A 1 167 ? 9.639 16.909 -16.467 1.00 86.19 167 LYS A O 1
ATOM 1367 N N . ASP A 1 168 ? 8.696 16.933 -14.439 1.00 85.31 168 ASP A N 1
ATOM 1368 C CA . ASP A 1 168 ? 9.350 15.721 -13.950 1.00 85.31 168 ASP A CA 1
ATOM 1369 C C . ASP A 1 168 ? 8.827 14.473 -14.674 1.00 85.31 168 ASP A C 1
ATOM 1371 O O . ASP A 1 168 ? 9.631 13.600 -14.991 1.00 85.31 168 ASP A O 1
ATOM 1375 N N . ARG A 1 169 ? 7.534 14.420 -15.036 1.00 81.69 169 ARG A N 1
ATOM 1376 C CA . ARG A 1 169 ? 6.973 13.345 -15.882 1.00 81.69 169 ARG A CA 1
ATOM 1377 C C . ARG A 1 169 ? 7.545 13.349 -17.304 1.00 81.69 169 ARG A C 1
ATOM 1379 O O . ARG A 1 169 ? 7.908 12.303 -17.827 1.00 81.69 169 ARG A O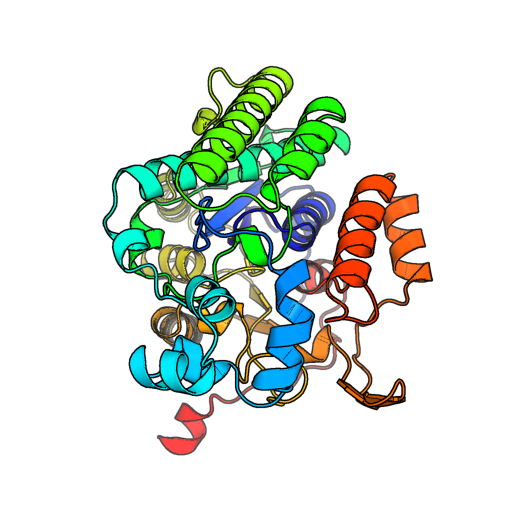 1
ATOM 1386 N N . GLN A 1 170 ? 7.653 14.518 -17.935 1.00 83.69 170 GLN A N 1
ATOM 1387 C CA . GLN A 1 170 ? 8.278 14.648 -19.260 1.00 83.69 170 GLN A CA 1
ATOM 1388 C C . GLN A 1 170 ? 9.774 14.328 -19.224 1.00 83.69 170 GLN A C 1
ATOM 1390 O O . GLN A 1 170 ? 10.354 13.869 -20.204 1.00 83.69 170 GLN A O 1
ATOM 1395 N N . LYS A 1 171 ? 10.433 14.613 -18.100 1.00 85.81 171 LYS A N 1
ATOM 1396 C CA . LYS A 1 171 ? 11.848 14.310 -17.921 1.00 85.81 171 LYS A CA 1
ATOM 1397 C C . LYS A 1 171 ? 12.065 12.818 -17.676 1.00 85.81 171 LYS A C 1
ATOM 1399 O O . LYS A 1 171 ? 12.976 12.256 -18.271 1.00 85.81 171 LYS A O 1
ATOM 1404 N N . SER A 1 172 ? 11.229 12.174 -16.860 1.00 82.81 172 SER A N 1
ATOM 1405 C CA . SER A 1 172 ? 11.331 10.735 -16.606 1.00 82.81 172 SER A CA 1
ATOM 1406 C C . SER A 1 172 ? 11.059 9.900 -17.847 1.00 82.81 172 SER A C 1
ATOM 1408 O O . SER A 1 172 ? 11.743 8.901 -18.029 1.00 82.81 172 SER A O 1
ATOM 1410 N N . SER A 1 173 ? 10.141 10.314 -18.731 1.00 80.00 173 SER A N 1
ATOM 1411 C CA . SER A 1 173 ? 9.867 9.585 -19.978 1.00 80.00 173 SER A CA 1
ATOM 1412 C C . SER A 1 173 ? 11.109 9.445 -20.864 1.00 80.00 173 SER A C 1
ATOM 1414 O O . SER A 1 173 ? 11.245 8.451 -21.567 1.00 80.00 173 SER A O 1
ATOM 1416 N N . LYS A 1 174 ? 12.051 10.396 -20.781 1.00 85.12 174 LYS A N 1
ATOM 1417 C CA . LYS A 1 174 ? 13.346 10.341 -21.481 1.00 85.12 174 LYS A CA 1
ATOM 1418 C C . LYS A 1 174 ? 14.341 9.363 -20.854 1.00 85.12 174 LYS A C 1
ATOM 1420 O O . LYS A 1 174 ? 15.376 9.122 -21.451 1.00 85.12 174 LYS A O 1
ATOM 1425 N N . TYR A 1 175 ? 14.071 8.853 -19.654 1.00 85.38 175 TYR A N 1
ATOM 1426 C CA . TYR A 1 175 ? 14.982 7.986 -18.901 1.00 85.38 175 TYR A CA 1
ATOM 1427 C C . TYR A 1 175 ? 14.468 6.553 -18.754 1.00 85.38 175 TYR A C 1
ATOM 1429 O O . TYR A 1 175 ? 15.195 5.711 -18.240 1.00 85.38 175 TYR A O 1
ATOM 1437 N N . LEU A 1 176 ? 13.235 6.262 -19.189 1.00 76.19 176 LEU A N 1
ATOM 1438 C CA . LEU A 1 176 ? 12.610 4.948 -18.985 1.00 76.19 176 LEU A CA 1
ATOM 1439 C C . LEU A 1 176 ? 13.374 3.800 -19.665 1.00 76.19 176 LEU A C 1
ATOM 1441 O O . LEU A 1 176 ? 13.374 2.699 -19.119 1.00 76.19 176 LEU A O 1
ATOM 1445 N N . HIS A 1 177 ? 14.043 4.091 -20.786 1.00 77.75 177 HIS A N 1
ATOM 1446 C CA . HIS A 1 177 ? 14.837 3.148 -21.582 1.00 77.75 177 HIS A CA 1
ATOM 1447 C C . HIS A 1 177 ? 16.306 3.044 -21.144 1.00 77.75 177 HIS A C 1
ATOM 1449 O O . HIS A 1 177 ? 17.015 2.145 -21.591 1.00 77.75 177 HIS A O 1
ATOM 1455 N N . LEU A 1 178 ? 16.797 3.978 -20.316 1.00 82.69 178 LEU A N 1
ATOM 1456 C CA . LEU A 1 178 ? 18.172 3.916 -19.814 1.00 82.69 178 LEU A CA 1
ATOM 1457 C C . LEU A 1 178 ? 18.340 2.678 -18.928 1.00 82.69 178 LEU A C 1
ATOM 1459 O O . LEU A 1 178 ? 17.355 2.155 -18.411 1.00 82.69 178 LEU A O 1
ATOM 1463 N N . ARG A 1 179 ? 19.583 2.239 -18.714 1.00 82.81 179 ARG A N 1
ATOM 1464 C CA . ARG A 1 179 ? 19.927 1.142 -17.797 1.00 82.81 179 ARG A CA 1
ATOM 1465 C C . ARG A 1 179 ? 21.062 1.538 -16.852 1.00 82.81 179 ARG A C 1
ATOM 1467 O O . ARG A 1 179 ? 21.728 2.556 -17.049 1.00 82.81 179 ARG A O 1
ATOM 1474 N N . GLY A 1 180 ? 21.282 0.732 -15.819 1.00 81.81 180 GLY A N 1
ATOM 1475 C CA . GLY A 1 180 ? 22.436 0.855 -14.933 1.00 81.81 180 GLY A CA 1
ATOM 1476 C C . GLY A 1 180 ? 22.431 2.116 -14.061 1.00 81.81 180 GLY A C 1
ATOM 1477 O O . GLY A 1 180 ? 21.393 2.723 -13.779 1.00 81.81 180 GLY A O 1
ATOM 1478 N N . GLN A 1 181 ? 23.625 2.515 -13.621 1.00 87.06 181 GLN A N 1
ATOM 1479 C CA . GLN A 1 181 ? 23.827 3.632 -12.688 1.00 87.06 181 GLN A CA 1
ATOM 1480 C C . GLN A 1 181 ? 23.339 4.979 -13.235 1.00 87.06 181 GLN A C 1
ATOM 1482 O O . GLN A 1 181 ? 22.903 5.844 -12.470 1.00 87.06 181 GLN A O 1
ATOM 1487 N N . GLU A 1 182 ? 23.395 5.184 -14.557 1.00 89.75 182 GLU A N 1
ATOM 1488 C CA . GLU A 1 182 ? 22.901 6.426 -15.148 1.00 89.75 182 GLU A CA 1
ATOM 1489 C C . GLU A 1 182 ? 21.399 6.572 -14.906 1.00 89.75 182 GLU A C 1
ATOM 1491 O O . GLU A 1 182 ? 20.958 7.609 -14.396 1.00 89.75 182 GLU A O 1
ATOM 1496 N N . ARG A 1 183 ? 20.623 5.524 -15.213 1.00 86.38 183 ARG A N 1
ATOM 1497 C CA . ARG A 1 183 ? 19.182 5.500 -14.959 1.00 86.38 183 ARG A CA 1
ATOM 1498 C C . ARG A 1 183 ? 18.903 5.774 -13.489 1.00 86.38 183 ARG A C 1
ATOM 1500 O O . ARG A 1 183 ? 18.176 6.718 -13.173 1.00 86.38 183 ARG A O 1
ATOM 1507 N N . GLU A 1 184 ? 19.534 5.011 -12.602 1.00 87.25 184 GLU A N 1
ATOM 1508 C CA . GLU A 1 184 ? 19.362 5.141 -11.157 1.00 87.25 184 GLU A CA 1
ATOM 1509 C C . GLU A 1 184 ? 19.556 6.589 -10.696 1.00 87.25 184 GLU A C 1
ATOM 1511 O O . GLU A 1 184 ? 18.650 7.180 -10.103 1.00 87.25 184 GLU A O 1
ATOM 1516 N N . LYS A 1 185 ? 20.680 7.219 -11.057 1.00 91.06 185 LYS A N 1
ATOM 1517 C CA . LYS A 1 185 ? 20.985 8.608 -10.690 1.00 91.06 185 LYS A CA 1
ATOM 1518 C C . LYS A 1 185 ? 19.890 9.580 -11.136 1.00 91.06 185 LYS A C 1
ATOM 1520 O O . LYS A 1 185 ? 19.508 10.482 -10.381 1.00 91.06 185 LYS A O 1
ATOM 1525 N N . LYS A 1 186 ? 19.375 9.430 -12.361 1.00 91.06 186 LYS A N 1
ATOM 1526 C CA . LYS A 1 186 ? 18.317 10.302 -12.897 1.00 91.06 186 LYS A CA 1
ATOM 1527 C C . LYS A 1 186 ? 16.982 10.076 -12.182 1.00 91.06 186 LYS A C 1
ATOM 1529 O O . LYS A 1 186 ? 16.304 11.056 -11.856 1.00 91.06 186 LYS A O 1
ATOM 1534 N N . MET A 1 187 ? 16.628 8.820 -11.912 1.00 87.81 187 MET A N 1
ATOM 1535 C CA . MET A 1 187 ? 15.375 8.442 -11.256 1.00 87.81 187 MET A CA 1
ATOM 1536 C C . MET A 1 187 ? 15.351 8.864 -9.787 1.00 87.81 187 MET A C 1
ATOM 1538 O O . MET A 1 187 ? 14.402 9.523 -9.357 1.00 87.81 187 MET A O 1
ATOM 1542 N N . VAL A 1 188 ? 16.437 8.624 -9.049 1.00 90.31 188 VAL A N 1
ATOM 1543 C CA . VAL A 1 188 ? 16.610 9.094 -7.667 1.00 90.31 188 VAL A CA 1
ATOM 1544 C C . VAL A 1 188 ? 16.482 10.614 -7.592 1.00 90.31 188 VAL A C 1
ATOM 1546 O O . VAL A 1 188 ? 15.813 11.137 -6.703 1.00 90.31 188 VAL A O 1
ATOM 1549 N N . ALA A 1 189 ? 17.061 11.355 -8.543 1.00 92.50 189 ALA A N 1
ATOM 1550 C CA . ALA A 1 189 ? 16.941 12.810 -8.564 1.00 92.50 189 ALA A CA 1
ATOM 1551 C C . ALA A 1 189 ? 15.486 13.286 -8.757 1.00 92.50 189 ALA A C 1
ATOM 1553 O O . ALA A 1 189 ? 15.099 14.306 -8.186 1.00 92.50 189 ALA A O 1
ATOM 1554 N N . ILE A 1 190 ? 14.679 12.580 -9.557 1.00 90.88 190 ILE A N 1
ATOM 1555 C CA . ILE A 1 190 ? 13.245 12.873 -9.732 1.00 90.88 190 ILE A CA 1
ATOM 1556 C C . ILE A 1 190 ? 12.467 12.554 -8.452 1.00 90.88 190 ILE A C 1
ATOM 1558 O O . ILE A 1 190 ? 11.670 13.382 -8.003 1.00 90.88 190 ILE A O 1
ATOM 1562 N N . MET A 1 191 ? 12.735 11.400 -7.834 1.00 91.12 191 MET A N 1
ATOM 1563 C CA . MET A 1 191 ? 12.110 10.998 -6.573 1.00 91.12 191 MET A CA 1
ATOM 1564 C C . MET A 1 191 ? 12.414 11.995 -5.455 1.00 91.12 191 MET A C 1
ATOM 1566 O O . MET A 1 191 ? 11.484 12.464 -4.810 1.00 91.12 191 MET A O 1
ATOM 1570 N N . LYS A 1 192 ? 13.680 12.403 -5.285 1.00 94.75 192 LYS A N 1
ATOM 1571 C CA . LYS A 1 192 ? 14.093 13.398 -4.279 1.00 94.75 192 LYS A CA 1
ATOM 1572 C C . LYS A 1 192 ? 13.386 14.739 -4.470 1.00 94.75 192 LYS A C 1
ATOM 1574 O O . LYS A 1 192 ? 12.815 15.263 -3.521 1.00 94.75 192 LYS A O 1
ATOM 1579 N N . ARG A 1 193 ? 13.367 15.277 -5.698 1.00 94.50 193 ARG A N 1
ATOM 1580 C CA . ARG A 1 193 ? 12.656 16.538 -5.990 1.00 94.50 193 ARG A CA 1
ATOM 1581 C C . ARG A 1 193 ? 11.160 16.432 -5.710 1.00 94.50 193 ARG A C 1
ATOM 1583 O O . ARG A 1 193 ? 10.578 17.354 -5.150 1.00 94.50 193 ARG A O 1
ATOM 1590 N N . THR A 1 194 ? 10.546 15.315 -6.095 1.00 92.75 194 THR A N 1
ATOM 1591 C CA . THR A 1 194 ? 9.115 15.081 -5.869 1.00 92.75 194 THR A CA 1
ATOM 1592 C C . THR A 1 194 ? 8.815 14.979 -4.379 1.00 92.75 194 THR A C 1
ATOM 1594 O O . THR A 1 194 ? 7.918 15.665 -3.909 1.00 92.75 194 THR A O 1
ATOM 1597 N N . ALA A 1 195 ? 9.590 14.187 -3.639 1.00 95.25 195 ALA A N 1
ATOM 1598 C CA . ALA A 1 195 ? 9.422 13.997 -2.206 1.00 95.25 195 ALA A CA 1
ATOM 1599 C C . ALA A 1 195 ? 9.588 15.317 -1.440 1.00 95.25 195 ALA A C 1
ATOM 1601 O O . ALA A 1 195 ? 8.718 15.661 -0.653 1.00 95.25 195 ALA A O 1
ATOM 1602 N N . ASN A 1 196 ? 10.634 16.098 -1.730 1.00 97.06 196 ASN A N 1
ATOM 1603 C CA . ASN A 1 196 ? 10.853 17.394 -1.078 1.00 97.06 196 ASN A CA 1
ATOM 1604 C C . ASN A 1 196 ? 9.696 18.367 -1.329 1.00 97.06 196 ASN A C 1
ATOM 1606 O O . ASN A 1 196 ? 9.186 18.961 -0.388 1.00 97.06 196 ASN A O 1
ATOM 1610 N N . ARG A 1 197 ? 9.230 18.478 -2.580 1.00 95.88 197 ARG A N 1
ATOM 1611 C CA . ARG A 1 197 ? 8.086 19.336 -2.920 1.00 95.88 197 ARG A CA 1
ATOM 1612 C C . ARG A 1 197 ? 6.805 18.904 -2.202 1.00 95.88 197 ARG A C 1
ATOM 1614 O O . ARG A 1 197 ? 6.041 19.754 -1.766 1.00 95.88 197 ARG A O 1
ATOM 1621 N N . LEU A 1 198 ? 6.533 17.598 -2.131 1.00 95.44 198 LEU A N 1
ATOM 1622 C CA . LEU A 1 198 ? 5.341 17.095 -1.442 1.00 95.44 198 LEU A CA 1
ATOM 1623 C C . LEU A 1 198 ? 5.438 17.288 0.074 1.00 95.44 198 LEU A C 1
ATOM 1625 O O . LEU A 1 198 ? 4.436 17.631 0.687 1.00 95.44 198 LEU A O 1
ATOM 1629 N N . ALA A 1 199 ? 6.623 17.098 0.658 1.00 97.62 199 ALA A N 1
ATOM 1630 C CA . ALA A 1 199 ? 6.874 17.354 2.072 1.00 97.62 199 ALA A CA 1
ATOM 1631 C C . ALA A 1 199 ? 6.592 18.822 2.415 1.00 97.62 199 ALA A C 1
ATOM 1633 O O . ALA A 1 199 ? 5.773 19.084 3.288 1.00 97.62 199 ALA A O 1
ATOM 1634 N N . GLU A 1 200 ? 7.165 19.755 1.650 1.00 97.38 200 GLU A N 1
ATOM 1635 C CA . GLU A 1 200 ? 6.928 21.196 1.795 1.00 97.38 200 GLU A CA 1
ATOM 1636 C C . GLU A 1 200 ? 5.437 21.543 1.667 1.00 97.38 200 GLU A C 1
ATOM 1638 O O . GLU A 1 200 ? 4.873 22.194 2.542 1.00 97.38 200 GLU A O 1
ATOM 1643 N N . GLN A 1 201 ? 4.770 21.045 0.619 1.00 96.12 201 GLN A N 1
ATOM 1644 C CA . GLN A 1 201 ? 3.342 21.285 0.387 1.00 96.12 201 GLN A CA 1
ATOM 1645 C C . GLN A 1 201 ? 2.454 20.784 1.540 1.00 96.12 201 GLN A C 1
ATOM 1647 O O . GLN A 1 201 ? 1.395 21.357 1.791 1.00 96.12 201 GLN A O 1
ATOM 1652 N N . LEU A 1 202 ? 2.858 19.705 2.210 1.00 96.69 202 LEU A N 1
ATOM 1653 C CA . LEU A 1 202 ? 2.125 19.090 3.316 1.00 96.69 202 LEU A CA 1
ATOM 1654 C C . LEU A 1 202 ? 2.597 19.573 4.699 1.00 96.69 202 LEU A C 1
ATOM 1656 O O . LEU A 1 202 ? 2.060 19.116 5.705 1.00 96.69 202 LEU A O 1
ATOM 1660 N N . GLY A 1 203 ? 3.566 20.494 4.760 1.00 96.69 203 GLY A N 1
ATOM 1661 C CA . GLY A 1 203 ? 4.056 21.089 6.006 1.00 96.69 203 GLY A CA 1
ATOM 1662 C C . GLY A 1 203 ? 5.115 20.274 6.763 1.00 96.69 203 GLY A C 1
ATOM 1663 O O . GLY A 1 203 ? 5.325 20.517 7.948 1.00 96.69 203 GLY A O 1
ATOM 1664 N N . TYR A 1 204 ? 5.793 19.326 6.111 1.00 97.62 204 TYR A N 1
ATOM 1665 C CA . TYR A 1 204 ? 6.909 18.561 6.686 1.00 97.62 204 TYR A CA 1
ATOM 1666 C C . TYR A 1 204 ? 8.264 19.217 6.372 1.00 97.62 204 TYR A C 1
ATOM 1668 O O . TYR A 1 204 ? 8.463 19.737 5.273 1.00 97.62 204 TYR A O 1
ATOM 1676 N N . GLN A 1 205 ? 9.229 19.149 7.301 1.00 96.62 205 GLN A N 1
ATOM 1677 C CA . GLN A 1 205 ? 10.566 19.736 7.105 1.00 96.62 205 GLN A CA 1
ATOM 1678 C C . GLN A 1 205 ? 11.429 18.904 6.151 1.00 96.62 205 GLN A C 1
ATOM 1680 O O . GLN A 1 205 ? 12.141 19.447 5.305 1.00 96.62 205 GLN A O 1
ATOM 1685 N N . LYS A 1 206 ? 11.364 17.576 6.266 1.00 97.12 206 LYS A N 1
ATOM 1686 C CA . LYS A 1 206 ? 12.004 16.629 5.345 1.00 97.12 206 LYS A CA 1
ATOM 1687 C C . LYS A 1 206 ? 11.038 15.494 4.993 1.00 97.12 206 LYS A C 1
ATOM 1689 O O . LYS A 1 206 ? 10.183 15.143 5.801 1.00 97.12 206 LYS A O 1
ATOM 1694 N N . PRO A 1 207 ? 11.196 14.841 3.824 1.00 97.00 207 PRO A N 1
ATOM 1695 C CA . PRO A 1 207 ? 10.290 13.770 3.410 1.00 97.00 207 PRO A CA 1
ATOM 1696 C C . PRO A 1 207 ? 10.133 12.631 4.411 1.00 97.00 207 PRO A C 1
ATOM 1698 O O . PRO A 1 207 ? 9.061 12.053 4.494 1.00 97.00 207 PRO A O 1
ATOM 1701 N N . ALA A 1 208 ? 11.191 12.296 5.152 1.00 95.88 208 ALA A N 1
ATOM 1702 C CA . ALA A 1 208 ? 11.169 11.196 6.109 1.00 95.88 208 ALA A CA 1
ATOM 1703 C C . ALA A 1 208 ? 10.299 11.474 7.349 1.00 95.88 208 ALA A C 1
ATOM 1705 O O . ALA A 1 208 ? 9.918 10.517 8.009 1.00 95.88 208 ALA A O 1
ATOM 1706 N N . ASP A 1 209 ? 9.957 12.735 7.644 1.00 96.62 209 ASP A N 1
ATOM 1707 C CA . ASP A 1 209 ? 9.181 13.105 8.842 1.00 96.62 209 ASP A CA 1
ATOM 1708 C C . ASP A 1 209 ? 7.744 12.578 8.822 1.00 96.62 209 ASP A C 1
ATOM 1710 O O . ASP A 1 209 ? 7.088 12.531 9.855 1.00 96.62 209 ASP A O 1
ATOM 1714 N N . ILE A 1 210 ? 7.237 12.192 7.650 1.00 97.38 210 ILE A N 1
ATOM 1715 C CA . ILE A 1 210 ? 5.908 11.588 7.529 1.00 97.38 210 ILE A CA 1
ATOM 1716 C C . ILE A 1 210 ? 5.864 10.137 8.032 1.00 97.38 210 ILE A C 1
ATOM 1718 O O . ILE A 1 210 ? 4.781 9.607 8.274 1.00 97.38 210 ILE A O 1
ATOM 1722 N N . LEU A 1 211 ? 7.018 9.467 8.112 1.00 96.50 211 LEU A N 1
ATOM 1723 C CA . LEU A 1 211 ? 7.108 8.054 8.456 1.00 96.50 211 LEU A CA 1
ATOM 1724 C C . LEU A 1 211 ? 7.458 7.882 9.927 1.00 96.50 211 LEU A C 1
ATOM 1726 O O . LEU A 1 211 ? 8.486 8.368 10.394 1.00 96.50 211 LEU A O 1
ATOM 1730 N N . HIS A 1 212 ? 6.656 7.076 10.606 1.00 97.38 212 HIS A N 1
ATOM 1731 C CA . HIS A 1 212 ? 6.916 6.623 11.959 1.00 97.38 212 HIS A CA 1
ATOM 1732 C C . HIS A 1 212 ? 7.486 5.196 11.946 1.00 97.38 212 HIS A C 1
ATOM 1734 O O . HIS A 1 212 ? 7.143 4.388 11.076 1.00 97.38 212 HIS A O 1
ATOM 1740 N N . PRO A 1 213 ? 8.355 4.829 12.897 1.00 95.88 213 PRO A N 1
ATOM 1741 C CA . PRO A 1 213 ? 8.741 3.439 13.084 1.00 95.88 213 PRO A CA 1
ATOM 1742 C C . PRO A 1 213 ? 7.526 2.611 13.522 1.00 95.88 213 PRO A C 1
ATOM 1744 O O . PRO A 1 213 ? 6.786 3.012 14.418 1.00 95.88 213 PRO A O 1
ATOM 1747 N N . ILE A 1 214 ? 7.348 1.402 12.976 1.00 94.62 214 ILE A N 1
ATOM 1748 C CA . ILE A 1 214 ? 6.234 0.520 13.391 1.00 94.62 214 ILE A CA 1
ATOM 1749 C C . ILE A 1 214 ? 6.259 0.173 14.890 1.00 94.62 214 ILE A C 1
ATOM 1751 O O . ILE A 1 214 ? 5.235 -0.183 15.465 1.00 94.62 214 ILE A O 1
ATOM 1755 N N . LYS A 1 215 ? 7.416 0.312 15.552 1.00 95.69 215 LYS A N 1
ATOM 1756 C CA . LYS A 1 215 ? 7.531 0.149 17.005 1.00 95.69 215 LYS A CA 1
ATOM 1757 C C . LYS A 1 215 ? 6.560 1.068 17.759 1.00 95.69 215 LYS A C 1
ATOM 1759 O O . LYS A 1 215 ? 5.964 0.611 18.725 1.00 95.69 215 LYS A O 1
ATOM 1764 N N . GLU A 1 216 ? 6.347 2.297 17.286 1.00 97.44 216 GLU A N 1
ATOM 1765 C CA . GLU A 1 216 ? 5.380 3.225 17.891 1.00 97.44 216 GLU A CA 1
ATOM 1766 C C . GLU A 1 216 ? 3.944 2.692 17.789 1.00 97.44 216 GLU A C 1
ATOM 1768 O O . GLU A 1 216 ? 3.181 2.796 18.745 1.00 97.44 216 GLU A O 1
ATOM 1773 N N . LEU A 1 217 ? 3.577 2.058 16.666 1.00 96.94 217 LEU A N 1
ATOM 1774 C CA . LEU A 1 217 ? 2.271 1.407 16.509 1.00 96.94 217 LEU A CA 1
ATOM 1775 C C . LEU A 1 217 ? 2.114 0.224 17.474 1.00 96.94 217 LEU A C 1
ATOM 1777 O O . LEU A 1 217 ? 1.082 0.077 18.123 1.00 96.94 217 LEU A O 1
ATOM 1781 N N . ILE A 1 218 ? 3.151 -0.605 17.592 1.00 96.69 218 ILE A N 1
ATOM 1782 C CA . ILE A 1 218 ? 3.170 -1.760 18.499 1.00 96.69 218 ILE A CA 1
ATOM 1783 C C . ILE A 1 218 ? 3.043 -1.300 19.957 1.00 96.69 218 ILE A C 1
ATOM 1785 O O . ILE A 1 218 ? 2.250 -1.859 20.710 1.00 96.69 218 ILE A O 1
ATOM 1789 N N . GLU A 1 219 ? 3.789 -0.271 20.362 1.00 97.25 219 GLU A N 1
ATOM 1790 C CA . GLU A 1 219 ? 3.712 0.315 21.707 1.00 97.25 219 GLU A CA 1
ATOM 1791 C C . GLU A 1 219 ? 2.333 0.930 21.980 1.00 97.25 219 GLU A C 1
ATOM 1793 O O . GLU A 1 219 ? 1.794 0.757 23.075 1.00 97.25 219 GLU A O 1
ATOM 1798 N N . LEU A 1 220 ? 1.715 1.560 20.974 1.00 96.56 220 LEU A N 1
ATOM 1799 C CA . LEU A 1 220 ? 0.354 2.081 21.075 1.00 96.56 220 LEU A CA 1
ATOM 1800 C C . LEU A 1 220 ? -0.647 0.962 21.411 1.00 96.56 220 LEU A C 1
ATOM 1802 O O . LEU A 1 220 ? -1.408 1.085 22.374 1.00 96.56 220 LEU A O 1
ATOM 1806 N N . PHE A 1 221 ? -0.606 -0.149 20.667 1.00 96.00 221 PHE A N 1
ATOM 1807 C CA . PHE A 1 221 ? -1.495 -1.303 20.859 1.00 96.00 221 PHE A CA 1
ATOM 1808 C C . PHE A 1 221 ? -1.168 -2.161 22.091 1.00 96.00 221 PHE A C 1
ATOM 1810 O O . PHE A 1 221 ? -2.037 -2.893 22.560 1.00 96.00 221 PHE A O 1
ATOM 1817 N N . LYS A 1 222 ? 0.047 -2.057 22.646 1.00 95.62 222 LYS A N 1
ATOM 1818 C CA . LYS A 1 222 ? 0.409 -2.646 23.949 1.00 95.62 222 LYS A CA 1
ATOM 1819 C C . LYS A 1 222 ? -0.055 -1.826 25.145 1.00 95.62 222 LYS A C 1
ATOM 1821 O O . LYS A 1 222 ? -0.176 -2.374 26.234 1.00 95.62 222 LYS A O 1
ATOM 1826 N N . GLY A 1 223 ? -0.241 -0.522 24.967 1.00 93.19 223 GLY A N 1
ATOM 1827 C CA . GLY A 1 223 ? -0.542 0.392 26.060 1.00 93.19 223 GLY A CA 1
ATOM 1828 C C . GLY A 1 223 ? -1.805 1.204 25.792 1.00 93.19 223 GLY A C 1
ATOM 1829 O O . GLY A 1 223 ? -2.896 0.687 26.027 1.00 93.19 223 GLY A O 1
ATOM 1830 N N . PRO A 1 224 ? -1.691 2.464 25.330 1.00 91.81 224 PRO A N 1
ATOM 1831 C CA . PRO A 1 224 ? -2.796 3.427 25.344 1.00 91.81 224 PRO A CA 1
ATOM 1832 C C . PRO A 1 224 ? -4.088 2.986 24.650 1.00 91.81 224 PRO A C 1
ATOM 1834 O O . PRO A 1 224 ? -5.158 3.445 25.042 1.00 91.81 224 PRO A O 1
ATOM 1837 N N . VAL A 1 225 ? -4.005 2.135 23.622 1.00 91.44 225 VAL A N 1
ATOM 1838 C CA . VAL A 1 225 ? -5.183 1.676 22.861 1.00 91.44 225 VAL A CA 1
ATOM 1839 C C . VAL A 1 225 ? -5.395 0.164 22.960 1.00 91.44 225 VAL A C 1
ATOM 1841 O O . VAL A 1 225 ? -6.169 -0.412 22.191 1.00 91.44 225 VAL A O 1
ATOM 1844 N N . ALA A 1 226 ? -4.738 -0.496 23.915 1.00 90.50 226 ALA A N 1
ATOM 1845 C CA . ALA A 1 226 ? -4.950 -1.914 24.178 1.00 90.50 226 ALA A CA 1
ATOM 1846 C C . ALA A 1 226 ? -6.439 -2.203 24.458 1.00 90.50 226 ALA A C 1
ATOM 1848 O O . ALA A 1 226 ? -7.111 -1.466 25.179 1.00 90.50 226 ALA A O 1
ATOM 1849 N N . GLY A 1 227 ? -6.974 -3.265 23.850 1.00 85.69 227 GLY A N 1
ATOM 1850 C CA . GLY A 1 227 ? -8.380 -3.667 23.994 1.00 85.69 227 GLY A CA 1
ATOM 1851 C C . GLY A 1 227 ? -9.404 -2.785 23.262 1.00 85.69 227 GLY A C 1
ATOM 1852 O O . GLY A 1 227 ? -10.600 -3.070 23.323 1.00 85.69 227 GLY A O 1
ATOM 1853 N N . THR A 1 228 ? -8.976 -1.736 22.553 1.00 88.06 228 THR A N 1
ATOM 1854 C CA . THR A 1 228 ? -9.892 -0.923 21.741 1.00 88.06 228 THR A CA 1
ATOM 1855 C C . THR A 1 228 ? -10.405 -1.688 20.521 1.00 88.06 228 THR A C 1
ATOM 1857 O O . THR A 1 228 ? -9.709 -2.511 19.919 1.00 88.06 228 THR A O 1
ATOM 1860 N N . GLN A 1 229 ? -11.641 -1.385 20.117 1.00 88.06 229 GLN A N 1
ATOM 1861 C CA . GLN A 1 229 ? -12.239 -1.973 18.924 1.00 88.06 229 GLN A CA 1
ATOM 1862 C C . GLN A 1 229 ? -11.493 -1.531 17.667 1.00 88.06 229 GLN A C 1
ATOM 1864 O O . GLN A 1 229 ? -11.500 -0.350 17.299 1.00 88.06 229 GLN A O 1
ATOM 1869 N N . SER A 1 230 ? -10.873 -2.515 17.018 1.00 91.62 230 SER A N 1
ATOM 1870 C CA . SER A 1 230 ? -9.967 -2.296 15.899 1.00 91.62 230 SER A CA 1
ATOM 1871 C C . SER A 1 230 ? -10.289 -3.197 14.715 1.00 91.62 230 SER A C 1
ATOM 1873 O O . SER A 1 230 ? -10.725 -4.336 14.895 1.00 91.62 230 SER A O 1
ATOM 1875 N N . LEU A 1 231 ? -10.036 -2.696 13.509 1.00 92.62 231 LEU A N 1
ATOM 1876 C CA . LEU A 1 231 ? -10.049 -3.472 12.270 1.00 92.62 231 LEU A CA 1
ATOM 1877 C C . LEU A 1 231 ? -8.659 -3.546 11.662 1.00 92.62 231 LEU A C 1
ATOM 1879 O O . LEU A 1 231 ? -7.870 -2.618 11.818 1.00 92.62 231 LEU A O 1
ATOM 1883 N N . VAL A 1 232 ? -8.390 -4.626 10.934 1.00 94.44 232 VAL A N 1
ATOM 1884 C CA . VAL A 1 232 ? -7.157 -4.784 10.160 1.00 94.44 232 VAL A CA 1
ATOM 1885 C C . VAL A 1 232 ? -7.523 -5.088 8.710 1.00 94.44 232 VAL A C 1
ATOM 1887 O O . VAL A 1 232 ? -8.240 -6.052 8.442 1.00 94.44 232 VAL A O 1
ATOM 1890 N N . LEU A 1 233 ? -7.041 -4.261 7.787 1.00 94.00 233 LEU A N 1
ATOM 1891 C CA . LEU A 1 233 ? -7.241 -4.374 6.343 1.00 94.00 233 LEU A CA 1
ATOM 1892 C C . LEU A 1 233 ? -5.899 -4.689 5.670 1.00 94.00 233 LEU A C 1
ATOM 1894 O O . LEU A 1 233 ? -4.877 -4.134 6.073 1.00 94.00 233 LEU A O 1
ATOM 1898 N N . GLY A 1 234 ? -5.886 -5.592 4.693 1.00 92.06 234 GLY A N 1
ATOM 1899 C CA . GLY A 1 234 ? -4.680 -6.047 4.003 1.00 92.06 234 GLY A CA 1
ATOM 1900 C C . GLY A 1 234 ? -4.774 -5.907 2.486 1.00 92.06 234 GLY A C 1
ATOM 1901 O O . GLY A 1 234 ? -5.423 -6.726 1.835 1.00 92.06 234 GLY A O 1
ATOM 1902 N N . GLY A 1 235 ? -4.075 -4.916 1.939 1.00 87.81 235 GLY A N 1
ATOM 1903 C CA . GLY A 1 235 ? -3.871 -4.722 0.499 1.00 87.81 235 GLY A CA 1
ATOM 1904 C C . GLY A 1 235 ? -2.439 -5.018 0.037 1.00 87.81 235 GLY A C 1
ATOM 1905 O O . GLY A 1 235 ? -2.089 -4.781 -1.111 1.00 87.81 235 GLY A O 1
ATOM 1906 N N . GLY A 1 236 ? -1.573 -5.503 0.929 1.00 87.44 236 GLY A N 1
ATOM 1907 C CA . GLY A 1 236 ? -0.187 -5.857 0.615 1.00 87.44 236 GLY A CA 1
ATOM 1908 C C . GLY A 1 236 ? 0.268 -7.147 1.303 1.00 87.44 236 GLY A C 1
ATOM 1909 O O . GLY A 1 236 ? -0.550 -7.861 1.888 1.00 87.44 236 GLY A O 1
ATOM 1910 N N . PRO A 1 237 ? 1.580 -7.447 1.268 1.00 87.69 237 PRO A N 1
ATOM 1911 C CA . PRO A 1 237 ? 2.159 -8.593 1.959 1.00 87.69 237 PRO A CA 1
ATOM 1912 C C . PRO A 1 237 ? 1.869 -8.579 3.463 1.00 87.69 237 PRO A C 1
ATOM 1914 O O . PRO A 1 237 ? 1.723 -7.526 4.091 1.00 87.69 237 PRO A O 1
ATOM 1917 N N . PHE A 1 238 ? 1.852 -9.765 4.066 1.00 90.94 238 PHE A N 1
ATOM 1918 C CA . PHE A 1 238 ? 1.472 -9.946 5.466 1.00 90.94 238 PHE A CA 1
ATOM 1919 C C . PHE A 1 238 ? 2.530 -9.515 6.491 1.00 90.94 238 PHE A C 1
ATOM 1921 O O . PHE A 1 238 ? 2.247 -9.550 7.687 1.00 90.94 238 PHE A O 1
ATOM 1928 N N . THR A 1 239 ? 3.725 -9.098 6.061 1.00 90.44 239 THR A N 1
ATOM 1929 C CA . THR A 1 239 ? 4.896 -8.865 6.925 1.00 90.44 239 THR A CA 1
ATOM 1930 C C . THR A 1 239 ? 4.591 -7.931 8.097 1.00 90.44 239 THR A C 1
ATOM 1932 O O . THR A 1 239 ? 4.809 -8.290 9.254 1.00 90.44 239 THR A O 1
ATOM 1935 N N . GLU A 1 240 ? 4.023 -6.753 7.829 1.00 92.31 240 GLU A N 1
ATOM 1936 C CA . GLU A 1 240 ? 3.704 -5.791 8.894 1.00 92.31 240 GLU A CA 1
ATOM 1937 C C . GLU A 1 240 ? 2.492 -6.228 9.730 1.00 92.31 240 GLU A C 1
ATOM 1939 O O . GLU A 1 240 ? 2.441 -5.974 10.935 1.00 92.31 240 GLU A O 1
ATOM 1944 N N . MET A 1 241 ? 1.535 -6.928 9.110 1.00 94.00 241 MET A N 1
ATOM 1945 C CA . MET A 1 241 ? 0.333 -7.432 9.778 1.00 94.00 241 MET A CA 1
ATOM 1946 C C . MET A 1 241 ? 0.680 -8.501 10.815 1.00 94.00 241 MET A C 1
ATOM 1948 O O . MET A 1 241 ? 0.300 -8.382 11.980 1.00 94.00 241 MET A O 1
ATOM 1952 N N . VAL A 1 242 ? 1.421 -9.532 10.403 1.00 93.62 242 VAL A N 1
ATOM 1953 C CA . VAL A 1 242 ? 1.898 -10.597 11.292 1.00 93.62 242 VAL A CA 1
ATOM 1954 C C . VAL A 1 242 ? 2.731 -10.006 12.394 1.00 93.62 242 VAL A C 1
ATOM 1956 O O . VAL A 1 242 ? 2.539 -10.364 13.544 1.00 93.62 242 VAL A O 1
ATOM 1959 N N . ARG A 1 243 ? 3.602 -9.054 12.080 1.00 92.31 243 ARG A N 1
ATOM 1960 C CA . ARG A 1 243 ? 4.443 -8.446 13.091 1.00 92.31 243 ARG A CA 1
ATOM 1961 C C . ARG A 1 243 ? 3.656 -7.678 14.147 1.00 92.31 243 ARG A C 1
ATOM 1963 O O . ARG A 1 243 ? 3.916 -7.854 15.336 1.00 92.31 243 ARG A O 1
ATOM 1970 N N . LEU A 1 244 ? 2.678 -6.870 13.735 1.00 94.44 244 LEU A N 1
ATOM 1971 C CA . LEU A 1 244 ? 1.771 -6.205 14.668 1.00 94.44 244 LEU A CA 1
ATOM 1972 C C . LEU A 1 244 ? 1.058 -7.231 15.554 1.00 94.44 244 LEU A C 1
ATOM 1974 O O . LEU A 1 244 ? 1.038 -7.076 16.772 1.00 94.44 244 LEU A O 1
ATOM 1978 N N . LEU A 1 245 ? 0.492 -8.285 14.965 1.00 94.69 245 LEU A N 1
ATOM 1979 C CA . LEU A 1 245 ? -0.248 -9.295 15.718 1.00 94.69 245 LEU A CA 1
ATOM 1980 C C . LEU A 1 245 ? 0.673 -10.133 16.614 1.00 94.69 245 LEU A C 1
ATOM 1982 O O . LEU A 1 245 ? 0.349 -10.359 17.769 1.00 94.69 245 LEU A O 1
ATOM 1986 N N . ALA A 1 246 ? 1.829 -10.577 16.138 1.00 92.94 246 ALA A N 1
ATOM 1987 C CA . ALA A 1 246 ? 2.771 -11.403 16.886 1.00 92.94 246 ALA A CA 1
ATOM 1988 C C . ALA A 1 246 ? 3.370 -10.644 18.072 1.00 92.94 246 ALA A C 1
ATOM 1990 O O . ALA A 1 246 ? 3.499 -11.205 19.158 1.00 92.94 246 ALA A O 1
ATOM 1991 N N . GLU A 1 247 ? 3.700 -9.364 17.883 1.00 93.94 247 GLU A N 1
ATOM 1992 C CA . GLU A 1 247 ? 4.297 -8.556 18.938 1.00 93.94 247 GLU A CA 1
ATOM 1993 C C . GLU A 1 247 ? 3.265 -7.964 19.903 1.00 93.94 247 GLU A C 1
ATOM 1995 O O . GLU A 1 247 ? 3.693 -7.443 20.925 1.00 93.94 247 GLU A O 1
ATOM 2000 N N . THR A 1 248 ? 1.953 -8.030 19.645 1.00 93.25 248 THR A N 1
ATOM 2001 C CA . THR A 1 248 ? 0.904 -7.463 20.517 1.00 93.25 248 THR A CA 1
ATOM 2002 C C . THR A 1 248 ? -0.147 -8.498 20.930 1.00 93.25 248 THR A C 1
ATOM 2004 O O . THR A 1 248 ? -0.305 -9.541 20.297 1.00 93.25 248 THR A O 1
ATOM 2007 N N . ASP A 1 249 ? -0.942 -8.173 21.951 1.00 89.19 249 ASP A N 1
ATOM 2008 C CA . ASP A 1 249 ? -2.145 -8.937 22.314 1.00 89.19 249 ASP A CA 1
ATOM 2009 C C . ASP A 1 249 ? -3.394 -8.452 21.553 1.00 89.19 249 ASP A C 1
ATOM 2011 O O . ASP A 1 249 ? -4.528 -8.684 21.973 1.00 89.19 249 ASP A O 1
ATOM 2015 N N . LEU A 1 250 ? -3.206 -7.754 20.424 1.00 92.06 250 LEU A N 1
ATOM 2016 C CA . LEU A 1 250 ? -4.305 -7.274 19.597 1.00 92.06 250 LEU A CA 1
ATOM 2017 C C . LEU A 1 250 ? -5.146 -8.455 19.087 1.00 92.06 250 LEU A C 1
ATOM 2019 O O . LEU A 1 250 ? -4.652 -9.351 18.395 1.00 92.06 250 LEU A O 1
ATOM 2023 N N . VAL A 1 251 ? -6.442 -8.402 19.390 1.00 92.31 251 VAL A N 1
ATOM 2024 C CA . VAL A 1 251 ? -7.485 -9.255 18.814 1.00 92.31 251 VAL A CA 1
ATOM 2025 C C . VAL A 1 251 ? -8.456 -8.321 18.088 1.00 92.31 251 VAL A C 1
ATOM 2027 O O . VAL A 1 251 ? -9.333 -7.737 18.729 1.00 92.31 251 VAL A O 1
ATOM 2030 N N . PRO A 1 252 ? -8.269 -8.084 16.776 1.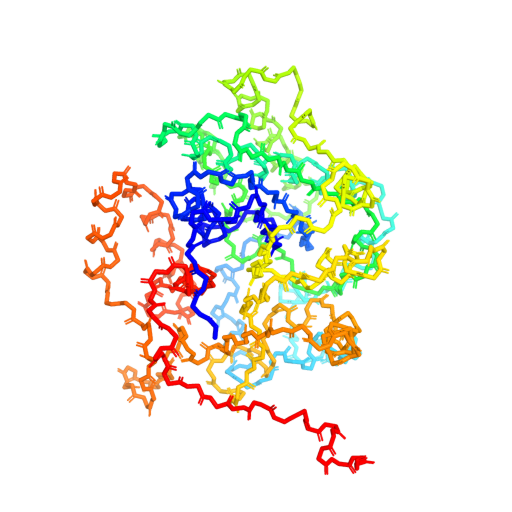00 92.06 252 PRO A N 1
ATOM 2031 C CA . PRO A 1 252 ? -9.141 -7.181 16.039 1.00 92.06 252 PRO A CA 1
ATOM 2032 C C . PRO A 1 252 ? -10.540 -7.790 15.898 1.00 92.06 252 PRO A C 1
ATOM 2034 O O . PRO A 1 252 ? -10.710 -9.009 15.942 1.00 92.06 252 PRO A O 1
ATOM 2037 N N . LEU A 1 253 ? -11.546 -6.940 15.673 1.00 90.56 253 LEU A N 1
ATOM 2038 C CA . LEU A 1 253 ? -12.919 -7.389 15.416 1.00 90.56 253 LEU A CA 1
ATOM 2039 C C . LEU A 1 253 ? -12.981 -8.291 14.181 1.00 90.56 253 LEU A C 1
ATOM 2041 O O . LEU A 1 253 ? -13.717 -9.275 14.160 1.00 90.56 253 LEU A O 1
ATOM 2045 N N . THR A 1 254 ? -12.217 -7.934 13.148 1.00 90.94 254 THR A N 1
ATOM 2046 C CA . THR A 1 254 ? -11.969 -8.786 11.992 1.00 90.94 254 THR A CA 1
ATOM 2047 C C . THR A 1 254 ? -10.689 -8.364 11.274 1.00 90.94 254 THR A C 1
ATOM 2049 O O . THR A 1 254 ? -10.291 -7.196 11.317 1.00 90.94 254 THR A O 1
ATOM 2052 N N . ILE A 1 255 ? -10.085 -9.321 10.578 1.00 92.88 255 ILE A N 1
ATOM 2053 C CA . ILE A 1 255 ? -9.089 -9.095 9.531 1.00 92.88 255 ILE A CA 1
ATOM 2054 C C . ILE A 1 255 ? -9.784 -9.241 8.174 1.00 92.88 255 ILE A C 1
ATOM 2056 O O . ILE A 1 255 ? -10.597 -10.150 7.990 1.00 92.88 255 ILE A O 1
ATOM 2060 N N . VAL A 1 256 ? -9.481 -8.357 7.228 1.00 91.69 256 VAL A N 1
ATOM 2061 C CA . VAL A 1 256 ? -9.957 -8.445 5.843 1.00 91.69 256 VAL A CA 1
ATOM 2062 C C . VAL A 1 256 ? -8.788 -8.228 4.902 1.00 91.69 256 VAL A C 1
ATOM 2064 O O . VAL A 1 256 ? -8.131 -7.201 4.991 1.00 91.69 256 VAL A O 1
ATOM 2067 N N . THR A 1 257 ? -8.508 -9.165 4.002 1.00 91.56 257 THR A N 1
ATOM 2068 C CA . THR A 1 257 ? -7.301 -9.079 3.169 1.00 91.56 257 THR A CA 1
ATOM 2069 C C . THR A 1 257 ? -7.475 -9.725 1.800 1.00 91.56 257 THR A C 1
ATOM 2071 O O . THR A 1 257 ? -8.191 -10.723 1.670 1.00 91.56 257 THR A O 1
ATOM 2074 N N . ILE A 1 258 ? -6.810 -9.167 0.785 1.00 88.19 258 ILE A N 1
ATOM 2075 C CA . ILE A 1 258 ? -6.653 -9.792 -0.532 1.00 88.19 258 ILE A CA 1
ATOM 2076 C C . ILE A 1 258 ? -5.511 -10.798 -0.457 1.00 88.19 258 ILE A C 1
ATOM 2078 O O . ILE A 1 258 ? -4.343 -10.433 -0.330 1.00 88.19 258 ILE A O 1
ATOM 2082 N N . ALA A 1 259 ? -5.855 -12.076 -0.556 1.00 88.31 259 ALA A N 1
ATOM 2083 C CA . ALA A 1 259 ? -4.902 -13.169 -0.435 1.00 88.31 259 ALA A CA 1
ATOM 2084 C C . ALA A 1 259 ? -5.483 -14.453 -1.001 1.00 88.31 259 ALA A C 1
ATOM 2086 O O . ALA A 1 259 ? -6.701 -14.587 -1.119 1.00 88.31 259 ALA A O 1
ATOM 2087 N N . ARG A 1 260 ? -4.615 -15.432 -1.258 1.00 85.44 260 ARG A N 1
ATOM 2088 C CA . ARG A 1 260 ? -4.962 -16.734 -1.831 1.00 85.44 260 ARG A CA 1
ATOM 2089 C C . ARG A 1 260 ? -5.446 -16.649 -3.282 1.00 85.44 260 ARG A C 1
ATOM 2091 O O . ARG A 1 260 ? -5.808 -15.606 -3.837 1.00 85.44 260 ARG A O 1
ATOM 2098 N N . THR A 1 261 ? -5.411 -17.802 -3.925 1.00 79.94 261 THR A N 1
ATOM 2099 C CA . THR A 1 261 ? -5.897 -18.035 -5.283 1.00 79.94 261 THR A CA 1
ATOM 2100 C C . THR A 1 261 ? -6.536 -19.417 -5.278 1.00 79.94 261 THR A C 1
ATOM 2102 O O . THR A 1 261 ? -5.957 -20.362 -4.745 1.00 79.94 261 THR A O 1
ATOM 2105 N N . TRP A 1 262 ? -7.759 -19.539 -5.790 1.00 76.94 262 TRP A N 1
ATOM 2106 C CA . TRP A 1 262 ? -8.454 -20.834 -5.853 1.00 76.94 262 TRP A CA 1
ATOM 2107 C C . TRP A 1 262 ? -8.160 -21.590 -7.142 1.00 76.94 262 TRP A C 1
ATOM 2109 O O . TRP A 1 262 ? -8.237 -22.815 -7.184 1.00 76.94 262 TRP A O 1
ATOM 2119 N N . TYR A 1 263 ? -7.823 -20.859 -8.194 1.00 72.19 263 TYR A N 1
ATOM 2120 C CA . TYR A 1 263 ? -7.527 -21.377 -9.507 1.00 72.19 263 TYR A CA 1
ATOM 2121 C C . TYR A 1 263 ? -6.279 -20.675 -10.028 1.00 72.19 263 TYR A C 1
ATOM 2123 O O . TYR A 1 263 ? -6.285 -19.480 -10.318 1.00 72.19 263 TYR A O 1
ATOM 2131 N N . ALA A 1 264 ? -5.216 -21.446 -10.217 1.00 66.06 264 ALA A N 1
ATOM 2132 C CA . ALA A 1 264 ? -3.903 -20.978 -10.662 1.00 66.06 264 ALA A CA 1
ATOM 2133 C C . ALA A 1 264 ? -3.874 -20.310 -12.059 1.00 66.06 264 ALA A C 1
ATOM 2135 O O . ALA A 1 264 ? -2.806 -20.026 -12.586 1.00 66.06 264 ALA A O 1
ATOM 2136 N N . ASP A 1 265 ? -5.029 -20.101 -12.696 1.00 68.12 265 ASP A N 1
ATOM 2137 C CA . ASP A 1 265 ? -5.183 -19.710 -14.095 1.00 68.12 265 ASP A CA 1
ATOM 2138 C C . ASP A 1 265 ? -5.772 -18.305 -14.312 1.00 68.12 265 ASP A C 1
ATOM 2140 O O . ASP A 1 265 ? -5.976 -17.900 -15.459 1.00 68.12 265 ASP A O 1
ATOM 2144 N N . VAL A 1 266 ? -6.070 -17.563 -13.239 1.00 69.25 266 VAL A N 1
ATOM 2145 C CA . VAL A 1 266 ? -6.458 -16.139 -13.325 1.00 69.25 266 VAL A CA 1
ATOM 2146 C C . VAL A 1 266 ? -5.291 -15.193 -13.154 1.00 69.25 266 VAL A C 1
ATOM 2148 O O . VAL A 1 266 ? -5.335 -14.063 -13.647 1.00 69.25 266 VAL A O 1
ATOM 2151 N N . ASN A 1 267 ? -4.252 -15.630 -12.460 1.00 66.56 267 ASN A N 1
ATOM 2152 C CA . ASN A 1 267 ? -3.061 -14.844 -12.241 1.00 66.56 267 ASN A CA 1
ATOM 2153 C C . ASN A 1 267 ? -1.926 -15.299 -13.131 1.00 66.56 267 ASN A C 1
ATOM 2155 O O . ASN A 1 267 ? -1.907 -16.385 -13.694 1.00 66.56 267 ASN A O 1
ATOM 2159 N N . ILE A 1 268 ? -0.983 -14.380 -13.252 1.00 63.41 268 ILE A N 1
ATOM 2160 C CA . ILE A 1 268 ? 0.312 -14.642 -13.847 1.00 63.41 268 ILE A CA 1
ATOM 2161 C C . ILE A 1 268 ? 1.083 -15.676 -12.994 1.00 63.41 268 ILE A C 1
ATOM 2163 O O . ILE A 1 268 ? 1.815 -16.510 -13.526 1.00 63.41 268 ILE A O 1
ATOM 2167 N N . PHE A 1 269 ? 0.868 -15.651 -11.676 1.00 67.31 269 PHE A N 1
ATOM 2168 C CA . PHE A 1 269 ? 1.392 -16.617 -10.717 1.00 67.31 269 PHE A CA 1
ATOM 2169 C C . PHE A 1 269 ? 0.318 -17.605 -10.263 1.00 67.31 269 PHE A C 1
ATOM 2171 O O . PHE A 1 269 ? -0.869 -17.286 -10.259 1.00 67.31 269 PHE A O 1
ATOM 2178 N N . VAL A 1 270 ? 0.763 -18.784 -9.825 1.00 69.38 270 VAL A N 1
ATOM 2179 C CA . VAL A 1 270 ? -0.101 -19.817 -9.232 1.00 69.38 270 VAL A CA 1
ATOM 2180 C C . VAL A 1 270 ? -0.731 -19.320 -7.926 1.00 69.38 270 VAL A C 1
ATOM 2182 O O . VAL A 1 270 ? -1.924 -19.518 -7.709 1.00 69.38 270 VAL A O 1
ATOM 2185 N N . ASN A 1 271 ? 0.061 -18.637 -7.096 1.00 74.00 271 ASN A N 1
ATOM 2186 C CA . ASN A 1 271 ? -0.380 -18.031 -5.842 1.00 74.00 271 ASN A CA 1
ATOM 2187 C C . ASN A 1 271 ? -0.704 -16.540 -6.016 1.00 74.00 271 ASN A C 1
ATOM 2189 O O . ASN A 1 271 ? -0.325 -15.903 -7.001 1.00 74.00 271 ASN A O 1
ATOM 2193 N N . ASN A 1 272 ? -1.391 -15.965 -5.029 1.00 80.12 272 ASN A N 1
ATOM 2194 C CA . ASN A 1 272 ? -1.597 -14.522 -4.964 1.00 80.12 272 ASN A CA 1
ATOM 2195 C C . ASN A 1 272 ? -0.245 -13.807 -4.806 1.00 80.12 272 ASN A C 1
ATOM 2197 O O . ASN A 1 272 ? 0.653 -14.312 -4.135 1.00 80.12 272 ASN A O 1
ATOM 2201 N N . TYR A 1 273 ? -0.101 -12.621 -5.398 1.00 79.06 273 TYR A N 1
ATOM 2202 C CA . TYR A 1 273 ? 1.137 -11.849 -5.299 1.00 79.06 273 TYR A CA 1
ATOM 2203 C C . TYR A 1 273 ? 1.499 -11.500 -3.845 1.00 79.06 273 TYR A C 1
ATOM 2205 O O . TYR A 1 273 ? 2.651 -11.663 -3.462 1.00 79.06 273 TYR A O 1
ATOM 2213 N N . ASN A 1 274 ? 0.527 -11.105 -3.015 1.00 82.38 274 ASN A N 1
ATOM 2214 C CA . ASN A 1 274 ? 0.761 -10.781 -1.602 1.00 82.38 274 ASN A CA 1
ATOM 2215 C C . ASN A 1 274 ? 1.269 -11.992 -0.808 1.00 82.38 274 ASN A C 1
ATOM 2217 O O . ASN A 1 274 ? 2.118 -11.825 0.066 1.00 82.38 274 ASN A O 1
ATOM 2221 N N . ASP A 1 275 ? 0.805 -13.198 -1.156 1.00 81.56 275 ASP A N 1
ATOM 2222 C CA . ASP A 1 275 ? 1.273 -14.453 -0.553 1.00 81.56 275 ASP A CA 1
ATOM 2223 C C . ASP A 1 275 ? 2.729 -14.742 -0.952 1.00 81.56 275 ASP A C 1
ATOM 2225 O O . ASP A 1 275 ? 3.553 -15.139 -0.134 1.00 81.56 275 ASP A O 1
ATOM 2229 N N . LEU A 1 276 ? 3.053 -14.510 -2.227 1.00 77.19 276 LEU A N 1
ATOM 2230 C CA . LEU A 1 276 ? 4.363 -14.802 -2.812 1.00 77.19 276 LEU A CA 1
ATOM 2231 C C . LEU A 1 276 ? 5.484 -13.898 -2.322 1.00 77.19 276 LEU A C 1
ATOM 2233 O O . LEU A 1 276 ? 6.644 -14.294 -2.372 1.00 77.19 276 LEU A O 1
ATOM 2237 N N . MET A 1 277 ? 5.165 -12.679 -1.897 1.00 78.06 277 MET A N 1
ATOM 2238 C CA . MET A 1 277 ? 6.184 -11.742 -1.431 1.00 78.06 277 MET A CA 1
ATOM 2239 C C . MET A 1 277 ? 6.834 -12.189 -0.115 1.00 78.06 277 MET A C 1
ATOM 2241 O O . MET A 1 277 ? 7.976 -11.802 0.142 1.00 78.06 277 MET A O 1
ATOM 2245 N N . ASP A 1 278 ? 6.115 -12.972 0.700 1.00 79.44 278 ASP A N 1
ATOM 2246 C CA . ASP A 1 278 ? 6.561 -13.456 2.010 1.00 79.44 278 ASP A CA 1
ATOM 2247 C C . ASP A 1 278 ? 5.781 -14.733 2.412 1.00 79.44 278 ASP A C 1
ATOM 2249 O O . ASP A 1 278 ? 4.776 -14.690 3.133 1.00 79.44 278 ASP A O 1
ATOM 2253 N N . LEU A 1 279 ? 6.201 -15.888 1.879 1.00 77.69 279 LEU A N 1
ATOM 2254 C CA . LEU A 1 279 ? 5.501 -17.171 2.059 1.00 77.69 279 LEU A CA 1
ATOM 2255 C C . LEU A 1 279 ? 5.518 -17.661 3.513 1.00 77.69 279 LEU A C 1
ATOM 2257 O O . LEU A 1 279 ? 4.511 -18.179 4.000 1.00 77.69 279 LEU A O 1
ATOM 2261 N N . ASP A 1 280 ? 6.630 -17.461 4.222 1.00 81.44 280 ASP A N 1
ATOM 2262 C CA . ASP A 1 280 ? 6.767 -17.865 5.625 1.00 81.44 280 ASP A CA 1
ATOM 2263 C C . ASP A 1 280 ? 5.774 -17.102 6.505 1.00 81.44 280 ASP A C 1
ATOM 2265 O O . ASP A 1 280 ? 4.997 -17.693 7.261 1.00 81.44 280 ASP A O 1
ATOM 2269 N N . VAL A 1 281 ? 5.711 -15.782 6.327 1.00 86.62 281 VAL A N 1
ATOM 2270 C CA . VAL A 1 281 ? 4.752 -14.925 7.029 1.00 86.62 281 VAL A CA 1
ATOM 2271 C C . VAL A 1 281 ? 3.312 -15.251 6.626 1.00 86.62 281 VAL A C 1
ATOM 2273 O O . VAL A 1 281 ? 2.393 -15.186 7.446 1.00 86.62 281 VAL A O 1
ATOM 2276 N N . THR A 1 282 ? 3.093 -15.662 5.379 1.00 85.81 282 THR A N 1
ATOM 2277 C CA . THR A 1 282 ? 1.780 -16.097 4.897 1.00 85.81 282 THR A CA 1
ATOM 2278 C C . THR A 1 282 ? 1.257 -17.343 5.624 1.00 85.81 282 THR A C 1
ATOM 2280 O O . THR A 1 282 ? 0.042 -17.488 5.798 1.00 85.81 282 THR A O 1
ATOM 2283 N N . MET A 1 283 ? 2.141 -18.231 6.083 1.00 85.12 283 MET A N 1
ATOM 2284 C CA . MET A 1 283 ? 1.771 -19.341 6.969 1.00 85.12 283 MET A CA 1
ATOM 2285 C C . MET A 1 283 ? 1.592 -18.871 8.416 1.00 85.12 283 MET A C 1
ATOM 2287 O O . MET A 1 283 ? 0.675 -19.310 9.114 1.00 85.12 283 MET A O 1
ATOM 2291 N N . GLU A 1 284 ? 2.441 -17.953 8.875 1.00 90.94 284 GLU A N 1
ATOM 2292 C CA . GLU A 1 284 ? 2.384 -17.428 10.238 1.00 90.94 284 GLU A CA 1
ATOM 2293 C C . GLU A 1 284 ? 1.062 -16.707 10.533 1.00 90.94 284 GLU A C 1
ATOM 2295 O O . GLU A 1 284 ? 0.480 -16.911 11.604 1.00 90.94 284 GLU A O 1
ATOM 2300 N N . ILE A 1 285 ? 0.525 -15.939 9.576 1.00 91.31 285 ILE A N 1
ATOM 2301 C CA . ILE A 1 285 ? -0.778 -15.289 9.756 1.00 91.31 285 ILE A CA 1
ATOM 2302 C C . ILE A 1 285 ? -1.892 -16.317 9.986 1.00 91.31 285 ILE A C 1
ATOM 2304 O O . ILE A 1 285 ? -2.704 -16.118 10.888 1.00 91.31 285 ILE A O 1
ATOM 2308 N N . GLU A 1 286 ? -1.905 -17.445 9.261 1.00 88.50 286 GLU A N 1
ATOM 2309 C CA . GLU A 1 286 ? -2.892 -18.516 9.476 1.00 88.50 286 GLU A CA 1
ATOM 2310 C C . GLU A 1 286 ? -2.801 -19.087 10.895 1.00 88.50 286 GLU A C 1
ATOM 2312 O O . GLU A 1 286 ? -3.822 -19.284 11.560 1.00 88.50 286 GLU A O 1
ATOM 2317 N N . ASN A 1 287 ? -1.581 -19.302 11.386 1.00 90.88 287 ASN A N 1
ATOM 2318 C CA . ASN A 1 287 ? -1.349 -19.812 12.733 1.00 90.88 287 ASN A CA 1
ATOM 2319 C C . ASN A 1 287 ? -1.849 -18.838 13.804 1.00 90.88 287 ASN A C 1
ATOM 2321 O O . ASN A 1 287 ? -2.510 -19.254 14.759 1.00 90.88 287 ASN A O 1
ATOM 2325 N N . ILE A 1 288 ? -1.580 -17.540 13.639 1.00 93.50 288 ILE A N 1
ATOM 2326 C CA . ILE A 1 288 ? -2.033 -16.501 14.570 1.00 93.50 288 ILE A CA 1
ATOM 2327 C C . ILE A 1 288 ? -3.561 -16.435 14.602 1.00 93.50 288 ILE A C 1
ATOM 2329 O O . ILE A 1 288 ? -4.145 -16.490 15.690 1.00 93.50 288 ILE A O 1
ATOM 2333 N N . VAL A 1 289 ? -4.221 -16.345 13.440 1.00 92.31 289 VAL A N 1
ATOM 2334 C CA . VAL A 1 289 ? -5.685 -16.188 13.391 1.00 92.31 289 VAL A CA 1
ATOM 2335 C C . VAL A 1 289 ? -6.409 -17.418 13.926 1.00 92.31 289 VAL A C 1
ATOM 2337 O O . VAL A 1 289 ? -7.397 -17.264 14.641 1.00 92.31 289 VAL A O 1
ATOM 2340 N N . LYS A 1 290 ? -5.887 -18.627 13.671 1.00 90.50 290 LYS A N 1
ATOM 2341 C CA . LYS A 1 290 ? -6.413 -19.875 14.242 1.00 90.50 290 LYS A CA 1
ATOM 2342 C C . LYS A 1 290 ? -6.235 -19.911 15.757 1.00 90.50 290 LYS A C 1
ATOM 2344 O O . LYS A 1 290 ? -7.214 -20.072 16.481 1.00 90.50 290 LYS A O 1
ATOM 2349 N N . LYS A 1 291 ? -5.003 -19.714 16.243 1.00 93.06 291 LYS A N 1
ATOM 2350 C CA . LYS A 1 291 ? -4.665 -19.789 17.675 1.00 93.06 291 LYS A CA 1
ATOM 2351 C C . LYS A 1 291 ? -5.455 -18.783 18.511 1.00 93.06 291 LYS A C 1
ATOM 2353 O O . LYS A 1 291 ? -5.828 -19.088 19.638 1.00 93.06 291 LYS A O 1
ATOM 2358 N N . ARG A 1 292 ? -5.687 -17.585 17.971 1.00 93.50 292 ARG A N 1
ATOM 2359 C CA . ARG A 1 292 ? -6.391 -16.490 18.658 1.00 93.50 292 ARG A CA 1
ATOM 2360 C C . ARG A 1 292 ? -7.875 -16.388 18.293 1.00 93.50 292 ARG A C 1
ATOM 2362 O O . ARG A 1 292 ? -8.540 -15.483 18.781 1.00 93.50 292 ARG A O 1
ATOM 2369 N N . ALA A 1 293 ? -8.383 -17.285 17.444 1.00 92.19 293 ALA A N 1
ATOM 2370 C CA . ALA A 1 293 ? -9.756 -17.277 16.936 1.00 92.19 293 ALA A CA 1
ATOM 2371 C C . ALA A 1 293 ? -10.202 -15.914 16.357 1.00 92.19 293 ALA A C 1
ATOM 2373 O O . ALA A 1 293 ? -11.330 -15.472 16.577 1.00 92.19 293 ALA A O 1
ATOM 2374 N N . ILE A 1 294 ? -9.317 -15.241 15.613 1.00 91.81 294 ILE A N 1
ATOM 2375 C CA . ILE A 1 294 ? -9.598 -13.925 15.023 1.00 91.81 294 ILE A CA 1
ATOM 2376 C C . ILE A 1 294 ? -10.499 -14.101 13.788 1.00 91.81 294 ILE A C 1
ATOM 2378 O O . ILE A 1 294 ? -10.101 -14.796 12.844 1.00 91.81 294 ILE A O 1
ATOM 2382 N N . PRO A 1 295 ? -11.683 -13.456 13.729 1.00 90.25 295 PRO A N 1
ATOM 2383 C CA . PRO A 1 295 ? -12.510 -13.462 12.526 1.00 90.25 295 PRO A CA 1
ATOM 2384 C C . PRO A 1 295 ? -11.726 -12.914 11.330 1.00 90.25 295 PRO A C 1
ATOM 2386 O O . PRO A 1 295 ? -11.149 -11.833 11.411 1.00 90.25 295 PRO A O 1
ATOM 2389 N N . THR A 1 296 ? -11.669 -13.664 10.229 1.00 89.56 296 THR A N 1
ATOM 2390 C CA . THR A 1 296 ? -10.813 -13.314 9.088 1.00 89.56 296 THR A CA 1
ATOM 2391 C C . THR A 1 296 ? -11.512 -13.596 7.765 1.00 89.56 296 THR A C 1
ATOM 2393 O O . THR A 1 296 ? -12.080 -14.671 7.572 1.00 89.56 296 THR A O 1
ATOM 2396 N N . TRP A 1 297 ? -11.446 -12.627 6.852 1.00 88.56 297 TRP A N 1
ATOM 2397 C CA . TRP A 1 297 ? -11.987 -12.700 5.499 1.00 88.56 297 TRP A CA 1
ATOM 2398 C C . TRP A 1 297 ? -10.850 -12.606 4.489 1.00 88.56 297 TRP A C 1
ATOM 2400 O O . TRP A 1 297 ? -10.196 -11.570 4.369 1.00 88.56 297 TRP A O 1
ATOM 2410 N N . PHE A 1 298 ? -10.645 -13.695 3.753 1.00 87.56 298 PHE A N 1
ATOM 2411 C CA . PHE A 1 298 ? -9.718 -13.742 2.631 1.00 87.56 298 PHE A CA 1
ATOM 2412 C C . PHE A 1 298 ? -10.492 -13.527 1.334 1.00 87.56 298 PHE A C 1
ATOM 2414 O O . PHE A 1 298 ? -11.401 -14.295 1.016 1.00 87.56 298 PHE A O 1
ATOM 2421 N N . PHE A 1 299 ? -10.122 -12.486 0.597 1.00 86.88 299 PHE A N 1
ATOM 2422 C CA . PHE A 1 299 ? -10.603 -12.216 -0.748 1.00 86.88 299 PHE A CA 1
ATOM 2423 C C . PHE A 1 299 ? -9.600 -12.807 -1.751 1.00 86.88 299 PHE A C 1
ATOM 2425 O O . PHE A 1 299 ? -8.543 -12.214 -1.977 1.00 86.88 299 PHE A O 1
ATOM 2432 N N . PRO A 1 300 ? -9.892 -13.975 -2.350 1.00 86.75 300 PRO A N 1
ATOM 2433 C CA . PRO A 1 300 ? -9.018 -14.572 -3.351 1.00 86.75 300 PRO A CA 1
ATOM 2434 C C . PRO A 1 300 ? -9.002 -13.739 -4.631 1.00 86.75 300 PRO A C 1
ATOM 2436 O O . PRO A 1 300 ? -9.933 -12.989 -4.912 1.00 86.75 300 PRO A O 1
ATOM 2439 N N . THR A 1 301 ? -7.962 -13.865 -5.452 1.00 83.44 301 THR A N 1
ATOM 2440 C CA . THR A 1 301 ? -7.827 -13.058 -6.682 1.00 83.44 301 THR A CA 1
ATOM 2441 C C . THR A 1 301 ? -9.059 -13.131 -7.596 1.00 83.44 301 THR A C 1
ATOM 2443 O O . THR A 1 301 ? -9.449 -12.136 -8.207 1.00 83.44 301 THR A O 1
ATOM 2446 N N . GLU A 1 302 ? -9.719 -14.283 -7.671 1.00 82.81 302 GLU A N 1
ATOM 2447 C CA . GLU A 1 302 ? -10.918 -14.504 -8.485 1.00 82.81 302 GLU A CA 1
ATOM 2448 C C . GLU A 1 302 ? -12.097 -13.611 -8.111 1.00 82.81 302 GLU A C 1
ATOM 2450 O O . GLU A 1 302 ? -12.999 -13.416 -8.924 1.00 82.81 302 GLU A O 1
ATOM 2455 N N . CYS A 1 303 ? -12.088 -13.066 -6.899 1.00 82.38 303 CYS A N 1
ATOM 2456 C CA . CYS A 1 303 ? -13.071 -12.106 -6.437 1.00 82.38 303 CYS A CA 1
ATOM 2457 C C . CYS A 1 303 ? -12.934 -10.733 -7.101 1.00 82.38 303 CYS A C 1
ATOM 2459 O O . CYS A 1 303 ? -13.913 -9.996 -7.127 1.00 82.38 303 CYS A O 1
ATOM 2461 N N . ALA A 1 304 ? -11.763 -10.409 -7.655 1.00 79.31 304 ALA A N 1
ATOM 2462 C CA . ALA A 1 304 ? -11.474 -9.138 -8.323 1.00 79.31 304 ALA A CA 1
ATOM 2463 C C . ALA A 1 304 ? -11.132 -9.290 -9.817 1.00 79.31 304 ALA A C 1
ATOM 2465 O O . ALA A 1 304 ? -11.175 -8.312 -10.566 1.00 79.31 304 ALA A O 1
ATOM 2466 N N . LYS A 1 305 ? -10.806 -10.508 -10.277 1.00 79.12 305 LYS A N 1
ATOM 2467 C CA . LYS A 1 305 ? -10.295 -10.760 -11.630 1.00 79.12 305 LYS A CA 1
ATOM 2468 C C . LYS A 1 305 ? -10.990 -11.927 -12.331 1.00 79.12 305 LYS A C 1
ATOM 2470 O O . LYS A 1 305 ? -10.972 -13.066 -11.867 1.00 79.12 305 LYS A O 1
ATOM 2475 N N . ALA A 1 306 ? -11.566 -11.641 -13.498 1.00 76.88 306 ALA A N 1
ATOM 2476 C CA . ALA A 1 306 ? -12.183 -12.638 -14.371 1.00 76.88 306 ALA A CA 1
ATOM 2477 C C . ALA A 1 306 ? -11.134 -13.463 -15.142 1.00 76.88 306 ALA A C 1
ATOM 2479 O O . ALA A 1 306 ? -10.046 -12.977 -15.458 1.00 76.88 306 ALA A O 1
ATOM 2480 N N . LYS A 1 307 ? -11.489 -14.696 -15.526 1.00 77.62 307 LYS A N 1
ATOM 2481 C CA . LYS A 1 307 ? -10.693 -15.499 -16.470 1.00 77.62 307 LYS A CA 1
ATOM 2482 C C . LYS A 1 307 ? -11.140 -15.189 -17.894 1.00 77.62 307 LYS A C 1
ATOM 2484 O O . LYS A 1 307 ? -12.300 -15.425 -18.235 1.00 77.62 307 LYS A O 1
ATOM 2489 N N . VAL A 1 308 ? -10.219 -14.732 -18.740 1.00 70.81 308 VAL A N 1
ATOM 2490 C CA . VAL A 1 308 ? -10.494 -14.379 -20.143 1.00 70.81 308 VAL A CA 1
ATOM 2491 C C . VAL A 1 308 ? -9.531 -15.120 -21.072 1.00 70.81 308 VAL A C 1
ATOM 2493 O O . VAL A 1 308 ? -8.332 -15.152 -20.817 1.00 70.81 308 VAL A O 1
ATOM 2496 N N . LYS A 1 309 ? -10.037 -15.706 -22.165 1.00 70.44 309 LYS A N 1
ATOM 2497 C CA . LYS A 1 309 ? -9.218 -16.334 -23.220 1.00 70.44 309 LYS A CA 1
ATOM 2498 C C . LYS A 1 309 ? -9.738 -15.931 -24.595 1.00 70.44 309 LYS A C 1
ATOM 2500 O O . LYS A 1 309 ? -10.913 -16.133 -24.889 1.00 70.44 309 LYS A O 1
ATOM 2505 N N . GLY A 1 310 ? -8.875 -15.350 -25.434 1.00 65.19 310 GLY A N 1
ATOM 2506 C CA . GLY A 1 310 ? -9.255 -14.895 -26.781 1.00 65.19 310 GLY A CA 1
ATOM 2507 C C . GLY A 1 310 ? -10.429 -13.906 -26.778 1.00 65.19 310 GLY A C 1
ATOM 2508 O O . GLY A 1 310 ? -11.325 -14.018 -27.607 1.00 65.19 310 GLY A O 1
ATOM 2509 N N . GLY A 1 311 ? -10.484 -13.013 -25.783 1.00 67.81 311 GLY A N 1
ATOM 2510 C CA . GLY A 1 311 ? -11.578 -12.050 -25.600 1.00 67.81 311 GLY A CA 1
ATOM 2511 C C . GLY A 1 311 ? -12.875 -12.623 -25.010 1.00 67.81 311 GLY A C 1
ATOM 2512 O O . GLY A 1 311 ? -13.788 -11.857 -24.720 1.00 67.81 311 GLY A O 1
ATOM 2513 N N . LYS A 1 312 ? -12.974 -13.941 -24.783 1.00 71.50 312 LYS A N 1
ATOM 2514 C CA . LYS A 1 312 ? -14.144 -14.571 -24.151 1.00 71.50 312 LYS A CA 1
ATOM 2515 C C . LYS A 1 312 ? -13.943 -14.721 -22.647 1.00 71.50 312 LYS A C 1
ATOM 2517 O O . LYS A 1 312 ? -12.924 -15.262 -22.212 1.00 71.50 312 LYS A O 1
ATOM 2522 N N . VAL A 1 313 ? -14.931 -14.290 -21.863 1.00 76.56 313 VAL A N 1
ATOM 2523 C CA . VAL A 1 313 ? -14.981 -14.523 -20.413 1.00 76.56 313 VAL A CA 1
ATOM 2524 C C . VAL A 1 313 ? -15.295 -16.000 -20.174 1.00 76.56 313 VAL A C 1
ATOM 2526 O O . VAL A 1 313 ? -16.390 -16.464 -20.470 1.00 76.56 313 VAL A O 1
ATOM 2529 N N . LEU A 1 314 ? -14.314 -16.745 -19.668 1.00 79.06 314 LEU A N 1
ATOM 2530 C CA . LEU A 1 314 ? -14.468 -18.154 -19.294 1.00 79.06 314 LEU A CA 1
ATOM 2531 C C . LEU A 1 314 ? -14.988 -18.309 -17.863 1.00 79.06 314 LEU A C 1
ATOM 2533 O O . LEU A 1 314 ? -15.647 -19.294 -17.547 1.00 79.06 314 LEU A O 1
ATOM 2537 N N . ARG A 1 315 ? -14.678 -17.338 -17.000 1.00 79.44 315 ARG A N 1
ATOM 2538 C CA . ARG A 1 315 ? -15.208 -17.237 -15.640 1.00 79.44 315 ARG A CA 1
ATOM 2539 C C . ARG A 1 315 ? -15.377 -15.768 -15.291 1.00 79.44 315 ARG A C 1
ATOM 2541 O O . ARG A 1 315 ? -14.395 -15.026 -15.309 1.00 79.44 315 ARG A O 1
ATOM 2548 N N . ALA A 1 316 ? -16.607 -15.372 -14.984 1.00 75.88 316 ALA A N 1
ATOM 2549 C CA . ALA A 1 316 ? -16.898 -14.039 -14.480 1.00 75.88 316 ALA A CA 1
ATOM 2550 C C . ALA A 1 316 ? -16.337 -13.870 -13.062 1.00 75.88 316 ALA A C 1
ATOM 2552 O O . ALA A 1 316 ? -16.199 -14.840 -12.316 1.00 75.88 316 ALA A O 1
ATOM 2553 N N . CYS A 1 317 ? -16.025 -12.632 -12.706 1.00 77.00 317 CYS A N 1
ATOM 2554 C CA . CYS A 1 317 ? -15.630 -12.256 -11.358 1.00 77.00 317 CYS A CA 1
ATOM 2555 C C . CYS A 1 317 ? -16.805 -11.519 -10.686 1.00 77.00 317 CYS A C 1
ATOM 2557 O O . CYS A 1 317 ? -17.477 -10.731 -11.356 1.00 77.00 317 CYS A O 1
ATOM 2559 N N . PRO A 1 318 ? -17.082 -11.778 -9.394 1.00 73.38 318 PRO A N 1
ATOM 2560 C CA . PRO A 1 318 ? -18.233 -11.211 -8.694 1.00 73.38 318 PRO A CA 1
ATOM 2561 C C . PRO A 1 318 ? -18.134 -9.698 -8.463 1.00 73.38 318 PRO A C 1
ATOM 2563 O O . PRO A 1 318 ? -19.172 -9.045 -8.390 1.00 73.38 318 PRO A O 1
ATOM 2566 N N . TRP A 1 319 ? -16.924 -9.135 -8.367 1.00 75.00 319 TRP A N 1
ATOM 2567 C CA . TRP A 1 319 ? -16.707 -7.706 -8.099 1.00 75.00 319 TRP A CA 1
ATOM 2568 C C . TRP A 1 319 ? -15.878 -7.013 -9.187 1.00 75.00 319 TRP A C 1
ATOM 2570 O O . TRP A 1 319 ? -15.101 -6.096 -8.927 1.00 75.00 319 TRP A O 1
ATOM 2580 N N . ASP A 1 320 ? -16.053 -7.449 -10.435 1.00 71.00 320 ASP A N 1
ATOM 2581 C CA . ASP A 1 320 ? -15.366 -6.879 -11.590 1.00 71.00 320 ASP A CA 1
ATOM 2582 C C . ASP A 1 320 ? -16.106 -5.656 -12.151 1.00 71.00 320 ASP A C 1
ATOM 2584 O O . ASP A 1 320 ? -16.934 -5.782 -13.053 1.00 71.00 320 ASP A O 1
ATOM 2588 N N . PHE A 1 321 ? -15.792 -4.462 -11.647 1.00 72.81 321 PHE A N 1
ATOM 2589 C CA . PHE A 1 321 ? -16.398 -3.215 -12.129 1.00 72.81 321 PHE A CA 1
ATOM 2590 C C . PHE A 1 321 ? -16.187 -3.016 -13.634 1.00 72.81 321 PHE A C 1
ATOM 2592 O O . PHE A 1 321 ? -15.065 -3.115 -14.145 1.00 72.81 321 PHE A O 1
ATOM 2599 N N . ALA A 1 322 ? -17.253 -2.704 -14.367 1.00 79.50 322 ALA A N 1
ATOM 2600 C CA . ALA A 1 322 ? -17.154 -2.265 -15.751 1.00 79.50 322 ALA A CA 1
ATOM 2601 C C . ALA A 1 322 ? -16.328 -0.972 -15.850 1.00 79.50 322 ALA A C 1
ATOM 2603 O O . ALA A 1 322 ? -16.239 -0.173 -14.914 1.00 79.50 322 ALA A O 1
ATOM 2604 N N . THR A 1 323 ? -15.697 -0.744 -17.001 1.00 82.06 323 THR A N 1
ATOM 2605 C CA . THR A 1 323 ? -14.840 0.432 -17.210 1.00 82.06 323 THR A CA 1
ATOM 2606 C C . THR A 1 323 ? -15.611 1.739 -17.004 1.00 82.06 323 THR A C 1
ATOM 2608 O O . THR A 1 323 ? -15.091 2.681 -16.410 1.00 82.06 323 THR A O 1
ATOM 2611 N N . GLU A 1 324 ? -16.867 1.783 -17.429 1.00 84.31 324 GLU A N 1
ATOM 2612 C CA . GLU A 1 324 ? -17.780 2.913 -17.280 1.00 84.31 324 GLU A CA 1
ATOM 2613 C C . GLU A 1 324 ? -18.148 3.163 -15.811 1.00 84.31 324 GLU A C 1
ATOM 2615 O O . GLU A 1 324 ? -18.250 4.316 -15.383 1.00 84.31 324 GLU A O 1
ATOM 2620 N N . GLU A 1 325 ? -18.293 2.097 -15.021 1.00 82.56 325 GLU A N 1
ATOM 2621 C CA . GLU A 1 325 ? -18.544 2.178 -13.579 1.00 82.56 325 GLU A CA 1
ATOM 2622 C C . GLU A 1 325 ? -17.321 2.741 -12.859 1.00 82.56 325 GLU A C 1
ATOM 2624 O O . GLU A 1 325 ? -17.453 3.687 -12.083 1.00 82.56 325 GLU A O 1
ATOM 2629 N N . LEU A 1 326 ? -16.119 2.254 -13.188 1.00 81.12 326 LEU A N 1
ATOM 2630 C CA . LEU A 1 326 ? -14.869 2.809 -12.668 1.00 81.12 326 LEU A CA 1
ATOM 2631 C C . LEU A 1 326 ? -14.729 4.290 -13.026 1.00 81.12 326 LEU A C 1
ATOM 2633 O O . LEU A 1 326 ? -14.485 5.116 -12.149 1.00 81.12 326 LEU A O 1
ATOM 2637 N N . ILE A 1 327 ? -14.950 4.669 -14.287 1.00 84.50 327 ILE A N 1
ATOM 2638 C CA . ILE A 1 327 ? -14.936 6.080 -14.700 1.00 84.50 327 ILE A CA 1
ATOM 2639 C C . ILE A 1 327 ? -15.930 6.893 -13.872 1.00 84.50 327 ILE A C 1
ATOM 2641 O O . ILE A 1 327 ? -15.594 7.982 -13.413 1.00 84.50 327 ILE A O 1
ATOM 2645 N N . THR A 1 328 ? -17.139 6.375 -13.664 1.00 83.38 328 THR A N 1
ATOM 2646 C CA . THR A 1 328 ? -18.177 7.052 -12.882 1.00 83.38 328 THR A CA 1
ATOM 2647 C C . THR A 1 328 ? -17.746 7.237 -11.429 1.00 83.38 328 THR A C 1
ATOM 2649 O O . THR A 1 328 ? -17.852 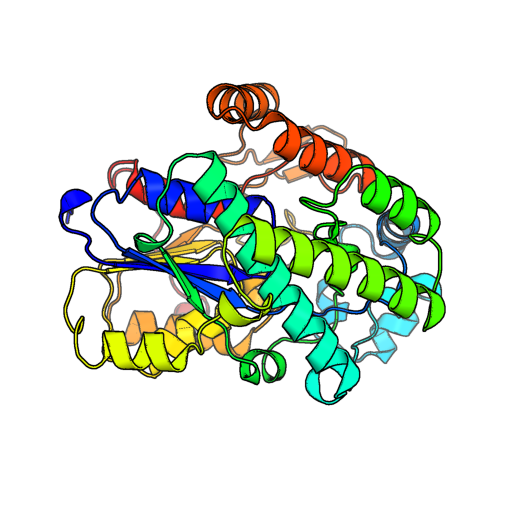8.350 -10.916 1.00 83.38 328 THR A O 1
ATOM 2652 N N . ILE A 1 329 ? -17.176 6.207 -10.796 1.00 80.81 329 ILE A N 1
ATOM 2653 C CA . ILE A 1 329 ? -16.643 6.262 -9.427 1.00 80.81 329 ILE A CA 1
ATOM 2654 C C . ILE A 1 329 ? -15.536 7.318 -9.323 1.00 80.81 329 ILE A C 1
ATOM 2656 O O . ILE A 1 329 ? -15.598 8.212 -8.477 1.00 80.81 329 ILE A O 1
ATOM 2660 N N . PHE A 1 330 ? -14.544 7.278 -10.216 1.00 81.44 330 PHE A N 1
ATOM 2661 C CA . PHE A 1 330 ? -13.433 8.232 -10.206 1.00 81.44 330 PHE A CA 1
ATOM 2662 C C . PHE A 1 330 ? -13.877 9.658 -10.546 1.00 81.44 330 PHE A C 1
ATOM 2664 O O . PHE A 1 330 ? -13.329 10.621 -10.004 1.00 81.44 330 PHE A O 1
ATOM 2671 N N . LYS A 1 331 ? -14.881 9.824 -11.412 1.00 84.31 331 LYS A N 1
ATOM 2672 C CA . LYS A 1 331 ? -15.463 11.129 -11.744 1.00 84.31 331 LYS A CA 1
ATOM 2673 C C . LYS A 1 331 ? -16.231 11.705 -10.561 1.00 84.31 331 LYS A C 1
ATOM 2675 O O . LYS A 1 331 ? -15.999 12.861 -10.222 1.00 84.31 331 LYS A O 1
ATOM 2680 N N . ALA A 1 332 ? -17.083 10.906 -9.919 1.00 78.06 332 ALA A N 1
ATOM 2681 C CA . ALA A 1 332 ? -17.829 11.299 -8.725 1.00 78.06 332 ALA A CA 1
ATOM 2682 C C . ALA A 1 332 ? -16.886 11.670 -7.573 1.00 78.06 332 ALA A C 1
ATOM 2684 O O . ALA A 1 332 ? -17.110 12.651 -6.871 1.00 78.06 332 ALA A O 1
ATOM 2685 N N . ALA A 1 333 ? -15.772 10.950 -7.441 1.00 74.94 333 ALA A N 1
ATOM 2686 C CA . ALA A 1 333 ? -14.730 11.274 -6.480 1.00 74.94 333 ALA A CA 1
ATOM 2687 C C . ALA A 1 333 ? -13.865 12.478 -6.883 1.00 74.94 333 ALA A C 1
ATOM 2689 O O . ALA A 1 333 ? -13.001 12.869 -6.103 1.00 74.94 333 ALA A O 1
ATOM 2690 N N . GLY A 1 334 ? -14.016 13.053 -8.083 1.00 81.00 334 GLY A N 1
ATOM 2691 C CA . GLY A 1 334 ? -13.158 14.129 -8.587 1.00 81.00 334 GLY A CA 1
ATOM 2692 C C . GLY A 1 334 ? -11.684 13.716 -8.685 1.00 81.00 334 GLY A C 1
ATOM 2693 O O . GLY A 1 334 ? -10.810 14.420 -8.177 1.00 81.00 334 GLY A O 1
ATOM 2694 N N . ASP A 1 335 ? -11.403 12.536 -9.242 1.00 79.31 335 ASP A N 1
ATOM 2695 C CA . ASP A 1 335 ? -10.058 11.949 -9.337 1.00 79.31 335 ASP A CA 1
ATOM 2696 C C . ASP A 1 335 ? -9.753 11.290 -10.691 1.00 79.31 335 ASP A C 1
ATOM 2698 O O . ASP A 1 335 ? -9.018 10.309 -10.797 1.00 79.31 335 ASP A O 1
ATOM 2702 N N . MET A 1 336 ? -10.302 11.836 -11.773 1.00 84.81 336 MET A N 1
ATOM 2703 C CA . MET A 1 336 ? -10.106 11.271 -13.113 1.00 84.81 336 MET A CA 1
ATOM 2704 C C . MET A 1 336 ? -8.637 11.163 -13.547 1.00 84.81 336 MET A C 1
ATOM 2706 O O . MET A 1 336 ? -8.324 10.375 -14.437 1.00 84.81 336 MET A O 1
ATOM 2710 N N . GLU A 1 337 ? -7.734 11.938 -12.950 1.00 78.88 337 GLU A N 1
ATOM 2711 C CA . GLU A 1 337 ? -6.301 11.862 -13.233 1.00 78.88 337 GLU A CA 1
ATOM 2712 C C . GLU A 1 337 ? -5.695 10.518 -12.805 1.00 78.88 337 GLU A C 1
ATOM 2714 O O . GLU A 1 337 ? -4.950 9.909 -13.572 1.00 78.88 337 GLU A O 1
ATOM 2719 N N . SER A 1 338 ? -6.064 10.013 -11.629 1.00 76.69 338 SER A N 1
ATOM 2720 C CA . SER A 1 338 ? -5.627 8.701 -11.151 1.00 76.69 338 SER A CA 1
ATOM 2721 C C . SER A 1 338 ? -6.133 7.571 -12.043 1.00 76.69 338 SER A C 1
ATOM 2723 O O . SER A 1 338 ? -5.346 6.731 -12.478 1.00 76.69 338 SER A O 1
ATOM 2725 N N . TYR A 1 339 ? -7.421 7.607 -12.410 1.00 81.06 339 TYR A N 1
ATOM 2726 C CA . TYR A 1 339 ? -7.989 6.655 -13.367 1.00 81.06 339 TYR A CA 1
ATOM 2727 C C . TYR A 1 339 ? -7.229 6.677 -14.696 1.00 81.06 339 TYR A C 1
ATOM 2729 O O . TYR A 1 339 ? -6.851 5.632 -15.217 1.00 81.06 339 TYR A O 1
ATOM 2737 N N . LYS A 1 340 ? -6.954 7.866 -15.252 1.00 79.31 340 LYS A N 1
ATOM 2738 C CA . LYS A 1 340 ? -6.210 7.995 -16.515 1.00 79.31 340 LYS A CA 1
ATOM 2739 C C . LYS A 1 340 ? -4.817 7.379 -16.424 1.00 79.31 340 LYS A C 1
ATOM 2741 O O . LYS A 1 340 ? -4.390 6.749 -17.391 1.00 79.31 340 LYS A O 1
ATOM 2746 N N . GLN A 1 341 ? -4.126 7.541 -15.295 1.00 73.88 341 GLN A N 1
ATOM 2747 C CA . GLN A 1 341 ? -2.806 6.950 -15.076 1.00 73.88 341 GLN A CA 1
ATOM 2748 C C . GLN A 1 341 ? -2.874 5.417 -15.005 1.00 73.88 341 GLN A C 1
ATOM 2750 O O . GLN A 1 341 ? -2.145 4.753 -15.744 1.00 73.88 341 GLN A O 1
ATOM 2755 N N . ALA A 1 342 ? -3.792 4.855 -14.216 1.00 74.38 342 ALA A N 1
ATOM 2756 C CA . ALA A 1 342 ? -3.972 3.405 -14.103 1.00 74.38 342 ALA A CA 1
ATOM 2757 C C . ALA A 1 342 ? -4.489 2.758 -15.405 1.00 74.38 342 ALA A C 1
ATOM 2759 O O . ALA A 1 342 ? -4.019 1.697 -15.825 1.00 74.38 342 ALA A O 1
ATOM 2760 N N . ALA A 1 343 ? -5.391 3.428 -16.125 1.00 76.56 343 ALA A N 1
ATOM 2761 C CA . ALA A 1 343 ? -5.879 2.973 -17.424 1.00 76.56 343 ALA A CA 1
ATOM 2762 C C . ALA A 1 343 ? -4.790 3.046 -18.508 1.00 76.56 343 ALA A C 1
ATOM 2764 O O . ALA A 1 343 ? -4.690 2.157 -19.352 1.00 76.56 343 ALA A O 1
ATOM 2765 N N . ALA A 1 344 ? -3.951 4.089 -18.504 1.00 72.19 344 ALA A N 1
ATOM 2766 C CA . ALA A 1 344 ? -2.808 4.175 -19.413 1.00 72.19 344 ALA A CA 1
ATOM 2767 C C . ALA A 1 344 ? -1.785 3.066 -19.147 1.00 72.19 344 ALA A C 1
ATOM 2769 O O . ALA A 1 344 ? -1.190 2.562 -20.096 1.00 72.19 344 ALA A O 1
ATOM 2770 N N . PHE A 1 345 ? -1.605 2.677 -17.884 1.00 66.38 345 PHE A N 1
ATOM 2771 C CA . PHE A 1 345 ? -0.786 1.534 -17.511 1.00 66.38 345 PHE A CA 1
ATOM 2772 C C . PHE A 1 345 ? -1.356 0.220 -18.060 1.00 66.38 345 PHE A C 1
ATOM 2774 O O . PHE A 1 345 ? -0.679 -0.449 -18.835 1.00 66.38 345 PHE A O 1
ATOM 2781 N N . THR A 1 346 ? -2.622 -0.071 -17.752 1.00 69.38 346 THR A N 1
ATOM 2782 C CA . THR A 1 346 ? -3.345 -1.265 -18.226 1.00 69.38 346 THR A CA 1
ATOM 2783 C C . THR A 1 346 ? -3.193 -1.449 -19.743 1.00 69.38 346 THR A C 1
ATOM 2785 O O . THR A 1 346 ? -2.862 -2.530 -20.224 1.00 69.38 346 THR A O 1
ATOM 2788 N N . ARG A 1 347 ? -3.358 -0.360 -20.512 1.00 70.38 347 ARG A N 1
ATOM 2789 C CA . ARG A 1 347 ? -3.189 -0.376 -21.976 1.00 70.38 347 ARG A CA 1
ATOM 2790 C C . ARG A 1 347 ? -1.758 -0.664 -22.430 1.00 70.38 347 ARG A C 1
ATOM 2792 O O . ARG A 1 347 ? -1.580 -1.252 -23.488 1.00 70.38 347 ARG A O 1
ATOM 2799 N N . LYS A 1 348 ? -0.750 -0.212 -21.680 1.00 64.19 348 LYS A N 1
ATOM 2800 C CA . LYS A 1 348 ? 0.667 -0.394 -22.030 1.00 64.19 348 LYS A CA 1
ATOM 2801 C C . LYS A 1 348 ? 1.165 -1.803 -21.748 1.00 64.19 348 LYS A C 1
ATOM 2803 O O . LYS A 1 348 ? 2.026 -2.271 -22.480 1.00 64.19 348 LYS A O 1
ATOM 2808 N N . THR A 1 349 ? 0.666 -2.455 -20.701 1.00 56.44 349 THR A N 1
ATOM 2809 C CA . THR A 1 349 ? 1.106 -3.810 -20.356 1.00 56.44 349 THR A CA 1
ATOM 2810 C C . THR A 1 349 ? 0.314 -4.891 -21.054 1.00 56.44 349 THR A C 1
ATOM 2812 O O . THR A 1 349 ? 0.819 -5.993 -21.146 1.00 56.44 349 THR A O 1
ATOM 2815 N N . ILE A 1 350 ? -0.908 -4.639 -21.542 1.00 59.28 350 ILE A N 1
ATOM 2816 C CA . ILE A 1 350 ? -1.740 -5.659 -22.221 1.00 59.28 350 ILE A CA 1
ATOM 2817 C C . ILE A 1 350 ? -2.050 -6.876 -21.299 1.00 59.28 350 ILE A C 1
ATOM 2819 O O . ILE A 1 350 ? -2.703 -7.833 -21.700 1.00 59.28 350 ILE A O 1
ATOM 2823 N N . THR A 1 351 ? -1.631 -6.834 -20.026 1.00 52.34 351 THR A N 1
ATOM 2824 C CA . THR A 1 351 ? -1.813 -7.882 -19.006 1.00 52.34 351 THR A CA 1
ATOM 2825 C C . THR A 1 351 ? -3.262 -8.027 -18.568 1.00 52.34 351 THR A C 1
ATOM 2827 O O . THR A 1 351 ? -3.673 -9.082 -18.086 1.00 52.34 351 THR A O 1
ATOM 2830 N N . LEU A 1 352 ? -4.021 -6.939 -18.672 1.00 60.53 352 LEU A N 1
ATOM 2831 C CA . LEU A 1 352 ? -5.372 -6.803 -18.159 1.00 60.53 352 LEU A CA 1
ATOM 2832 C C . LEU A 1 352 ? -6.210 -6.085 -19.217 1.00 60.53 352 LEU A C 1
ATOM 2834 O O . LEU A 1 352 ? -5.751 -5.131 -19.843 1.00 60.53 352 LEU A O 1
ATOM 2838 N N . ALA A 1 353 ? -7.450 -6.530 -19.412 1.00 64.25 353 ALA A N 1
ATOM 2839 C CA . ALA A 1 353 ? -8.371 -5.875 -20.343 1.00 64.25 353 ALA A CA 1
ATOM 2840 C C . ALA A 1 353 ? -8.804 -4.483 -19.842 1.00 64.25 353 ALA A C 1
ATOM 2842 O O . ALA A 1 353 ? -9.153 -3.611 -20.636 1.00 64.25 353 ALA A O 1
ATOM 2843 N N . LYS A 1 354 ? -8.778 -4.279 -18.521 1.00 71.19 354 LYS A N 1
ATOM 2844 C CA . LYS A 1 354 ? -9.159 -3.046 -17.831 1.00 71.19 354 LYS A CA 1
ATOM 2845 C C . LYS A 1 354 ? -8.427 -2.932 -16.491 1.00 71.19 354 LYS A C 1
ATOM 2847 O O . LYS A 1 354 ? -7.766 -3.866 -16.049 1.00 71.19 354 LYS A O 1
ATOM 2852 N N . MET A 1 355 ? -8.548 -1.767 -15.864 1.00 75.94 355 MET A N 1
ATOM 2853 C CA . MET A 1 355 ? -8.107 -1.559 -14.488 1.00 75.94 355 MET A CA 1
ATOM 2854 C C . MET A 1 355 ? -8.928 -2.446 -13.544 1.00 75.94 355 MET A C 1
ATOM 2856 O O . MET A 1 355 ? -10.149 -2.504 -13.674 1.00 75.94 355 MET A O 1
ATOM 2860 N N . HIS A 1 356 ? -8.257 -3.087 -12.590 1.00 75.94 356 HIS A N 1
ATOM 2861 C CA . HIS A 1 356 ? -8.879 -3.802 -11.477 1.00 75.94 356 HIS A CA 1
ATOM 2862 C C . HIS A 1 356 ? -8.509 -3.095 -10.170 1.00 75.94 356 HIS A C 1
ATOM 2864 O O . HIS A 1 356 ? -7.456 -2.463 -10.095 1.00 75.94 356 HIS A O 1
ATOM 2870 N N . ILE A 1 357 ? -9.399 -3.172 -9.184 1.00 76.69 357 ILE A N 1
ATOM 2871 C CA . ILE A 1 357 ? -9.241 -2.550 -7.868 1.00 76.69 357 ILE A CA 1
ATOM 2872 C C . ILE A 1 357 ? -9.405 -3.665 -6.834 1.00 76.69 357 ILE A C 1
ATOM 2874 O O . ILE A 1 357 ? -10.505 -3.911 -6.344 1.00 76.69 357 ILE A O 1
ATOM 2878 N N . PHE A 1 358 ? -8.331 -4.426 -6.641 1.00 81.38 358 PHE A N 1
ATOM 2879 C CA . PHE A 1 358 ? -8.254 -5.563 -5.735 1.00 81.38 358 PHE A CA 1
ATOM 2880 C C . PHE A 1 358 ? -8.409 -5.098 -4.291 1.00 81.38 358 PHE A C 1
ATOM 2882 O O . PHE A 1 358 ? -9.307 -5.556 -3.588 1.00 81.38 358 PHE A O 1
ATOM 2889 N N . ASP A 1 359 ? -7.572 -4.157 -3.870 1.00 84.88 359 ASP A N 1
ATOM 2890 C CA . ASP A 1 359 ? -7.389 -3.824 -2.461 1.00 84.88 359 ASP A CA 1
ATOM 2891 C C . ASP A 1 359 ? -8.572 -3.034 -1.903 1.00 84.88 359 ASP A C 1
ATOM 2893 O O . ASP A 1 359 ? -8.968 -3.238 -0.761 1.00 84.88 359 ASP A O 1
ATOM 2897 N N . VAL A 1 360 ? -9.262 -2.224 -2.714 1.00 82.25 360 VAL A N 1
ATOM 2898 C CA . VAL A 1 360 ? -10.516 -1.575 -2.266 1.00 82.25 360 VAL A CA 1
ATOM 2899 C C . VAL A 1 360 ? -11.593 -2.586 -1.855 1.00 82.25 360 VAL A C 1
ATOM 2901 O O . VAL A 1 360 ? -12.458 -2.245 -1.040 1.00 82.25 360 VAL A O 1
ATOM 2904 N N . LEU A 1 361 ? -11.554 -3.833 -2.345 1.00 81.50 361 LEU A N 1
ATOM 2905 C CA . LEU A 1 361 ? -12.502 -4.861 -1.906 1.00 81.50 361 LEU A CA 1
ATOM 2906 C C . LEU A 1 361 ? -12.381 -5.171 -0.411 1.00 81.50 361 LEU A C 1
ATOM 2908 O O . LEU A 1 361 ? -13.385 -5.536 0.202 1.00 81.50 361 LEU A O 1
ATOM 2912 N N . THR A 1 362 ? -11.217 -4.963 0.210 1.00 86.19 362 THR A N 1
ATOM 2913 C CA . THR A 1 362 ? -11.055 -5.174 1.659 1.00 86.19 362 THR A CA 1
ATOM 2914 C C . THR A 1 362 ? -11.936 -4.220 2.469 1.00 86.19 362 THR A C 1
ATOM 2916 O O . THR A 1 362 ? -12.424 -4.558 3.548 1.00 86.19 362 THR A O 1
ATOM 2919 N N . VAL A 1 363 ? -12.226 -3.042 1.911 1.00 80.94 363 VAL A N 1
ATOM 2920 C CA . VAL A 1 363 ? -13.046 -2.005 2.542 1.00 80.94 363 VAL A CA 1
ATOM 2921 C C . VAL A 1 363 ? -14.537 -2.211 2.275 1.00 80.94 363 VAL A C 1
ATOM 2923 O O . VAL A 1 363 ? -15.374 -1.608 2.944 1.00 80.94 363 VAL A O 1
ATOM 2926 N N . VAL A 1 364 ? -14.916 -3.082 1.333 1.00 72.25 364 VAL A N 1
ATOM 2927 C CA . VAL A 1 364 ? -16.326 -3.349 1.001 1.00 72.25 364 VAL A CA 1
ATOM 2928 C C . VAL A 1 364 ? -17.085 -3.923 2.202 1.00 72.25 364 VAL A C 1
ATOM 2930 O O . VAL A 1 364 ? -18.249 -3.570 2.409 1.00 72.25 364 VAL A O 1
ATOM 2933 N N . LEU A 1 365 ? -16.428 -4.711 3.060 1.00 66.25 365 LEU A N 1
ATOM 2934 C CA . LEU A 1 365 ? -17.015 -5.189 4.320 1.00 66.25 365 LEU A CA 1
ATOM 2935 C C . LEU A 1 365 ? -17.317 -4.061 5.318 1.00 66.25 365 LEU A C 1
ATOM 2937 O O . LEU A 1 365 ? -18.169 -4.237 6.184 1.00 66.25 365 LEU A O 1
ATOM 2941 N N . LEU A 1 366 ? -16.713 -2.876 5.160 1.00 66.62 366 LEU A N 1
ATOM 2942 C CA . LEU A 1 366 ? -17.112 -1.684 5.916 1.00 66.62 366 LEU A CA 1
ATOM 2943 C C . LEU A 1 366 ? -18.417 -1.065 5.403 1.00 66.62 366 LEU A C 1
ATOM 2945 O O . LEU A 1 366 ? -18.806 0.004 5.852 1.00 66.62 366 LEU A O 1
ATOM 2949 N N . THR A 1 367 ? -19.057 -1.642 4.388 1.00 62.31 367 THR A N 1
ATOM 2950 C CA . THR A 1 367 ? -20.190 -1.007 3.698 1.00 62.31 367 THR A CA 1
ATOM 2951 C C . THR A 1 367 ? -21.339 -1.957 3.410 1.00 62.31 367 THR A C 1
ATOM 2953 O O . THR A 1 367 ? -22.477 -1.503 3.302 1.00 62.31 367 THR A O 1
ATOM 2956 N N . LEU A 1 368 ? -21.064 -3.258 3.304 1.00 58.91 368 LEU A N 1
ATOM 2957 C CA . LEU A 1 368 ? -22.068 -4.272 3.021 1.00 58.91 368 LEU A CA 1
ATOM 2958 C C . LEU A 1 368 ? -22.419 -5.072 4.282 1.00 58.91 368 LEU A C 1
ATOM 2960 O O . LEU A 1 368 ? -21.546 -5.337 5.109 1.00 58.91 368 LEU A O 1
ATOM 2964 N N . PRO A 1 369 ? -23.692 -5.478 4.438 1.00 49.97 369 PRO A N 1
ATOM 2965 C CA . PRO A 1 369 ? -24.089 -6.352 5.530 1.00 49.97 369 PRO A CA 1
ATOM 2966 C C . PRO A 1 369 ? -23.322 -7.688 5.474 1.00 49.97 369 PRO A C 1
ATOM 2968 O O . PRO A 1 369 ? -22.906 -8.110 4.392 1.00 49.97 369 PRO A O 1
ATOM 2971 N N . PRO A 1 370 ? -23.194 -8.417 6.602 1.00 53.03 370 PRO A N 1
ATOM 2972 C CA . PRO A 1 370 ? -22.555 -9.743 6.677 1.00 53.03 370 PRO A CA 1
ATOM 2973 C C . PRO A 1 370 ? -23.234 -10.847 5.832 1.00 53.03 370 PRO A C 1
ATOM 2975 O O . PRO A 1 370 ? -22.941 -12.027 5.999 1.00 53.03 370 PRO A O 1
ATOM 2978 N N . SER A 1 371 ? -24.145 -10.482 4.929 1.00 50.28 371 SER A N 1
ATOM 2979 C CA . SER A 1 371 ? -24.860 -11.343 3.990 1.00 50.28 371 SER A CA 1
ATOM 2980 C C . SER A 1 371 ? -24.103 -11.598 2.684 1.00 50.28 371 SER A C 1
ATOM 2982 O O . SER A 1 371 ? -24.682 -12.184 1.769 1.00 50.28 371 SER A O 1
ATOM 2984 N N . LEU A 1 372 ? -22.853 -11.137 2.542 1.00 61.19 372 LEU A N 1
ATOM 2985 C CA . LEU A 1 372 ? -22.037 -11.547 1.401 1.00 61.19 372 LEU A CA 1
ATOM 2986 C C . LEU A 1 372 ? -21.890 -13.076 1.424 1.00 61.19 372 LEU A C 1
ATOM 2988 O O . LEU A 1 372 ? -21.555 -13.626 2.475 1.00 61.19 372 LEU A O 1
ATOM 2992 N N . PRO A 1 373 ? -22.142 -13.778 0.305 1.00 63.91 373 PRO A N 1
ATOM 2993 C CA . PRO A 1 373 ? -21.962 -15.218 0.259 1.00 63.91 373 PRO A CA 1
ATOM 2994 C C . PRO A 1 373 ? -20.497 -15.544 0.548 1.00 63.91 373 PRO A C 1
ATOM 2996 O O . PRO A 1 373 ? -19.594 -15.063 -0.134 1.00 63.91 373 PRO A O 1
ATOM 2999 N N . TYR A 1 374 ? -20.268 -16.358 1.574 1.00 66.62 374 TYR A N 1
ATOM 3000 C CA . TYR A 1 374 ? -18.939 -16.786 1.985 1.00 66.62 374 TYR A CA 1
ATOM 3001 C C . TYR A 1 374 ? -18.873 -18.303 2.058 1.00 66.62 374 TYR A C 1
ATOM 3003 O O . TYR A 1 374 ? -19.860 -18.988 2.330 1.00 66.62 374 TYR A O 1
ATOM 3011 N N . ARG A 1 375 ? -17.675 -18.835 1.833 1.00 67.31 375 ARG A N 1
ATOM 3012 C CA . ARG A 1 375 ? -17.360 -20.239 2.074 1.00 67.31 375 ARG A CA 1
ATOM 3013 C C . ARG A 1 375 ? -16.331 -20.290 3.188 1.00 67.31 375 ARG A C 1
ATOM 3015 O O . ARG A 1 375 ? -15.313 -19.609 3.108 1.00 67.31 375 ARG A O 1
ATOM 3022 N N . ARG A 1 376 ? -16.576 -21.110 4.212 1.00 69.31 376 ARG A N 1
ATOM 3023 C CA . ARG A 1 376 ? -15.550 -21.396 5.217 1.00 69.31 376 ARG A CA 1
ATOM 3024 C C . ARG A 1 376 ? -14.381 -22.079 4.512 1.00 69.31 376 ARG A C 1
ATOM 3026 O O . ARG A 1 376 ? -14.541 -23.178 3.981 1.00 69.31 376 ARG A O 1
ATOM 3033 N N . ALA A 1 377 ? -13.237 -21.407 4.472 1.00 65.56 377 ALA A N 1
ATOM 3034 C CA . ALA A 1 377 ? -12.003 -22.031 4.036 1.00 65.56 377 ALA A CA 1
ATOM 3035 C C . ALA A 1 377 ? -11.567 -23.039 5.108 1.00 65.56 377 ALA A C 1
ATOM 3037 O O . ALA A 1 377 ? -11.615 -22.746 6.304 1.00 65.56 377 ALA A O 1
ATOM 3038 N N . VAL A 1 378 ? -11.174 -24.229 4.670 1.00 61.09 378 VAL A N 1
ATOM 3039 C CA . VAL A 1 378 ? -10.437 -25.192 5.491 1.00 61.09 378 VAL A CA 1
ATOM 3040 C C . VAL A 1 378 ? -9.020 -25.160 4.943 1.00 61.09 378 VAL A C 1
ATOM 3042 O O . VAL A 1 378 ? -8.859 -25.225 3.722 1.00 61.09 378 VAL A O 1
ATOM 3045 N N . SER A 1 379 ? -8.012 -24.980 5.799 1.00 58.62 379 SER A N 1
ATOM 3046 C CA . SER A 1 379 ? -6.629 -24.985 5.320 1.00 58.62 379 SER A CA 1
ATOM 3047 C C . SER A 1 379 ? -6.347 -26.349 4.696 1.00 58.62 379 SER A C 1
ATOM 3049 O O . SER A 1 379 ? -6.715 -27.376 5.269 1.00 58.62 379 SER A O 1
ATOM 3051 N N . TYR A 1 380 ? -5.710 -26.363 3.526 1.00 53.44 380 TYR A N 1
ATOM 3052 C CA . TYR A 1 380 ? -5.287 -27.603 2.871 1.00 53.44 380 TYR A CA 1
ATOM 3053 C C . TYR A 1 380 ? -4.460 -28.470 3.831 1.00 53.44 380 TYR A C 1
ATOM 3055 O O . TYR A 1 380 ? -4.639 -29.679 3.894 1.00 53.44 380 TYR A O 1
ATOM 3063 N N . TRP A 1 381 ? -3.637 -27.839 4.669 1.00 51.12 381 TRP A N 1
ATOM 3064 C CA . TRP A 1 381 ? -2.830 -28.526 5.670 1.00 51.12 381 TRP A CA 1
ATOM 3065 C C . TRP A 1 381 ? -3.644 -29.173 6.787 1.00 51.12 381 TRP A C 1
ATOM 3067 O O . TRP A 1 381 ? -3.278 -30.259 7.212 1.00 51.12 381 TRP A O 1
ATOM 3077 N N . ASP A 1 382 ? -4.761 -28.581 7.216 1.00 56.03 382 ASP A N 1
ATOM 3078 C CA . ASP A 1 382 ? -5.654 -29.222 8.197 1.00 56.03 382 ASP A CA 1
ATOM 3079 C C . ASP A 1 382 ? -6.364 -30.431 7.558 1.00 56.03 382 ASP A C 1
ATOM 3081 O O . ASP A 1 382 ? -6.581 -31.452 8.194 1.00 56.03 382 ASP A O 1
ATOM 3085 N N . GLN A 1 383 ? -6.686 -30.356 6.261 1.00 50.50 383 GLN A N 1
ATOM 3086 C CA . GLN A 1 383 ? -7.281 -31.489 5.542 1.00 50.50 383 GLN A CA 1
ATOM 3087 C C . GLN A 1 383 ? -6.303 -32.653 5.351 1.00 50.50 383 GLN A C 1
ATOM 3089 O O . GLN A 1 383 ? -6.735 -33.801 5.284 1.00 50.50 383 GLN A O 1
ATOM 3094 N N . VAL A 1 384 ? -5.008 -32.356 5.230 1.00 41.84 384 VAL A N 1
ATOM 3095 C CA . VAL A 1 384 ? -3.962 -33.357 4.986 1.00 41.84 384 VAL A CA 1
ATOM 3096 C C . VAL A 1 384 ? -3.373 -33.900 6.291 1.00 41.84 384 VAL A C 1
ATOM 3098 O O . VAL A 1 384 ? -3.070 -35.088 6.356 1.00 41.84 384 VAL A O 1
ATOM 3101 N N . ASN A 1 385 ? -3.231 -33.068 7.327 1.00 44.75 385 ASN A N 1
ATOM 3102 C CA . ASN A 1 385 ? -2.532 -33.428 8.566 1.00 44.75 385 ASN A CA 1
ATOM 3103 C C . ASN A 1 385 ? -3.452 -33.764 9.754 1.00 44.75 385 ASN A C 1
ATOM 3105 O O . ASN A 1 385 ? -2.929 -34.224 10.768 1.00 44.75 385 ASN A O 1
ATOM 3109 N N . GLY A 1 386 ? -4.776 -33.604 9.622 1.00 42.59 386 GLY A N 1
ATOM 3110 C CA . GLY A 1 386 ? -5.756 -33.946 10.662 1.00 42.59 386 GLY A CA 1
ATOM 3111 C C . GLY A 1 386 ? -5.997 -32.821 11.653 1.00 42.59 386 GLY A C 1
ATOM 3112 O O . GLY A 1 386 ? -5.294 -32.796 12.687 1.00 42.59 386 GLY A O 1
#